Protein AF-A0A2P4P4B9-F1 (afdb_monomer)

Secondary structure (DSSP, 8-state):
--B--EEEETT---GGG-EE--B-SEEEETTEEEEGGG-BHHHHHHHHHHHHTTT---S-GGG-EEEEEEGGGGGGTTT--HHHHHHSSEE--TTSBHHHH--SHHHHHTEEEEEE-----------S-S---------B--SSSPPPGGGGGGB---PPTTHHHHHHHHHHT--EEEE--TTSSHHHHHHHHHHHHHHTT-EEEEEEGGG---SSHHHHHHHHHHHHHHHHHHHS-TTT-TTTTT----SHHHHHHHTBTTTSTT--EEEEEETGGGGGGS-HHHHHHHHHHHHHHHHTGGGBSEEEEEEEESGGGGG---SS-SS-SS-SSS-EE-PPPPHHHHHHHHHHHHHHTT-PPPHHHHHHHHHHHTT-HHHHHHGGG----------

Solvent-accessible surface area (backbone atoms only — not comparable to full-atom values): 22602 Å² total; per-residue (Å²): 105,78,50,64,43,38,31,33,54,64,88,60,52,47,64,86,69,44,49,69,41,86,43,40,52,65,35,78,49,95,89,41,82,38,43,48,94,71,32,24,35,52,46,51,34,41,54,50,34,69,74,44,51,89,80,47,100,64,95,57,44,81,61,51,44,41,29,42,31,54,37,80,55,44,81,49,33,74,82,56,52,71,69,53,54,62,70,72,31,49,73,61,54,47,89,40,48,42,54,80,79,37,76,47,67,67,51,31,72,47,27,31,33,36,39,37,67,63,77,74,72,93,64,94,68,81,77,90,81,64,83,86,66,92,69,78,84,74,61,38,81,82,72,88,68,63,53,48,82,88,51,41,82,49,33,71,72,70,86,74,79,63,54,68,60,56,49,50,41,43,73,77,32,42,30,38,35,41,24,34,62,90,53,51,49,61,63,27,49,48,52,53,49,46,53,57,42,40,79,72,69,36,46,65,42,59,38,54,47,88,74,38,46,49,85,40,51,50,50,27,29,35,30,43,27,53,42,46,50,64,42,39,64,83,73,49,68,63,86,71,36,72,50,80,88,61,71,72,21,48,34,66,65,38,47,55,54,60,39,19,30,92,59,29,62,96,43,46,28,35,41,36,34,34,49,48,43,57,53,74,81,30,47,67,69,34,42,32,51,53,47,52,49,52,32,52,46,64,78,45,37,91,55,35,18,55,42,20,41,36,39,24,28,39,67,63,50,69,73,56,66,36,97,89,41,98,69,56,59,40,38,66,90,72,49,43,68,59,66,55,47,49,70,67,49,53,48,51,45,51,47,57,52,20,63,76,70,74,46,85,74,59,67,66,56,56,49,49,51,36,69,78,44,65,29,38,54,61,56,66,67,63,52,84,81,71,82,73,80,84,86,83,88,85,135

Nearest PDB structures (foldseek):
  3bos-assembly1_A  TM=5.098E-01  e=1.929E-05  Shewanella amazonensis SB2B
  3bos-assembly1_B  TM=5.274E-01  e=2.933E-05  Shewanella amazonensis SB2B
  5x06-assembly1_F  TM=5.569E-01  e=2.527E-04  Escherichia coli O157:H7
  8btg-assembly1_A  TM=5.888E-01  e=3.618E-04  Bacillus subtilis
  3sc3-assembly1_B  TM=5.457E-01  e=7.417E-04  Shewanella amazonensis SB2B

Structure (mmCIF, N/CA/C/O backbone):
data_AF-A0A2P4P4B9-F1
#
_entry.id   AF-A0A2P4P4B9-F1
#
loop_
_atom_site.group_PDB
_atom_site.id
_atom_site.type_symbol
_atom_site.label_atom_id
_atom_site.label_alt_id
_atom_site.label_comp_id
_atom_site.label_asym_id
_atom_site.label_entity_id
_atom_site.label_seq_id
_atom_site.pdbx_PDB_ins_code
_atom_site.Cartn_x
_atom_site.Cartn_y
_atom_site.Cartn_z
_atom_site.occupancy
_atom_site.B_iso_or_equiv
_atom_site.auth_seq_id
_atom_site.auth_comp_id
_atom_site.auth_asym_id
_atom_site.auth_atom_id
_atom_site.pdbx_PDB_model_num
ATOM 1 N N . MET A 1 1 ? 18.053 9.975 49.253 1.00 69.38 1 MET A N 1
ATOM 2 C CA . MET A 1 1 ? 18.126 10.467 47.872 1.00 69.38 1 MET A CA 1
ATOM 3 C C . MET A 1 1 ? 16.889 10.008 47.125 1.00 69.38 1 MET A C 1
ATOM 5 O O . MET A 1 1 ? 16.530 8.838 47.191 1.00 69.38 1 MET A O 1
ATOM 9 N N . LEU A 1 2 ? 16.206 10.958 46.494 1.00 82.56 2 LEU A N 1
ATOM 10 C CA . LEU A 1 2 ? 15.021 10.732 45.676 1.00 82.56 2 LEU A CA 1
ATOM 11 C C . LEU A 1 2 ? 15.338 11.292 44.293 1.00 82.56 2 LEU A C 1
ATOM 13 O O . LEU A 1 2 ? 15.734 12.450 44.207 1.00 82.56 2 LEU A O 1
ATOM 17 N N . MET A 1 3 ? 15.195 10.475 43.256 1.00 89.62 3 MET A N 1
ATOM 18 C CA . MET A 1 3 ? 15.289 10.897 41.860 1.00 89.62 3 MET A CA 1
ATOM 19 C C . MET A 1 3 ? 14.052 10.405 41.114 1.00 89.62 3 MET A C 1
ATOM 21 O O . MET A 1 3 ? 13.606 9.278 41.334 1.00 89.62 3 MET A O 1
ATOM 25 N N . GLU A 1 4 ? 13.512 11.234 40.226 1.00 88.44 4 GLU A N 1
ATOM 26 C CA . GLU A 1 4 ? 12.289 10.936 39.472 1.00 88.44 4 GLU A CA 1
ATOM 27 C C . GLU A 1 4 ? 12.526 11.125 37.962 1.00 88.44 4 GLU A C 1
ATOM 29 O O . GLU A 1 4 ? 12.107 12.130 37.394 1.00 88.44 4 GLU A O 1
ATOM 34 N N . PRO A 1 5 ? 13.237 10.196 37.289 1.00 91.56 5 PRO A N 1
ATOM 35 C CA . PRO A 1 5 ? 13.447 10.255 35.846 1.00 91.56 5 PRO A CA 1
ATOM 36 C C . PRO A 1 5 ? 12.158 10.333 35.033 1.00 91.56 5 PRO A C 1
ATOM 38 O O . PRO A 1 5 ? 11.229 9.542 35.226 1.00 91.56 5 PRO A O 1
ATOM 41 N N . ASN A 1 6 ? 12.175 11.234 34.051 1.00 91.06 6 ASN A N 1
ATOM 42 C CA . ASN A 1 6 ? 11.125 11.394 33.055 1.00 91.06 6 ASN A CA 1
ATOM 43 C C . ASN A 1 6 ? 11.223 10.285 32.007 1.00 91.06 6 ASN A C 1
ATOM 45 O O . ASN A 1 6 ? 12.259 10.101 31.364 1.00 91.06 6 ASN A O 1
ATOM 49 N N . CYS A 1 7 ? 10.132 9.558 31.818 1.00 90.44 7 CYS A N 1
ATOM 50 C CA . CYS A 1 7 ? 10.021 8.442 30.894 1.00 90.44 7 CYS A CA 1
ATOM 51 C C . CYS A 1 7 ? 8.880 8.683 29.903 1.00 90.44 7 CYS A C 1
ATOM 53 O O . CYS A 1 7 ? 7.863 9.290 30.234 1.00 90.44 7 CYS A O 1
ATOM 55 N N . ILE A 1 8 ? 9.013 8.171 28.685 1.00 88.69 8 ILE A N 1
ATOM 56 C CA . ILE A 1 8 ? 7.947 8.185 27.684 1.00 88.69 8 ILE A CA 1
ATOM 57 C C . ILE A 1 8 ? 7.977 6.889 26.877 1.00 88.69 8 ILE A C 1
ATOM 59 O O . ILE A 1 8 ? 9.042 6.371 26.547 1.00 88.69 8 ILE A O 1
ATOM 63 N N . LEU A 1 9 ? 6.806 6.339 26.557 1.00 85.88 9 LEU A N 1
ATOM 64 C CA . LEU A 1 9 ? 6.720 5.173 25.676 1.00 85.88 9 LEU A CA 1
ATOM 65 C C . LEU A 1 9 ? 7.055 5.576 24.236 1.00 85.88 9 LEU A C 1
ATOM 67 O O . LEU A 1 9 ? 6.529 6.569 23.727 1.00 85.88 9 LEU A O 1
ATOM 71 N N . LEU A 1 10 ? 7.892 4.780 23.567 1.00 79.06 10 LEU A N 1
ATOM 72 C CA . LEU A 1 10 ? 8.198 4.975 22.151 1.00 79.06 10 LEU A CA 1
ATOM 73 C C . LEU A 1 10 ? 6.894 4.923 21.323 1.00 79.06 10 LEU A C 1
ATOM 75 O O . LEU A 1 10 ? 6.024 4.087 21.578 1.00 79.06 10 LEU A O 1
ATOM 79 N N . GLY A 1 11 ? 6.728 5.868 20.393 1.00 70.94 11 GLY A N 1
ATOM 80 C CA . GLY A 1 11 ? 5.506 6.036 19.590 1.00 70.94 11 GLY A CA 1
ATOM 81 C C . GLY A 1 11 ? 4.482 7.034 20.154 1.00 70.94 11 GLY A C 1
ATOM 82 O O . GLY A 1 11 ? 3.462 7.310 19.512 1.00 70.94 11 GLY A O 1
ATOM 83 N N . LYS A 1 12 ? 4.732 7.613 21.337 1.00 79.25 12 LYS A N 1
ATOM 84 C CA . LYS A 1 12 ? 3.995 8.783 21.842 1.00 79.25 12 LYS A CA 1
ATOM 85 C C . LYS A 1 12 ? 4.557 10.074 21.248 1.00 79.25 12 LYS A C 1
ATOM 87 O O . LYS A 1 12 ? 5.765 10.259 21.180 1.00 79.25 12 LYS A O 1
ATOM 92 N N . THR A 1 13 ? 3.668 10.980 20.846 1.00 71.50 13 THR A N 1
ATOM 93 C CA . THR A 1 13 ? 4.015 12.203 20.093 1.00 71.50 13 THR A CA 1
ATOM 94 C C . THR A 1 13 ? 3.854 13.485 20.915 1.00 71.50 13 THR A C 1
ATOM 96 O O . THR A 1 13 ? 3.829 14.582 20.360 1.00 71.50 13 THR A O 1
ATOM 99 N N . SER A 1 14 ? 3.652 13.379 22.230 1.00 78.06 14 SER A N 1
ATOM 100 C CA . SER A 1 14 ? 3.497 14.529 23.120 1.00 78.06 14 SER A CA 1
ATOM 101 C C . SER A 1 14 ? 4.232 14.291 24.428 1.00 78.06 14 SER A C 1
ATOM 103 O O . SER A 1 14 ? 4.079 13.238 25.038 1.00 78.06 14 SER A O 1
ATOM 105 N N . ILE A 1 15 ? 4.963 15.302 24.900 1.00 75.94 15 ILE A N 1
ATOM 106 C CA . ILE A 1 15 ? 5.608 15.267 26.216 1.00 75.94 15 ILE A CA 1
ATOM 107 C C . ILE A 1 15 ? 4.593 15.126 27.364 1.00 75.94 15 ILE A C 1
ATOM 109 O O . ILE A 1 15 ? 4.931 14.613 28.423 1.00 75.94 15 ILE A O 1
ATOM 113 N N . ASN A 1 16 ? 3.322 15.478 27.137 1.00 78.12 16 ASN A N 1
ATOM 114 C CA . ASN A 1 16 ? 2.239 15.275 28.104 1.00 78.12 16 ASN A CA 1
ATOM 115 C C . ASN A 1 16 ? 1.888 13.793 28.324 1.00 78.12 16 ASN A C 1
ATOM 117 O O . ASN A 1 16 ? 1.185 13.473 29.276 1.00 78.12 16 ASN A O 1
ATOM 121 N N . ASP A 1 17 ? 2.341 12.894 27.444 1.00 82.19 17 ASP A N 1
ATOM 122 C CA . ASP A 1 17 ? 2.237 11.444 27.630 1.00 82.19 17 ASP A CA 1
ATOM 123 C C . ASP A 1 17 ? 3.406 10.873 28.465 1.00 82.19 17 ASP A C 1
ATOM 125 O O . ASP A 1 17 ? 3.492 9.653 28.632 1.00 82.19 17 ASP A O 1
ATOM 129 N N . SER A 1 18 ? 4.331 11.718 28.943 1.00 85.75 18 SER A N 1
ATOM 130 C CA . SER A 1 18 ? 5.423 11.285 29.817 1.00 85.75 18 SER A CA 1
ATOM 131 C C . SER A 1 18 ? 4.928 10.937 31.223 1.00 85.75 18 SER A C 1
ATOM 133 O O . SER A 1 18 ? 3.874 11.383 31.678 1.00 85.75 18 SER A O 1
ATOM 135 N N . PHE A 1 19 ? 5.695 10.100 31.908 1.00 88.62 19 PHE A N 1
ATOM 136 C CA . PHE A 1 19 ? 5.468 9.688 33.286 1.00 88.62 19 PHE A CA 1
ATOM 137 C C . PHE A 1 19 ? 6.805 9.655 34.020 1.00 88.62 19 PHE A C 1
ATOM 139 O O . PHE A 1 19 ? 7.857 9.496 33.401 1.00 88.62 19 PHE A O 1
ATOM 146 N N . THR A 1 20 ? 6.778 9.796 35.339 1.00 90.12 20 THR A N 1
ATOM 147 C CA . THR A 1 20 ? 7.984 9.728 36.163 1.00 90.12 20 THR A CA 1
ATOM 148 C C . THR A 1 20 ? 8.078 8.382 36.863 1.00 90.12 20 THR A C 1
ATOM 150 O O . THR A 1 20 ? 7.068 7.762 37.192 1.00 90.12 20 THR A O 1
ATOM 153 N N . VAL A 1 21 ? 9.306 7.916 37.085 1.00 91.44 21 VAL A N 1
ATOM 154 C CA . VAL A 1 21 ? 9.569 6.692 37.851 1.00 91.44 21 VAL A CA 1
ATOM 155 C C . VAL A 1 21 ? 10.334 7.052 39.101 1.00 91.44 21 VAL A C 1
ATOM 157 O O . VAL A 1 21 ? 11.390 7.669 39.026 1.00 91.44 21 VAL A O 1
ATOM 160 N N . ARG A 1 22 ? 9.818 6.653 40.260 1.00 88.50 22 ARG A N 1
ATOM 161 C CA . ARG A 1 22 ? 10.429 7.007 41.537 1.00 88.50 22 ARG A CA 1
ATOM 162 C C . ARG A 1 22 ? 11.604 6.090 41.876 1.00 88.50 22 ARG A C 1
ATOM 164 O O . ARG A 1 22 ? 11.436 4.878 41.980 1.00 88.50 22 ARG A O 1
ATOM 171 N N . ILE A 1 23 ? 12.771 6.683 42.126 1.00 91.00 23 ILE A N 1
ATOM 172 C CA . ILE A 1 23 ? 13.977 5.996 42.600 1.00 91.00 23 ILE A CA 1
ATOM 173 C C . ILE A 1 23 ? 14.351 6.535 43.983 1.00 91.00 23 ILE A C 1
ATOM 175 O O . ILE A 1 23 ? 14.638 7.720 44.148 1.00 91.00 23 ILE A O 1
ATOM 179 N N . CYS A 1 24 ? 14.364 5.648 44.974 1.00 88.50 24 CYS A N 1
ATOM 180 C CA . CYS A 1 24 ? 14.640 5.950 46.378 1.00 88.50 24 CYS A CA 1
ATOM 181 C C . CYS A 1 24 ? 16.028 5.436 46.806 1.00 88.50 24 CYS A C 1
ATOM 183 O O . CYS A 1 24 ? 16.707 4.732 46.057 1.00 88.50 24 CYS A O 1
ATOM 185 N N . ASP A 1 25 ? 16.428 5.702 48.055 1.00 88.12 25 ASP A N 1
ATOM 186 C CA . ASP A 1 25 ? 17.650 5.124 48.651 1.00 88.12 25 ASP A CA 1
ATOM 187 C C . ASP A 1 25 ? 17.630 3.590 48.679 1.00 88.12 25 ASP A C 1
ATOM 189 O O . ASP A 1 25 ? 18.666 2.938 48.537 1.00 88.12 25 ASP A O 1
ATOM 193 N N . LYS A 1 26 ? 16.433 3.023 48.848 1.00 89.62 26 LYS A N 1
ATOM 194 C CA . LYS A 1 26 ? 16.138 1.591 48.840 1.00 89.62 26 LYS A CA 1
ATOM 195 C C . LYS A 1 26 ? 15.011 1.342 47.851 1.00 89.62 26 LYS A C 1
ATOM 197 O O . LYS A 1 26 ? 13.943 1.938 47.978 1.00 89.62 26 LYS A O 1
ATOM 202 N N . ASN A 1 27 ? 15.249 0.469 46.881 1.00 89.31 27 ASN A N 1
ATOM 203 C CA . ASN A 1 27 ? 14.307 0.163 45.809 1.00 89.31 27 ASN A CA 1
ATOM 204 C C . ASN A 1 27 ? 13.943 -1.316 45.875 1.00 89.31 27 ASN A C 1
ATOM 206 O O . ASN A 1 27 ? 14.827 -2.163 45.978 1.00 89.31 27 ASN A O 1
ATOM 210 N N . ASN A 1 28 ? 12.652 -1.629 45.808 1.00 89.00 28 ASN A N 1
ATOM 211 C CA . ASN A 1 28 ? 12.193 -3.009 45.731 1.00 89.00 28 ASN A CA 1
ATOM 212 C C . ASN A 1 28 ? 12.164 -3.444 44.262 1.00 89.00 28 ASN A C 1
ATOM 214 O O . ASN A 1 28 ? 11.324 -2.982 43.494 1.00 89.00 28 ASN A O 1
ATOM 218 N N . ILE A 1 29 ? 13.090 -4.322 43.886 1.00 88.69 29 ILE A N 1
ATOM 219 C CA . ILE A 1 29 ? 13.200 -4.900 42.550 1.00 88.69 29 ILE A CA 1
ATOM 220 C C . ILE A 1 29 ? 12.767 -6.361 42.631 1.00 88.69 29 ILE A C 1
ATOM 222 O O . ILE A 1 29 ? 13.531 -7.221 43.065 1.00 88.69 29 ILE A O 1
ATOM 226 N N . ASN A 1 30 ? 11.528 -6.639 42.231 1.00 84.62 30 ASN A N 1
ATOM 227 C CA . ASN A 1 30 ? 10.936 -7.980 42.218 1.00 84.62 30 ASN A CA 1
ATOM 228 C C . ASN A 1 30 ? 11.057 -8.729 43.565 1.00 84.62 30 ASN A C 1
ATOM 230 O O . ASN A 1 30 ? 11.437 -9.897 43.617 1.00 84.62 30 ASN A O 1
ATOM 234 N N . GLY A 1 31 ? 10.790 -8.034 44.674 1.00 82.62 31 GLY A N 1
ATOM 235 C CA . GLY A 1 31 ? 10.889 -8.574 46.033 1.00 82.62 31 GLY A CA 1
ATOM 236 C C . GLY A 1 31 ? 12.277 -8.464 46.672 1.00 82.62 31 GLY A C 1
ATOM 237 O O . GLY A 1 31 ? 12.422 -8.813 47.842 1.00 82.62 31 GLY A O 1
ATOM 238 N N . ILE A 1 32 ? 13.287 -7.970 45.948 1.00 86.88 32 ILE A N 1
ATOM 239 C CA . ILE A 1 32 ? 14.661 -7.806 46.438 1.00 86.88 32 ILE A CA 1
ATOM 240 C C . ILE A 1 32 ? 14.933 -6.326 46.711 1.00 86.88 32 ILE A C 1
ATOM 242 O O . ILE A 1 32 ? 14.761 -5.481 45.835 1.00 86.88 32 ILE A O 1
ATOM 246 N N . GLU A 1 33 ? 15.397 -6.001 47.918 1.00 92.44 33 GLU A N 1
ATOM 247 C CA . GLU A 1 33 ? 15.833 -4.643 48.253 1.00 92.44 33 GLU A CA 1
ATOM 248 C C . GLU A 1 33 ? 17.206 -4.353 47.627 1.00 92.44 33 GLU A C 1
ATOM 250 O O . GLU A 1 33 ? 18.186 -5.050 47.891 1.00 92.44 33 GLU A O 1
ATOM 255 N N . VAL A 1 34 ? 17.279 -3.307 46.805 1.00 90.81 34 VAL A N 1
ATOM 256 C CA . VAL A 1 34 ? 18.503 -2.839 46.147 1.00 90.81 34 VAL A CA 1
ATOM 257 C C . VAL A 1 34 ? 18.767 -1.390 46.552 1.00 90.81 34 VAL A C 1
ATOM 259 O O . VAL A 1 34 ? 17.910 -0.516 46.384 1.00 90.81 34 VAL A O 1
ATOM 262 N N . LEU A 1 35 ? 19.964 -1.129 47.081 1.00 91.06 35 LEU A N 1
ATOM 263 C CA . LEU A 1 35 ? 20.408 0.221 47.433 1.00 91.06 35 LEU A CA 1
ATOM 264 C C . LEU A 1 35 ? 20.628 1.070 46.179 1.00 91.06 35 LEU A C 1
ATOM 266 O O . LEU A 1 35 ? 21.072 0.561 45.152 1.00 91.06 35 LEU A O 1
ATOM 270 N N . PHE A 1 36 ? 20.391 2.376 46.286 1.00 87.62 36 PHE A N 1
ATOM 271 C CA . PHE A 1 36 ? 20.562 3.329 45.186 1.00 87.62 36 PHE A CA 1
ATOM 272 C C . PHE A 1 36 ? 21.932 3.227 44.493 1.00 87.62 36 PHE A C 1
ATOM 274 O O . PHE A 1 36 ? 22.004 3.150 43.268 1.00 87.62 36 PHE A O 1
ATOM 281 N N . ASP A 1 37 ? 23.020 3.130 45.262 1.00 87.56 37 ASP A N 1
ATOM 282 C CA . ASP A 1 37 ? 24.387 3.017 44.728 1.00 87.56 37 ASP A CA 1
ATOM 283 C C . ASP A 1 37 ? 24.634 1.732 43.927 1.00 87.56 37 ASP A C 1
ATOM 285 O O . ASP A 1 37 ? 25.538 1.672 43.093 1.00 87.56 37 ASP A O 1
ATOM 289 N N . GLN A 1 38 ? 23.823 0.705 44.171 1.00 89.56 38 GLN A N 1
ATOM 290 C CA . GLN A 1 38 ? 23.909 -0.605 43.532 1.00 89.56 38 GLN A CA 1
ATOM 291 C C . GLN A 1 38 ? 22.852 -0.782 42.433 1.00 89.56 38 GLN A C 1
ATOM 293 O O . GLN A 1 38 ? 22.834 -1.817 41.760 1.00 89.56 38 GLN A O 1
ATOM 298 N N . LEU A 1 39 ? 21.976 0.209 42.226 1.00 92.31 39 LEU A N 1
ATOM 299 C CA . LEU A 1 39 ? 20.917 0.140 41.231 1.00 92.31 39 LEU A CA 1
ATOM 300 C C . LEU A 1 39 ? 21.525 0.103 39.826 1.00 92.31 39 LEU A C 1
ATOM 302 O O . LEU A 1 39 ? 22.202 1.032 39.382 1.00 92.31 39 LEU A O 1
ATOM 306 N N . LYS A 1 40 ? 21.254 -0.983 39.106 1.00 94.25 40 LYS A N 1
ATOM 307 C CA . LYS A 1 40 ? 21.601 -1.145 37.690 1.00 94.25 40 LYS A CA 1
ATOM 308 C C . LYS A 1 40 ? 20.428 -0.766 36.795 1.00 94.25 40 LYS A C 1
ATOM 310 O O . LYS A 1 40 ? 19.279 -0.769 37.237 1.00 94.25 40 LYS A O 1
ATOM 315 N N . ILE A 1 41 ? 20.699 -0.516 35.516 1.00 94.69 41 ILE A N 1
ATOM 316 C CA . ILE A 1 41 ? 19.657 -0.248 34.516 1.00 94.69 41 ILE A CA 1
ATOM 317 C C . ILE A 1 41 ? 18.651 -1.408 34.417 1.00 94.69 41 ILE A C 1
ATOM 319 O O . ILE A 1 41 ? 17.471 -1.161 34.199 1.00 94.69 41 ILE A O 1
ATOM 323 N N . SER A 1 42 ? 19.050 -2.661 34.663 1.00 90.69 42 SER A N 1
ATOM 324 C CA . SER A 1 42 ? 18.103 -3.785 34.777 1.00 90.69 42 SER A CA 1
ATOM 325 C C . SER A 1 42 ? 17.077 -3.606 35.908 1.00 90.69 42 SER A C 1
ATOM 327 O O . SER A 1 42 ? 15.923 -3.992 35.754 1.00 90.69 42 SER A O 1
ATOM 329 N N . GLY A 1 43 ? 17.475 -2.997 37.029 1.00 90.69 43 GLY A N 1
ATOM 330 C CA . GLY A 1 43 ? 16.563 -2.625 38.112 1.00 90.69 43 GLY A CA 1
ATOM 331 C C . GLY A 1 43 ? 15.662 -1.455 37.719 1.00 90.69 43 GLY A C 1
ATOM 332 O O . GLY A 1 43 ? 14.467 -1.488 37.991 1.00 90.69 43 GLY A O 1
ATOM 333 N N . LEU A 1 44 ? 16.193 -0.468 36.988 1.00 93.62 44 LEU A N 1
ATOM 334 C CA . LEU A 1 44 ? 15.378 0.612 36.421 1.00 93.62 44 LEU A CA 1
ATOM 335 C C . LEU A 1 44 ? 14.304 0.077 35.459 1.00 93.62 44 LEU A C 1
ATOM 337 O O . LEU A 1 44 ? 13.163 0.524 35.524 1.00 93.62 44 LEU A O 1
ATOM 341 N N . LYS A 1 45 ? 14.634 -0.910 34.612 1.00 93.88 45 LYS A N 1
ATOM 342 C CA . LYS A 1 45 ? 13.652 -1.576 33.737 1.00 93.88 45 LYS A CA 1
ATOM 343 C C . LYS A 1 45 ? 12.484 -2.160 34.533 1.00 93.88 45 LYS A C 1
ATOM 345 O O . LYS A 1 45 ? 11.345 -2.002 34.113 1.00 93.88 45 LYS A O 1
ATOM 350 N N . TYR A 1 46 ? 12.753 -2.795 35.677 1.00 92.50 46 TYR A N 1
ATOM 351 C CA . TYR A 1 46 ? 11.703 -3.312 36.557 1.00 92.50 46 TYR A CA 1
ATOM 352 C C . TYR A 1 46 ? 10.831 -2.189 37.135 1.00 92.50 46 TYR A C 1
ATOM 354 O O . TYR A 1 46 ? 9.612 -2.308 37.116 1.00 92.50 46 TYR A O 1
ATOM 362 N N . LEU A 1 47 ? 11.430 -1.093 37.613 1.00 91.81 47 LEU A N 1
ATOM 363 C CA . LEU A 1 47 ? 10.672 0.035 38.173 1.00 91.81 47 LEU A CA 1
ATOM 364 C C . LEU A 1 47 ? 9.778 0.700 37.118 1.00 91.81 47 LEU A C 1
ATOM 366 O O . LEU A 1 47 ? 8.608 0.956 37.377 1.00 91.81 47 LEU A O 1
ATOM 370 N N . ILE A 1 48 ? 10.300 0.907 35.904 1.00 91.19 48 ILE A N 1
ATOM 371 C CA . ILE A 1 48 ? 9.511 1.386 34.760 1.00 91.19 48 ILE A CA 1
ATOM 372 C C . ILE A 1 48 ? 8.380 0.405 34.452 1.00 91.19 48 ILE A C 1
ATOM 374 O O . ILE A 1 48 ? 7.237 0.818 34.275 1.00 91.19 48 ILE A O 1
ATOM 378 N N . TYR A 1 49 ? 8.693 -0.891 34.392 1.00 90.44 49 TYR A N 1
ATOM 379 C CA . TYR A 1 49 ? 7.715 -1.940 34.142 1.00 90.44 49 TYR A CA 1
ATOM 380 C C . TYR A 1 49 ? 6.588 -1.938 35.177 1.00 90.44 49 TYR A C 1
ATOM 382 O O . TYR A 1 49 ? 5.430 -2.055 34.795 1.00 90.44 49 TYR A O 1
ATOM 390 N N . ASP A 1 50 ? 6.892 -1.759 36.462 1.00 87.94 50 ASP A N 1
ATOM 391 C CA . ASP A 1 50 ? 5.889 -1.746 37.529 1.00 87.94 50 ASP A CA 1
ATOM 392 C C . ASP A 1 50 ? 4.830 -0.646 37.335 1.00 87.94 50 ASP A C 1
ATOM 394 O O . ASP A 1 50 ? 3.642 -0.888 37.571 1.00 87.94 50 ASP A O 1
ATOM 398 N N . GLU A 1 51 ? 5.244 0.508 36.801 1.00 86.31 51 GLU A N 1
ATOM 399 C CA . GLU A 1 51 ? 4.362 1.625 36.444 1.00 86.31 51 GLU A CA 1
ATOM 400 C C . GLU A 1 51 ? 3.531 1.340 35.181 1.00 86.31 51 GLU A C 1
ATOM 402 O O . GLU A 1 51 ? 2.330 1.631 35.129 1.00 86.31 51 GLU A O 1
ATOM 407 N N . ILE A 1 52 ? 4.138 0.732 34.152 1.00 84.38 52 ILE A N 1
ATOM 408 C CA . ILE A 1 52 ? 3.494 0.563 32.837 1.00 84.38 52 ILE A CA 1
ATOM 409 C C . ILE A 1 52 ? 2.826 -0.797 32.612 1.00 84.38 52 ILE A C 1
ATOM 411 O O . ILE A 1 52 ? 2.078 -0.933 31.644 1.00 84.38 52 ILE A O 1
ATOM 415 N N . LYS A 1 53 ? 3.029 -1.800 33.477 1.00 83.12 53 LYS A N 1
ATOM 416 C CA . LYS A 1 53 ? 2.524 -3.184 33.311 1.00 83.12 53 LYS A CA 1
ATOM 417 C C . LYS A 1 53 ? 1.008 -3.291 33.153 1.00 83.12 53 LYS A C 1
ATOM 419 O O . LYS A 1 53 ? 0.509 -4.273 32.624 1.00 83.12 53 LYS A O 1
ATOM 424 N N . LYS A 1 54 ? 0.254 -2.277 33.591 1.00 75.69 54 LYS A N 1
ATOM 425 C CA . LYS A 1 54 ? -1.205 -2.196 33.391 1.00 75.69 54 LYS A CA 1
ATOM 426 C C . LYS A 1 54 ? -1.595 -1.820 31.957 1.00 75.69 54 LYS A C 1
ATOM 428 O O . LYS A 1 54 ? -2.742 -2.012 31.568 1.00 75.69 54 LYS A O 1
ATOM 433 N N . TYR A 1 55 ? -0.660 -1.262 31.192 1.00 68.19 55 TYR A N 1
ATOM 434 C CA . TYR A 1 55 ? -0.877 -0.694 29.862 1.00 68.19 55 TYR A CA 1
ATOM 435 C C . TYR A 1 55 ? -0.155 -1.463 28.748 1.00 68.19 55 TYR A C 1
ATOM 437 O O . TYR A 1 55 ? -0.394 -1.177 27.574 1.00 68.19 55 TYR A O 1
ATOM 445 N N . ILE A 1 56 ? 0.717 -2.422 29.086 1.00 70.19 56 ILE A N 1
ATOM 446 C CA . ILE A 1 56 ? 1.499 -3.204 28.120 1.00 70.19 56 ILE A CA 1
ATOM 447 C C . ILE A 1 56 ? 1.274 -4.711 28.305 1.00 70.19 56 ILE A C 1
ATOM 449 O O . ILE A 1 56 ? 1.233 -5.206 29.424 1.00 70.19 56 ILE A O 1
ATOM 453 N N . ASN A 1 57 ? 1.169 -5.451 27.196 1.00 63.47 57 ASN A N 1
ATOM 454 C CA . ASN A 1 57 ? 1.119 -6.920 27.185 1.00 63.47 57 ASN A CA 1
ATOM 455 C C . ASN A 1 57 ? 2.543 -7.495 27.079 1.00 63.47 57 ASN A C 1
ATOM 457 O O . ASN A 1 57 ? 2.888 -8.121 26.076 1.00 63.47 57 ASN A O 1
ATOM 461 N N . ASN A 1 58 ? 3.390 -7.218 28.067 1.00 66.12 58 ASN A N 1
ATOM 462 C CA . ASN A 1 58 ? 4.720 -7.813 28.178 1.00 66.12 58 ASN A CA 1
ATOM 463 C C . ASN A 1 58 ? 4.868 -8.398 29.585 1.00 66.12 58 ASN A C 1
ATOM 465 O O . ASN A 1 58 ? 4.656 -7.668 30.542 1.00 66.12 58 ASN A O 1
ATOM 469 N N . ASP A 1 59 ? 5.215 -9.680 29.704 1.00 63.47 59 ASP A N 1
ATOM 470 C CA . ASP A 1 59 ? 5.396 -10.340 31.006 1.00 63.47 59 ASP A CA 1
ATOM 471 C C . ASP A 1 59 ? 6.854 -10.219 31.512 1.00 63.47 59 ASP A C 1
ATOM 473 O O . ASP A 1 59 ? 7.104 -10.464 32.693 1.00 63.47 59 ASP A O 1
ATOM 477 N N . ASP A 1 60 ? 7.816 -9.841 30.651 1.00 79.50 60 ASP A N 1
ATOM 478 C CA . ASP A 1 60 ? 9.244 -9.757 30.993 1.00 79.50 60 ASP A CA 1
ATOM 479 C C . ASP A 1 60 ? 9.802 -8.332 30.828 1.00 79.50 60 ASP A C 1
ATOM 481 O O . ASP A 1 60 ? 10.007 -7.813 29.726 1.00 79.50 60 ASP A O 1
ATOM 485 N N . TYR A 1 61 ? 10.106 -7.687 31.957 1.00 81.25 61 TYR A N 1
ATOM 486 C CA . TYR A 1 61 ? 10.687 -6.343 31.987 1.00 81.25 61 TYR A CA 1
ATOM 487 C C . TYR A 1 61 ? 12.093 -6.279 31.370 1.00 81.25 61 TYR A C 1
ATOM 489 O O . TYR A 1 61 ? 12.551 -5.192 31.009 1.00 81.25 61 TYR A O 1
ATOM 497 N N . ASN A 1 62 ? 12.796 -7.410 31.229 1.00 82.75 62 ASN A N 1
ATOM 498 C CA . ASN A 1 62 ? 14.122 -7.434 30.616 1.00 82.75 62 ASN A CA 1
ATOM 499 C C . ASN A 1 62 ? 14.083 -7.087 29.127 1.00 82.75 62 ASN A C 1
ATOM 501 O O . ASN A 1 62 ? 15.065 -6.531 28.622 1.00 82.75 62 ASN A O 1
ATOM 505 N N . ASP A 1 63 ? 12.950 -7.328 28.464 1.00 83.69 63 ASP A N 1
ATOM 506 C CA . ASP A 1 63 ? 12.784 -7.064 27.038 1.00 83.69 63 ASP A CA 1
ATOM 507 C C . ASP A 1 63 ? 12.619 -5.571 26.711 1.00 83.69 63 ASP A C 1
ATOM 509 O O . ASP A 1 63 ? 12.735 -5.176 25.552 1.00 83.69 63 ASP A O 1
ATOM 513 N N . LEU A 1 64 ? 12.377 -4.715 27.712 1.00 87.94 64 LEU A N 1
ATOM 514 C CA . LEU A 1 64 ? 12.283 -3.269 27.508 1.00 87.94 64 LEU A CA 1
ATOM 515 C C . LEU A 1 64 ? 13.632 -2.704 27.055 1.00 87.94 64 LEU A C 1
ATOM 517 O O . LEU A 1 64 ? 14.627 -2.849 27.760 1.00 87.94 64 LEU A O 1
ATOM 521 N N . ASN A 1 65 ? 13.679 -1.996 25.934 1.00 89.62 65 ASN A N 1
ATOM 522 C CA . ASN A 1 65 ? 14.849 -1.213 25.543 1.00 89.62 65 ASN A CA 1
ATOM 523 C C . ASN A 1 65 ? 14.679 0.223 26.038 1.00 89.62 65 ASN A C 1
ATOM 525 O O . ASN A 1 65 ? 13.637 0.839 25.829 1.00 89.62 65 ASN A O 1
ATOM 529 N N . LEU A 1 66 ? 15.697 0.744 26.719 1.00 92.75 66 LEU A N 1
ATOM 530 C CA . LEU A 1 66 ? 15.679 2.091 27.278 1.00 92.75 66 LEU A CA 1
ATOM 531 C C . LEU A 1 66 ? 16.704 2.953 26.548 1.00 92.75 66 LEU A C 1
ATOM 533 O O . LEU A 1 66 ? 17.864 2.554 26.426 1.00 92.75 66 LEU A O 1
ATOM 537 N N . TRP A 1 67 ? 16.283 4.132 26.110 1.00 91.62 67 TRP A N 1
ATOM 538 C CA . TRP A 1 67 ? 17.137 5.093 25.421 1.00 91.62 67 TRP A CA 1
ATOM 539 C C . TRP A 1 67 ? 17.075 6.440 26.127 1.00 91.62 67 TRP A C 1
ATOM 541 O O . TRP A 1 67 ? 15.992 6.918 26.440 1.00 91.62 67 TRP A O 1
ATOM 551 N N . LYS A 1 68 ? 18.221 7.054 26.394 1.00 92.50 68 LYS A N 1
ATOM 552 C CA . LYS A 1 68 ? 18.337 8.354 27.052 1.00 92.50 68 LYS A CA 1
ATOM 553 C C . LYS A 1 68 ? 18.587 9.433 26.003 1.00 92.50 68 LYS A C 1
ATOM 555 O O . LYS A 1 68 ? 19.539 9.338 25.234 1.00 92.50 68 LYS A O 1
ATOM 560 N N . ALA A 1 69 ? 17.766 10.473 26.010 1.00 88.62 69 ALA A N 1
ATOM 561 C CA . ALA A 1 69 ? 17.953 11.678 25.209 1.00 88.62 69 ALA A CA 1
ATOM 562 C C . ALA A 1 69 ? 17.884 12.927 26.095 1.00 88.62 69 ALA A C 1
ATOM 564 O O . ALA A 1 69 ? 17.466 12.848 27.250 1.00 88.62 69 ALA A O 1
ATOM 565 N N . ASP A 1 70 ? 18.269 14.076 25.546 1.00 84.50 70 ASP A N 1
ATOM 566 C CA . ASP A 1 70 ? 18.044 15.376 26.183 1.00 84.50 70 ASP A CA 1
ATOM 567 C C . ASP A 1 70 ? 16.537 15.694 26.232 1.00 84.50 70 ASP A C 1
ATOM 569 O O . ASP A 1 70 ? 15.808 15.415 25.280 1.00 84.50 70 ASP A O 1
ATOM 573 N N . ILE A 1 71 ? 16.044 16.281 27.322 1.00 78.56 71 ILE A N 1
ATOM 574 C CA . ILE A 1 71 ? 14.627 16.628 27.485 1.00 78.56 71 ILE A CA 1
ATOM 575 C C . ILE A 1 71 ? 14.143 17.655 26.451 1.00 78.56 71 ILE A C 1
ATOM 577 O O . ILE A 1 71 ? 12.982 17.599 26.046 1.00 78.56 71 ILE A O 1
ATOM 581 N N . ALA A 1 72 ? 15.027 18.519 25.933 1.00 76.31 72 ALA A N 1
ATOM 582 C CA . ALA A 1 72 ? 14.722 19.444 24.836 1.00 76.31 72 ALA A CA 1
ATOM 583 C C . ALA A 1 72 ? 14.366 18.715 23.524 1.00 76.31 72 ALA A C 1
ATOM 585 O O . ALA A 1 72 ? 13.773 19.293 22.610 1.00 76.31 72 ALA A O 1
ATOM 586 N N . PHE A 1 73 ? 14.688 17.422 23.419 1.00 67.12 73 PHE A N 1
ATOM 587 C CA . PHE A 1 73 ? 14.239 16.553 22.333 1.00 67.12 73 PHE A CA 1
ATOM 588 C C . PHE A 1 73 ? 12.722 16.285 22.394 1.00 67.12 73 PHE A C 1
ATOM 590 O O . PHE A 1 73 ? 12.092 16.027 21.367 1.00 67.12 73 PHE A O 1
ATOM 597 N N . GLY A 1 74 ? 12.115 16.414 23.580 1.00 63.06 74 GLY A N 1
ATOM 598 C CA . GLY A 1 74 ? 10.682 16.254 23.822 1.00 63.06 74 GLY A CA 1
ATOM 599 C C . GLY A 1 74 ? 9.794 17.211 23.015 1.00 63.06 74 GLY A C 1
ATOM 600 O O . GLY A 1 74 ? 8.708 16.829 22.576 1.00 63.06 74 GLY A O 1
ATOM 601 N N . ASP A 1 75 ? 10.272 18.424 22.732 1.00 69.38 75 ASP A N 1
ATOM 602 C CA . ASP A 1 75 ? 9.520 19.424 21.960 1.00 69.38 75 ASP A CA 1
ATOM 603 C C . ASP A 1 75 ? 9.393 19.055 20.473 1.00 69.38 75 ASP A C 1
ATOM 605 O O . ASP A 1 75 ? 8.461 19.486 19.793 1.00 69.38 75 ASP A O 1
ATOM 609 N N . LYS A 1 76 ? 10.300 18.203 19.975 1.00 70.44 76 LYS A N 1
ATOM 610 C CA . LYS A 1 76 ? 10.366 17.759 18.574 1.00 70.44 76 LYS A CA 1
ATOM 611 C C . LYS A 1 76 ? 9.640 16.432 18.324 1.00 70.44 76 LYS A C 1
ATOM 613 O O . LYS A 1 76 ? 9.590 15.967 17.189 1.00 70.44 76 LYS A O 1
ATOM 618 N N . LEU A 1 77 ? 9.031 15.827 19.351 1.00 67.56 77 LEU A N 1
ATOM 619 C CA . LEU A 1 77 ? 8.392 14.501 19.277 1.00 67.56 77 LEU A CA 1
ATOM 620 C C . LEU A 1 77 ? 7.282 14.369 18.227 1.00 67.56 77 LEU A C 1
ATOM 622 O O . LEU A 1 77 ? 6.973 13.257 17.807 1.00 67.56 77 LEU A O 1
ATOM 626 N N . LYS A 1 78 ? 6.649 15.473 17.817 1.00 65.31 78 LYS A N 1
ATOM 627 C CA . LYS A 1 78 ? 5.595 15.455 16.789 1.00 65.31 78 LYS A CA 1
ATOM 628 C C . LYS A 1 78 ? 6.137 15.214 15.381 1.00 65.31 78 LYS A C 1
ATOM 630 O O . LYS A 1 78 ? 5.402 14.689 14.547 1.00 65.31 78 LYS A O 1
ATOM 635 N N . ASP A 1 79 ? 7.396 15.571 15.153 1.00 64.69 79 ASP A N 1
ATOM 636 C CA . ASP A 1 79 ? 8.011 15.628 13.827 1.00 64.69 79 ASP A CA 1
ATOM 637 C C . ASP A 1 79 ? 9.040 14.505 13.607 1.00 64.69 79 ASP A C 1
ATOM 639 O O . ASP A 1 79 ? 9.604 14.383 12.521 1.00 64.69 79 ASP A O 1
ATOM 643 N N . LEU A 1 80 ? 9.281 13.670 14.627 1.00 63.91 80 LEU A N 1
ATOM 644 C CA . LEU A 1 80 ? 10.304 12.625 14.627 1.00 63.91 80 LEU A CA 1
ATOM 645 C C . LEU A 1 80 ? 9.705 11.220 14.498 1.00 63.91 80 LEU A C 1
ATOM 647 O O . LEU A 1 80 ? 8.680 10.886 15.093 1.00 63.91 80 LEU A O 1
ATOM 651 N N . THR A 1 81 ? 10.386 10.371 13.731 1.00 69.44 81 THR A N 1
ATOM 652 C CA . THR A 1 81 ? 10.084 8.934 13.615 1.00 69.44 81 THR A CA 1
ATOM 653 C C . THR A 1 81 ? 10.786 8.129 14.713 1.00 69.44 81 THR A C 1
ATOM 655 O O . THR A 1 81 ? 11.834 8.538 15.206 1.00 69.44 81 THR A O 1
ATOM 658 N N . GLU A 1 82 ? 10.257 6.955 15.077 1.00 68.31 82 GLU A N 1
ATOM 659 C CA . GLU A 1 82 ? 10.870 6.070 16.089 1.00 68.31 82 GLU A CA 1
ATOM 660 C C . GLU A 1 82 ? 12.331 5.705 15.761 1.00 68.31 82 GLU A C 1
ATOM 662 O O . GLU A 1 82 ? 13.169 5.638 16.657 1.00 68.31 82 GLU A O 1
ATOM 667 N N . GLU A 1 83 ? 12.661 5.551 14.476 1.00 69.94 83 GLU A N 1
ATOM 668 C CA . GLU A 1 83 ? 14.023 5.271 14.002 1.00 69.94 83 GLU A CA 1
ATOM 669 C C . GLU A 1 83 ? 14.986 6.443 14.240 1.00 69.94 83 GLU A C 1
ATOM 671 O O . GLU A 1 83 ? 16.136 6.234 14.628 1.00 69.94 83 GLU A O 1
ATOM 676 N N . GLN A 1 84 ? 14.518 7.682 14.064 1.00 68.44 84 GLN A N 1
ATOM 677 C CA . GLN A 1 84 ? 15.309 8.882 14.357 1.00 68.44 84 GLN A CA 1
ATOM 678 C C . GLN A 1 84 ? 15.536 9.046 15.863 1.00 68.44 84 GLN A C 1
ATOM 680 O O . GLN A 1 84 ? 16.642 9.383 16.278 1.00 68.44 84 GLN A O 1
ATOM 685 N N . ILE A 1 85 ? 14.531 8.725 16.687 1.00 69.56 85 ILE A N 1
ATOM 686 C CA . ILE A 1 85 ? 14.659 8.744 18.152 1.00 69.56 85 ILE A CA 1
ATOM 687 C C . ILE A 1 85 ? 15.769 7.784 18.601 1.00 69.56 85 ILE A C 1
ATOM 689 O O . ILE A 1 85 ? 16.615 8.166 19.405 1.00 69.56 85 ILE A O 1
ATOM 693 N N . CYS A 1 86 ? 15.819 6.564 18.060 1.00 70.12 86 CYS A N 1
ATOM 694 C CA . CYS A 1 86 ? 16.868 5.593 18.393 1.00 70.12 86 CYS A CA 1
ATOM 695 C C . CYS A 1 86 ? 18.264 5.984 17.873 1.00 70.12 86 CYS A C 1
ATOM 697 O O . CYS A 1 86 ? 19.259 5.540 18.439 1.00 70.12 86 CYS A O 1
ATOM 699 N N . LYS A 1 87 ? 18.362 6.797 16.813 1.00 77.44 87 LYS A N 1
ATOM 700 C CA . LYS A 1 87 ? 19.649 7.255 16.263 1.00 77.44 87 LYS A CA 1
ATOM 701 C C . LYS A 1 87 ? 20.282 8.378 17.089 1.00 77.44 87 LYS A C 1
ATOM 703 O O . LYS A 1 87 ? 21.499 8.392 17.254 1.00 77.44 87 LYS A O 1
ATOM 708 N N . ASP A 1 88 ? 19.459 9.284 17.611 1.00 78.25 88 ASP A N 1
ATOM 709 C CA . ASP A 1 88 ? 19.909 10.490 18.319 1.00 78.25 88 ASP A CA 1
ATOM 710 C C . ASP A 1 88 ? 19.928 10.324 19.854 1.00 78.25 88 ASP A C 1
ATOM 712 O O . ASP A 1 88 ? 20.107 11.297 20.588 1.00 78.25 88 ASP A O 1
ATOM 716 N N . SER A 1 89 ? 19.745 9.099 20.359 1.00 84.69 89 SER A N 1
ATOM 717 C CA . SER A 1 89 ? 19.701 8.788 21.792 1.00 84.69 89 SER A CA 1
ATOM 718 C C . SER A 1 89 ? 20.740 7.746 22.213 1.00 84.69 89 SER A C 1
ATOM 720 O O . SER A 1 89 ? 21.176 6.894 21.440 1.00 84.69 89 SER A O 1
ATOM 722 N N . GLU A 1 90 ? 21.152 7.813 23.478 1.00 91.12 90 GLU A N 1
ATOM 723 C CA . GLU A 1 90 ? 22.100 6.878 24.078 1.00 91.12 90 GLU A CA 1
ATOM 724 C C . GLU A 1 90 ? 21.361 5.658 24.643 1.00 91.12 90 GLU A C 1
ATOM 726 O O . GLU A 1 90 ? 20.526 5.778 25.542 1.00 91.12 90 GLU A O 1
ATOM 731 N N . GLN A 1 91 ? 21.683 4.455 24.165 1.00 91.75 91 GLN A N 1
ATOM 732 C CA . GLN A 1 91 ? 21.089 3.231 24.701 1.00 91.75 91 GLN A CA 1
ATOM 733 C C . GLN A 1 91 ? 21.580 2.946 26.132 1.00 91.75 91 GLN A C 1
ATOM 735 O O . GLN A 1 91 ? 22.782 2.846 26.398 1.00 91.75 91 GLN A O 1
ATOM 740 N N . LEU A 1 92 ? 20.646 2.733 27.062 1.00 91.75 92 LEU A N 1
ATOM 741 C CA . LEU A 1 92 ? 20.963 2.385 28.446 1.00 91.75 92 LEU A CA 1
ATOM 742 C C . LEU A 1 92 ? 21.219 0.878 28.580 1.00 91.75 92 LEU A C 1
ATOM 744 O O . LEU A 1 92 ? 20.322 0.046 28.422 1.00 91.75 92 LEU A O 1
ATOM 748 N N . VAL A 1 93 ? 22.458 0.516 28.918 1.00 90.00 93 VAL A N 1
ATOM 749 C CA . VAL A 1 93 ? 22.899 -0.884 28.984 1.00 90.00 93 VAL A CA 1
ATOM 750 C C . VAL A 1 93 ? 22.514 -1.522 30.333 1.00 90.00 93 VAL A C 1
ATOM 752 O O . VAL A 1 93 ? 22.922 -0.999 31.372 1.00 90.00 93 VAL A O 1
ATOM 755 N N . PRO A 1 94 ? 21.821 -2.685 30.369 1.00 89.44 94 PRO A N 1
ATOM 756 C CA . PRO A 1 94 ? 21.240 -3.263 31.593 1.00 89.44 94 PRO A CA 1
ATOM 757 C C . PRO A 1 94 ? 22.211 -3.501 32.756 1.00 89.44 94 PRO A C 1
ATOM 759 O O . PRO A 1 94 ? 21.845 -3.303 33.912 1.00 89.44 94 PRO A O 1
ATOM 762 N N . ILE A 1 95 ? 23.442 -3.931 32.463 1.00 88.88 95 ILE A N 1
ATOM 763 C CA . ILE A 1 95 ? 24.452 -4.282 33.478 1.00 88.88 95 ILE A CA 1
ATOM 764 C C . ILE A 1 95 ? 25.123 -3.062 34.121 1.00 88.88 95 ILE A C 1
ATOM 766 O O . ILE A 1 95 ? 25.826 -3.200 35.124 1.00 88.88 95 ILE A O 1
ATOM 770 N N . THR A 1 96 ? 24.920 -1.883 33.541 1.00 91.50 96 THR A N 1
ATOM 771 C CA . THR A 1 96 ? 25.538 -0.637 33.977 1.00 91.50 96 THR A CA 1
ATOM 772 C C . THR A 1 96 ? 24.784 -0.044 35.169 1.00 91.50 96 THR A C 1
ATOM 774 O O . THR A 1 96 ? 23.563 -0.156 35.260 1.00 91.50 96 THR A O 1
ATOM 777 N N . HIS A 1 97 ? 25.504 0.606 36.086 1.00 92.62 97 HIS A N 1
ATOM 778 C CA . HIS A 1 97 ? 24.904 1.316 37.219 1.00 92.62 97 HIS A CA 1
ATOM 779 C C . HIS A 1 97 ? 24.144 2.561 36.752 1.00 92.62 97 HIS A C 1
ATOM 781 O O . HIS A 1 97 ? 24.639 3.311 35.911 1.00 92.62 97 HIS A O 1
ATOM 787 N N . PHE A 1 98 ? 22.978 2.812 37.346 1.00 92.81 98 PHE A N 1
ATOM 788 C CA . PHE A 1 98 ? 22.126 3.968 37.065 1.00 92.81 98 PHE A CA 1
ATOM 789 C C . PHE A 1 98 ? 22.906 5.292 37.158 1.00 92.81 98 PHE A C 1
ATOM 791 O O . PHE A 1 98 ? 22.874 6.098 36.229 1.00 92.81 98 PHE A O 1
ATOM 798 N N . LYS A 1 99 ? 23.730 5.441 38.205 1.00 91.81 99 LYS A N 1
ATOM 799 C CA . LYS A 1 99 ? 24.595 6.611 38.432 1.00 91.81 99 LYS A CA 1
ATOM 800 C C . LYS A 1 99 ? 25.566 6.939 37.300 1.00 91.81 99 LYS A C 1
ATOM 802 O O . LYS A 1 99 ? 25.995 8.080 37.192 1.00 91.81 99 LYS A O 1
ATOM 807 N N . LYS A 1 100 ? 25.941 5.965 36.462 1.00 91.88 100 LYS A N 1
ATOM 808 C CA . LYS A 1 100 ? 26.835 6.238 35.328 1.00 91.88 100 LYS A CA 1
ATOM 809 C C . LYS A 1 100 ? 26.150 7.112 34.274 1.00 91.88 100 LYS A C 1
ATOM 811 O O . LYS A 1 100 ? 26.816 7.930 33.654 1.00 91.88 100 LYS A O 1
ATOM 816 N N . TYR A 1 101 ? 24.845 6.935 34.083 1.00 91.69 101 TYR A N 1
ATOM 817 C CA . TYR A 1 101 ? 24.061 7.726 33.134 1.00 91.69 101 TYR A CA 1
ATOM 818 C C . TYR A 1 101 ? 23.420 8.954 33.789 1.00 91.69 101 TYR A C 1
ATOM 820 O O . TYR A 1 101 ? 23.219 9.960 33.107 1.00 91.69 101 TYR A O 1
ATOM 828 N N . PHE A 1 102 ? 23.132 8.870 35.091 1.00 93.44 102 PHE A N 1
ATOM 829 C CA . PHE A 1 102 ? 22.451 9.894 35.885 1.00 93.44 102 PHE A CA 1
ATOM 830 C C . PHE A 1 102 ? 23.207 10.137 37.207 1.00 93.44 102 PHE A C 1
ATOM 832 O O . PHE A 1 102 ? 22.821 9.599 38.248 1.00 93.44 102 PHE A O 1
ATOM 839 N N . PRO A 1 103 ? 24.336 10.870 37.180 1.00 90.25 103 PRO A N 1
ATOM 840 C CA . PRO A 1 103 ? 25.179 11.065 38.362 1.00 90.25 103 PRO A CA 1
ATOM 841 C C . PRO A 1 103 ? 24.529 11.943 39.443 1.00 90.25 103 PRO A C 1
ATOM 843 O O . PRO A 1 103 ? 24.797 11.745 40.629 1.00 90.25 103 PRO A O 1
ATOM 846 N N . ASP A 1 104 ? 23.670 12.882 39.046 1.00 90.56 104 ASP A N 1
ATOM 847 C CA . ASP A 1 104 ? 23.007 13.862 39.907 1.00 90.56 104 ASP A CA 1
ATOM 848 C C . ASP A 1 104 ? 21.589 14.197 39.402 1.00 90.56 104 ASP A C 1
ATOM 850 O O . ASP A 1 104 ? 21.130 13.664 38.391 1.00 90.56 104 ASP A O 1
ATOM 854 N N . GLN A 1 105 ? 20.872 15.042 40.150 1.00 87.12 105 GLN A N 1
ATOM 855 C CA . GLN A 1 105 ? 19.498 15.434 39.828 1.00 87.12 105 GLN A CA 1
ATOM 856 C C . GLN A 1 105 ? 19.414 16.265 38.537 1.00 87.12 105 GLN A C 1
ATOM 858 O O . GLN A 1 105 ? 18.477 16.086 37.769 1.00 87.12 105 GLN A O 1
ATOM 863 N N . ASP A 1 106 ? 20.409 17.111 38.254 1.00 88.94 106 ASP A N 1
ATOM 864 C CA . ASP A 1 106 ? 20.438 17.936 37.038 1.00 88.94 106 ASP A CA 1
ATOM 865 C C . ASP A 1 106 ? 20.503 17.059 35.778 1.00 88.94 106 ASP A C 1
ATOM 867 O O . ASP A 1 106 ? 19.780 17.291 34.807 1.00 88.94 106 ASP A O 1
ATOM 871 N N . ALA A 1 107 ? 21.294 15.984 35.822 1.00 88.81 107 ALA A N 1
ATOM 872 C CA . ALA A 1 107 ? 21.351 14.995 34.754 1.00 88.81 107 ALA A CA 1
ATOM 873 C C . ALA A 1 107 ? 20.019 14.252 34.560 1.00 88.81 107 ALA A C 1
ATOM 875 O O . ALA A 1 107 ? 19.703 13.868 33.434 1.00 88.81 107 ALA A O 1
ATOM 876 N N . VAL A 1 108 ? 19.245 14.033 35.627 1.00 89.75 108 VAL A N 1
ATOM 877 C CA . VAL A 1 108 ? 17.907 13.424 35.550 1.00 89.75 108 VAL A CA 1
ATOM 878 C C . VAL A 1 108 ? 16.908 14.396 34.924 1.00 89.75 108 VAL A C 1
ATOM 880 O O . VAL A 1 108 ? 16.213 14.020 33.982 1.00 89.75 108 VAL A O 1
ATOM 883 N N . ASP A 1 109 ? 16.882 15.644 35.388 1.00 86.62 109 ASP A N 1
ATOM 884 C CA . ASP A 1 109 ? 15.918 16.662 34.957 1.00 86.62 109 ASP A CA 1
ATOM 885 C C . ASP A 1 109 ? 16.107 17.055 33.484 1.00 86.62 109 ASP A C 1
ATOM 887 O O . ASP A 1 109 ? 15.137 17.320 32.775 1.00 86.62 109 ASP A O 1
ATOM 891 N N . LYS A 1 110 ? 17.353 17.038 32.996 1.00 88.94 110 LYS A N 1
ATOM 892 C CA . LYS A 1 110 ? 17.692 17.304 31.587 1.00 88.94 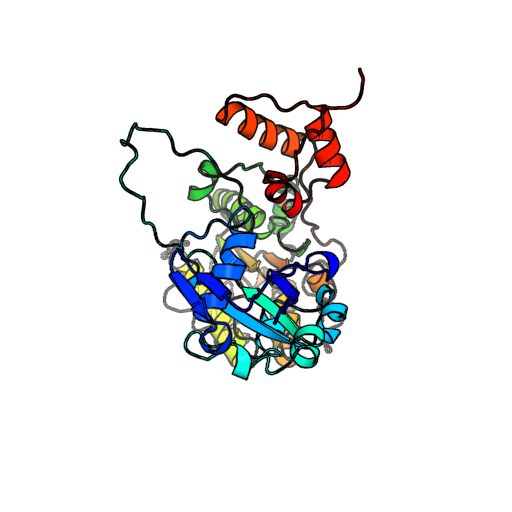110 LYS A CA 1
ATOM 893 C C . LYS A 1 110 ? 17.541 16.096 30.672 1.00 88.94 110 LYS A C 1
ATOM 895 O O . LYS A 1 110 ? 17.828 16.208 29.484 1.00 88.94 110 LYS A O 1
ATOM 900 N N . SER A 1 111 ? 17.122 14.947 31.192 1.00 90.44 111 SER A N 1
ATOM 901 C CA . SER A 1 111 ? 17.013 13.725 30.405 1.00 90.44 111 SER A CA 1
ATOM 902 C C . SER A 1 111 ? 15.570 13.273 30.230 1.00 90.44 111 SER A C 1
ATOM 904 O O . SER A 1 111 ? 14.740 13.370 31.133 1.00 90.44 111 SER A O 1
ATOM 906 N N . LEU A 1 112 ? 15.304 12.682 29.070 1.00 90.88 112 LEU A N 1
ATOM 907 C CA . LEU A 1 112 ? 14.086 11.948 28.765 1.00 90.88 112 LEU A CA 1
ATOM 908 C C . LEU A 1 112 ? 14.450 10.508 28.395 1.00 90.88 112 LEU A C 1
ATOM 910 O O . LEU A 1 112 ? 15.283 10.272 27.517 1.00 90.88 112 LEU A O 1
ATOM 914 N N . ILE A 1 113 ? 13.832 9.540 29.072 1.00 92.69 113 ILE A N 1
ATOM 915 C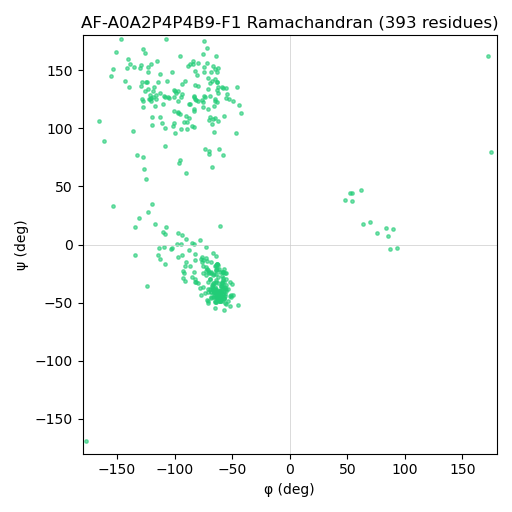 CA . ILE A 1 113 ? 14.029 8.114 28.805 1.00 92.69 113 ILE A CA 1
ATOM 916 C C . ILE A 1 113 ? 12.914 7.606 27.891 1.00 92.69 113 ILE A C 1
ATOM 918 O O . ILE A 1 113 ? 11.754 7.507 28.289 1.00 92.69 113 ILE A O 1
ATOM 922 N N . PHE A 1 114 ? 13.271 7.218 26.673 1.00 89.75 114 PHE A N 1
ATOM 923 C CA . PHE A 1 114 ? 12.389 6.493 25.771 1.00 89.75 114 PHE A CA 1
ATOM 924 C C . PHE A 1 114 ? 12.350 5.016 26.137 1.00 89.75 114 PHE A C 1
ATOM 926 O O . PHE A 1 114 ? 13.370 4.325 26.152 1.00 89.75 114 PHE A O 1
ATOM 933 N N . VAL A 1 115 ? 11.144 4.529 26.396 1.00 89.06 115 VAL A N 1
ATOM 934 C CA . VAL A 1 115 ? 10.857 3.139 26.728 1.00 89.06 115 VAL A CA 1
ATOM 935 C C . VAL A 1 115 ? 10.310 2.457 25.482 1.00 89.06 115 VAL A C 1
ATOM 937 O O . VAL A 1 115 ? 9.148 2.626 25.109 1.00 89.06 115 VAL A O 1
ATOM 940 N N . GLN A 1 116 ? 11.161 1.683 24.822 1.00 87.19 116 GLN A N 1
ATOM 941 C CA . GLN A 1 116 ? 10.789 0.843 23.696 1.00 87.19 116 GLN A CA 1
ATOM 942 C C . GLN A 1 116 ? 10.377 -0.531 24.221 1.00 87.19 116 GLN A C 1
ATOM 944 O O . GLN A 1 116 ? 11.192 -1.312 24.714 1.00 87.19 116 GLN A O 1
ATOM 949 N N . VAL A 1 117 ? 9.088 -0.829 24.105 1.00 82.19 117 VAL A N 1
ATOM 950 C CA . VAL A 1 117 ? 8.551 -2.163 24.376 1.00 82.19 117 VAL A CA 1
ATOM 951 C C . VAL A 1 117 ? 8.837 -3.026 23.144 1.00 82.19 117 VAL A C 1
ATOM 953 O O . VAL A 1 117 ? 8.656 -2.536 22.025 1.00 82.19 117 VAL A O 1
ATOM 956 N N . PRO A 1 118 ? 9.292 -4.281 23.293 1.00 69.81 118 PRO A N 1
ATOM 957 C CA . PRO A 1 118 ? 9.459 -5.168 22.150 1.00 69.81 118 PRO A CA 1
ATOM 958 C C . PRO A 1 118 ? 8.138 -5.246 21.377 1.00 69.81 118 PRO A C 1
ATOM 960 O O . PRO A 1 118 ? 7.082 -5.523 21.955 1.00 69.81 118 PRO A O 1
ATOM 963 N N . ALA A 1 119 ? 8.189 -5.038 20.059 1.00 56.62 119 ALA A N 1
ATOM 964 C CA . ALA A 1 119 ? 7.143 -5.559 19.194 1.00 56.62 119 ALA A CA 1
ATOM 965 C C . ALA A 1 119 ? 7.140 -7.060 19.463 1.00 56.62 119 ALA A C 1
ATOM 967 O O . ALA A 1 119 ? 8.150 -7.717 19.204 1.00 56.62 119 ALA A O 1
ATOM 968 N N . THR A 1 120 ? 6.081 -7.560 20.104 1.00 42.69 120 THR A N 1
ATOM 969 C CA . THR A 1 120 ? 5.950 -8.970 20.469 1.00 42.69 120 THR A CA 1
ATOM 970 C C . THR A 1 120 ? 6.442 -9.786 19.288 1.00 42.69 120 THR A C 1
ATOM 972 O O . THR A 1 120 ? 5.867 -9.706 18.199 1.00 42.69 120 THR A O 1
ATOM 975 N N . LYS A 1 121 ? 7.566 -10.498 19.475 1.00 30.86 121 LYS A N 1
ATOM 976 C CA . LYS A 1 121 ? 8.042 -11.442 18.471 1.00 30.86 121 LYS A CA 1
ATOM 977 C C . LYS A 1 121 ? 6.833 -12.285 18.125 1.00 30.86 121 LYS A C 1
ATOM 979 O O . LYS A 1 121 ? 6.189 -12.853 19.008 1.00 30.86 121 LYS A O 1
ATOM 984 N N . LEU A 1 122 ? 6.504 -12.304 16.844 1.00 31.36 122 LEU A N 1
ATOM 985 C CA . LEU A 1 122 ? 5.509 -13.177 16.255 1.00 31.36 122 LEU A CA 1
ATOM 986 C C . LEU A 1 122 ? 6.047 -14.614 16.350 1.00 31.36 122 LEU A C 1
ATOM 988 O O . LEU A 1 122 ? 6.381 -15.249 15.362 1.00 31.36 122 LEU A O 1
ATOM 992 N N . GLU A 1 123 ? 6.165 -15.127 17.571 1.00 25.47 123 GLU A N 1
ATOM 993 C CA . GLU A 1 123 ? 6.407 -16.522 17.864 1.00 25.47 123 GLU A CA 1
ATOM 994 C C . GLU A 1 123 ? 5.157 -17.074 18.531 1.00 25.47 123 GLU A C 1
ATOM 996 O O . GLU A 1 123 ? 4.787 -16.764 19.663 1.00 25.47 123 GLU A O 1
ATOM 1001 N N . ARG A 1 124 ? 4.490 -17.926 17.759 1.00 37.56 124 ARG A N 1
ATOM 1002 C CA . ARG A 1 124 ? 3.519 -18.904 18.223 1.00 37.56 124 ARG A CA 1
ATOM 1003 C C . ARG A 1 124 ? 4.080 -19.664 19.431 1.00 37.56 124 ARG A C 1
ATOM 1005 O O . ARG A 1 124 ? 4.730 -20.687 19.256 1.00 37.56 124 ARG A O 1
ATOM 1012 N N . LYS A 1 125 ? 3.743 -19.247 20.648 1.00 29.69 125 LYS A N 1
ATOM 1013 C CA . LYS A 1 125 ? 3.679 -20.145 21.805 1.00 29.69 125 LYS A CA 1
ATOM 1014 C C . LYS A 1 125 ? 2.419 -19.848 22.603 1.00 29.69 125 LYS A C 1
ATOM 1016 O O . LYS A 1 125 ? 2.359 -18.932 23.414 1.00 29.69 125 LYS A O 1
ATOM 1021 N N . ARG A 1 126 ? 1.395 -20.661 22.336 1.00 32.53 126 ARG A N 1
ATOM 1022 C CA . ARG A 1 126 ? 0.274 -20.883 23.252 1.00 32.53 126 ARG A CA 1
ATOM 1023 C C . ARG A 1 126 ? 0.865 -21.271 24.614 1.00 32.53 126 ARG A C 1
ATOM 1025 O O . ARG A 1 126 ? 1.643 -22.222 24.680 1.00 32.53 126 ARG A O 1
ATOM 1032 N N . LYS A 1 127 ? 0.504 -20.566 25.692 1.00 34.00 127 LYS A N 1
ATOM 1033 C CA . LYS A 1 127 ? 0.581 -21.148 27.038 1.00 34.00 127 LYS A CA 1
ATOM 1034 C C . LYS A 1 127 ? -0.440 -22.289 27.047 1.00 34.00 127 LYS A C 1
ATOM 1036 O O . LYS A 1 127 ? -1.640 -22.045 26.971 1.00 34.00 127 LYS A O 1
ATOM 1041 N N . ASN A 1 128 ? 0.045 -23.528 27.070 1.00 34.97 128 ASN A N 1
ATOM 1042 C CA . ASN A 1 128 ? -0.773 -24.717 27.288 1.00 34.97 128 ASN A CA 1
ATOM 1043 C C . ASN A 1 128 ? -1.253 -24.723 28.743 1.00 34.97 128 ASN A C 1
ATOM 1045 O O . ASN A 1 128 ? -0.678 -25.407 29.587 1.00 34.97 128 ASN A O 1
ATOM 1049 N N . THR A 1 129 ? -2.268 -23.922 29.059 1.00 38.28 129 THR A N 1
ATOM 1050 C CA . THR A 1 129 ? -3.110 -24.140 30.246 1.00 38.28 129 THR A CA 1
ATOM 1051 C C . THR A 1 129 ? -4.516 -23.569 30.077 1.00 38.28 129 THR A C 1
ATOM 1053 O O . THR A 1 129 ? -5.146 -23.159 31.042 1.00 38.28 129 THR A O 1
ATOM 1056 N N . GLU A 1 130 ? -5.045 -23.593 28.858 1.00 36.41 130 GLU A N 1
ATOM 1057 C CA . GLU A 1 130 ? -6.488 -23.661 28.663 1.00 36.41 130 GLU A CA 1
ATOM 1058 C C . GLU A 1 130 ? -6.760 -24.931 27.875 1.00 36.41 130 GLU A C 1
ATOM 1060 O O . GLU A 1 130 ? -6.166 -25.173 26.823 1.00 36.41 130 GLU A O 1
ATOM 1065 N N . VAL A 1 131 ? -7.599 -25.780 28.458 1.00 32.34 131 VAL A N 1
ATOM 1066 C CA . VAL A 1 131 ? -8.197 -26.935 27.801 1.00 32.34 131 VAL A CA 1
ATOM 1067 C C . VAL A 1 131 ? -8.662 -26.473 26.422 1.00 32.34 131 VAL A C 1
ATOM 1069 O O . VAL A 1 131 ? -9.471 -25.548 26.337 1.00 32.34 131 VAL A O 1
ATOM 1072 N N . GLU A 1 132 ? -8.130 -27.087 25.357 1.00 34.66 132 GLU A N 1
ATOM 1073 C CA . GLU A 1 132 ? -8.669 -26.967 24.001 1.00 34.66 132 GLU A CA 1
ATOM 1074 C C . GLU A 1 132 ? -10.098 -27.516 24.026 1.00 34.66 132 GLU A C 1
ATOM 1076 O O . GLU A 1 132 ? -10.379 -28.662 23.691 1.00 34.66 132 GLU A O 1
ATOM 1081 N N . THR A 1 133 ? -11.021 -26.669 24.461 1.00 31.84 133 THR A N 1
ATOM 1082 C CA . THR A 1 133 ? -12.362 -26.681 23.923 1.00 31.84 133 THR A CA 1
ATOM 1083 C C . THR A 1 133 ? -12.239 -26.042 22.550 1.00 31.84 133 THR A C 1
ATOM 1085 O O . THR A 1 133 ? -11.609 -25.001 22.365 1.00 31.84 133 THR A O 1
ATOM 1088 N N . THR A 1 134 ? -12.752 -26.742 21.554 1.00 39.59 134 THR A N 1
ATOM 1089 C CA . THR A 1 134 ? -12.840 -26.342 20.154 1.00 39.59 134 THR A CA 1
ATOM 1090 C C . THR A 1 134 ? -13.631 -25.036 20.015 1.00 39.59 134 THR A C 1
ATOM 1092 O O . THR A 1 134 ? -14.801 -25.058 19.648 1.00 39.59 134 THR A O 1
ATOM 1095 N N . SER A 1 135 ? -13.029 -23.889 20.336 1.00 44.62 135 SER A N 1
ATOM 1096 C CA . SER A 1 135 ? -13.615 -22.583 20.049 1.00 44.62 135 SER A CA 1
ATOM 1097 C C . SER A 1 135 ? -13.213 -22.186 18.632 1.00 44.62 135 SER A C 1
ATOM 1099 O O . SER A 1 135 ? -12.019 -22.086 18.329 1.00 44.62 135 SER A O 1
ATOM 1101 N N . GLU A 1 136 ? -14.195 -21.963 17.768 1.00 54.12 136 GLU A N 1
ATOM 1102 C CA . GLU A 1 136 ? -14.012 -21.400 16.431 1.00 54.12 136 GLU A CA 1
ATOM 1103 C C . GLU A 1 136 ? -13.073 -20.180 16.479 1.00 54.12 136 GLU A C 1
ATOM 1105 O O . GLU A 1 136 ? -13.161 -19.332 17.372 1.00 54.12 136 GLU A O 1
ATOM 1110 N N . LYS A 1 137 ? -12.120 -20.096 15.541 1.00 59.03 137 LYS A N 1
ATOM 1111 C CA . LYS A 1 137 ? -11.213 -18.943 15.456 1.00 59.03 137 LYS A CA 1
ATOM 1112 C C . LYS A 1 137 ? -12.036 -17.685 15.175 1.00 59.03 137 LYS A C 1
ATOM 1114 O O . LYS A 1 137 ? -12.455 -17.474 14.043 1.00 59.03 137 LYS A O 1
ATOM 1119 N N . LYS A 1 138 ? -12.189 -16.832 16.187 1.00 75.81 138 LYS A N 1
ATOM 1120 C CA . LYS A 1 138 ? -12.846 -15.532 16.039 1.00 75.81 138 LYS A CA 1
ATOM 1121 C C . LYS A 1 138 ? -12.092 -14.608 15.072 1.00 75.81 138 LYS A C 1
ATOM 1123 O O . LYS A 1 138 ? -10.852 -14.549 15.095 1.00 75.81 138 LYS A O 1
ATOM 1128 N N . ARG A 1 139 ? -12.842 -13.872 14.250 1.00 81.00 139 ARG A N 1
ATOM 1129 C CA . ARG A 1 139 ? -12.384 -12.827 13.333 1.00 81.00 139 ARG A CA 1
ATOM 1130 C C . ARG A 1 139 ? -11.736 -11.672 14.080 1.00 81.00 139 ARG A C 1
ATOM 1132 O O . ARG A 1 139 ? -12.041 -11.361 15.234 1.00 81.00 139 ARG A O 1
ATOM 1139 N N . ARG A 1 140 ? -10.807 -11.011 13.394 1.00 81.50 140 ARG A N 1
ATOM 1140 C CA . ARG A 1 140 ? -9.928 -9.974 13.945 1.00 81.50 140 ARG A CA 1
ATOM 1141 C C . ARG A 1 140 ? -10.016 -8.688 13.130 1.00 81.50 140 ARG A C 1
ATOM 1143 O O . ARG A 1 140 ? -10.487 -8.671 12.002 1.00 81.50 140 ARG A O 1
ATOM 1150 N N . TRP A 1 141 ? -9.517 -7.595 13.687 1.00 80.56 141 TRP A N 1
ATOM 1151 C CA . TRP A 1 141 ? -9.324 -6.351 12.938 1.00 80.56 141 TRP A CA 1
ATOM 1152 C C . TRP A 1 141 ? -7.887 -6.308 12.405 1.00 80.56 141 TRP A C 1
ATOM 1154 O O . TRP A 1 141 ? -6.968 -6.661 13.146 1.00 80.56 141 TRP A O 1
ATOM 1164 N N . ALA A 1 142 ? -7.688 -5.876 11.158 1.00 71.31 142 ALA A N 1
ATOM 1165 C CA . ALA A 1 142 ? -6.369 -5.724 10.536 1.00 71.31 142 ALA A CA 1
ATOM 1166 C C . ALA A 1 142 ? -6.060 -4.251 10.245 1.00 71.31 142 ALA A C 1
ATOM 1168 O O . ALA A 1 142 ? -6.939 -3.505 9.820 1.00 71.31 142 ALA A O 1
ATOM 1169 N N . VAL A 1 143 ? -4.806 -3.847 10.474 1.00 56.84 143 VAL A N 1
ATOM 1170 C CA . VAL A 1 143 ? -4.343 -2.453 10.294 1.00 56.84 143 VAL A CA 1
ATOM 1171 C C . VAL A 1 143 ? -3.154 -2.360 9.349 1.00 56.84 143 VAL A C 1
ATOM 1173 O O . VAL A 1 143 ? -3.057 -1.403 8.597 1.00 56.84 143 VAL A O 1
ATOM 1176 N N . ASN A 1 144 ? -2.253 -3.345 9.376 1.00 56.19 144 ASN A N 1
ATOM 1177 C CA . ASN A 1 144 ? -0.907 -3.203 8.813 1.00 56.19 144 ASN A CA 1
ATOM 1178 C C . ASN A 1 144 ? -0.580 -4.252 7.742 1.00 56.19 144 ASN A C 1
ATOM 1180 O O . ASN A 1 144 ? 0.575 -4.621 7.572 1.00 56.19 144 ASN A O 1
ATOM 1184 N N . SER A 1 145 ? -1.582 -4.757 7.028 1.00 62.41 145 SER A N 1
ATOM 1185 C CA . SER A 1 145 ? -1.345 -5.704 5.941 1.00 62.41 145 SER A CA 1
ATOM 1186 C C . SER A 1 145 ? -2.473 -5.673 4.920 1.00 62.41 145 SER A C 1
ATOM 1188 O O . SER A 1 145 ? -3.644 -5.495 5.266 1.00 62.41 145 SER A O 1
ATOM 1190 N N . ALA A 1 146 ? -2.106 -5.860 3.652 1.00 74.19 146 ALA A N 1
ATOM 1191 C CA . ALA A 1 146 ? -3.071 -6.160 2.609 1.00 74.19 146 ALA A CA 1
ATOM 1192 C C . ALA A 1 146 ? -3.757 -7.492 2.942 1.00 74.19 146 ALA A C 1
ATOM 1194 O O . ALA A 1 146 ? -3.082 -8.476 3.245 1.00 74.19 146 ALA A O 1
ATOM 1195 N N . LEU A 1 147 ? -5.088 -7.526 2.904 1.00 78.25 147 LEU A N 1
ATOM 1196 C CA . LEU A 1 147 ? -5.830 -8.765 3.133 1.00 78.25 147 LEU A CA 1
ATOM 1197 C C . LEU A 1 147 ? -5.893 -9.585 1.843 1.00 78.25 147 LEU A C 1
ATOM 1199 O O . LEU A 1 147 ? -6.507 -9.162 0.860 1.00 78.25 147 LEU A O 1
ATOM 1203 N N . MET A 1 148 ? -5.286 -10.769 1.877 1.00 77.94 148 MET A N 1
ATOM 1204 C CA . MET A 1 148 ? -5.350 -11.755 0.798 1.00 77.94 148 MET A CA 1
ATOM 1205 C C . MET A 1 148 ? -6.662 -12.539 0.854 1.00 77.94 148 MET A C 1
ATOM 1207 O O . MET A 1 148 ? -7.270 -12.643 1.921 1.00 77.94 148 MET A O 1
ATOM 1211 N N . ARG A 1 149 ? -7.088 -13.109 -0.283 1.00 77.12 149 ARG A N 1
ATOM 1212 C CA . ARG A 1 149 ? -8.328 -13.899 -0.419 1.00 77.12 149 ARG A CA 1
ATOM 1213 C C . ARG A 1 149 ? -8.516 -14.898 0.718 1.00 77.12 149 ARG A C 1
ATOM 1215 O O . ARG A 1 149 ? -9.548 -14.887 1.388 1.00 77.12 149 ARG A O 1
ATOM 1222 N N . ASP A 1 150 ? -7.483 -15.700 0.949 1.00 78.69 150 ASP A N 1
ATOM 1223 C CA . ASP A 1 150 ? -7.508 -16.818 1.887 1.00 78.69 150 ASP A CA 1
ATOM 1224 C C . ASP A 1 150 ? -7.574 -16.350 3.336 1.00 78.69 150 ASP A C 1
ATOM 1226 O O . ASP A 1 150 ? -8.094 -17.061 4.184 1.00 78.69 150 ASP A O 1
ATOM 1230 N N . ASP A 1 151 ? -7.136 -15.127 3.622 1.00 75.56 151 ASP A N 1
ATOM 1231 C CA . ASP A 1 151 ? -7.116 -14.571 4.967 1.00 75.56 151 ASP A CA 1
ATOM 1232 C C . ASP A 1 151 ? -8.399 -13.809 5.318 1.00 75.56 151 ASP A C 1
ATOM 1234 O O . ASP A 1 151 ? -8.682 -13.622 6.499 1.00 75.56 151 ASP A O 1
ATOM 1238 N N . ARG A 1 152 ? -9.216 -13.384 4.339 1.00 78.88 152 ARG A N 1
ATOM 1239 C CA . ARG A 1 152 ? -10.379 -12.500 4.589 1.00 78.88 152 ARG A CA 1
ATOM 1240 C C . ARG A 1 152 ? -11.357 -13.055 5.613 1.00 78.88 152 ARG A C 1
ATOM 1242 O O . ARG A 1 152 ? -11.881 -12.293 6.418 1.00 78.88 152 ARG A O 1
ATOM 1249 N N . HIS A 1 153 ? -11.573 -14.369 5.618 1.00 80.88 153 HIS A N 1
ATOM 1250 C CA . HIS A 1 153 ? -12.472 -15.025 6.568 1.00 80.88 153 HIS A CA 1
ATOM 1251 C C . HIS A 1 153 ? -12.006 -14.901 8.030 1.00 80.88 153 HIS A C 1
ATOM 1253 O O . HIS A 1 153 ? -12.809 -15.078 8.939 1.00 80.88 153 HIS A O 1
ATOM 1259 N N . LEU A 1 154 ? -10.730 -14.575 8.265 1.00 83.44 154 LEU A N 1
ATOM 1260 C CA . LEU A 1 154 ? -10.149 -14.350 9.589 1.00 83.44 154 LEU A CA 1
ATOM 1261 C C . LEU A 1 154 ? -10.303 -12.902 10.070 1.00 83.44 154 LEU A C 1
ATOM 1263 O O . LEU A 1 154 ? -9.920 -12.601 11.204 1.00 83.44 154 LEU A O 1
ATOM 1267 N N . PHE A 1 155 ? -10.837 -11.997 9.244 1.00 86.00 155 PHE A N 1
ATOM 1268 C CA . PHE A 1 155 ? -10.917 -10.573 9.554 1.00 86.00 155 PHE A CA 1
ATOM 1269 C C . PHE A 1 155 ? -12.320 -9.993 9.355 1.00 86.00 155 PHE A C 1
ATOM 1271 O O . PHE A 1 155 ? -13.119 -10.482 8.562 1.00 86.00 155 PHE A O 1
ATOM 1278 N N . TYR A 1 156 ? -12.617 -8.910 10.075 1.00 84.31 156 TYR A N 1
ATOM 1279 C CA . TYR A 1 156 ? -13.760 -8.057 9.756 1.00 84.31 156 TYR A CA 1
ATOM 1280 C C . TYR A 1 156 ? -13.452 -7.320 8.456 1.00 84.31 156 TYR A C 1
ATOM 1282 O O . TYR A 1 156 ? -12.598 -6.433 8.416 1.00 84.31 156 TYR A O 1
ATOM 1290 N N . TYR A 1 157 ? -14.124 -7.739 7.392 1.00 84.62 157 TYR A N 1
ATOM 1291 C CA . TYR A 1 157 ? -13.913 -7.260 6.037 1.00 84.62 157 TYR A CA 1
ATOM 1292 C C . TYR A 1 157 ? -15.227 -6.746 5.459 1.00 84.62 157 TYR A C 1
ATOM 1294 O O . TYR A 1 157 ? -16.283 -7.339 5.675 1.00 84.62 157 TYR A O 1
ATOM 1302 N N . SER A 1 158 ? -15.140 -5.640 4.728 1.00 84.62 158 SER A N 1
ATOM 1303 C CA . SER A 1 158 ? -16.233 -5.098 3.935 1.00 84.62 158 SER A CA 1
ATOM 1304 C C . SER A 1 158 ? -15.713 -4.834 2.532 1.00 84.62 158 SER A C 1
ATOM 1306 O O . SER A 1 158 ? -14.596 -4.332 2.370 1.00 84.62 158 SER A O 1
ATOM 1308 N N . GLU A 1 159 ? -16.514 -5.201 1.539 1.00 83.25 159 GLU A N 1
ATOM 1309 C CA . GLU A 1 159 ? -16.178 -5.057 0.128 1.00 83.25 159 GLU A CA 1
ATOM 1310 C C . GLU A 1 159 ? -16.025 -3.565 -0.214 1.00 83.25 159 GLU A C 1
ATOM 1312 O O . GLU A 1 159 ? -16.968 -2.812 0.033 1.00 83.25 159 GLU A O 1
ATOM 1317 N N . PRO A 1 160 ? -14.874 -3.102 -0.739 1.00 81.38 160 PRO A N 1
ATOM 1318 C CA . PRO A 1 160 ? -14.675 -1.693 -1.059 1.00 81.38 160 PRO A CA 1
ATOM 1319 C C . PRO A 1 160 ? -15.655 -1.201 -2.130 1.00 81.38 160 PRO A C 1
ATOM 1321 O O . PRO A 1 160 ? -15.827 -1.845 -3.162 1.00 81.38 160 PRO A O 1
ATOM 1324 N N . GLU A 1 161 ? -16.240 -0.020 -1.927 1.00 84.19 161 GLU A N 1
ATOM 1325 C CA . GLU A 1 161 ? -17.048 0.629 -2.963 1.00 84.19 161 GLU A CA 1
ATOM 1326 C C . GLU A 1 161 ? -16.161 1.219 -4.069 1.00 84.19 161 GLU A C 1
ATOM 1328 O O . GLU A 1 161 ? -15.005 1.594 -3.831 1.00 84.19 161 GLU A O 1
ATOM 1333 N N . GLY A 1 162 ? -16.717 1.310 -5.281 1.00 84.94 162 GLY A N 1
ATOM 1334 C CA . GLY A 1 162 ? -16.064 1.904 -6.451 1.00 84.94 162 GLY A CA 1
ATOM 1335 C C . GLY A 1 162 ? -15.159 0.956 -7.248 1.00 84.94 162 GLY A C 1
ATOM 1336 O O . GLY A 1 162 ? -14.484 1.409 -8.172 1.00 84.94 162 GLY A O 1
ATOM 1337 N N . ASN A 1 163 ? -15.129 -0.345 -6.931 1.00 88.12 163 ASN A N 1
ATOM 1338 C CA . ASN A 1 163 ? -14.350 -1.326 -7.700 1.00 88.12 163 ASN A CA 1
ATOM 1339 C C . ASN A 1 163 ? -14.775 -1.392 -9.178 1.00 88.12 163 ASN A C 1
ATOM 1341 O O . ASN A 1 163 ? -13.912 -1.583 -10.032 1.00 88.12 163 ASN A O 1
ATOM 1345 N N . ASP A 1 164 ? -16.057 -1.180 -9.489 1.00 89.81 164 ASP A N 1
ATOM 1346 C CA . ASP A 1 164 ? -16.566 -1.177 -10.868 1.00 89.81 164 ASP A CA 1
ATOM 1347 C C . ASP A 1 164 ? -15.957 -0.042 -11.703 1.00 89.81 164 ASP A C 1
ATOM 1349 O O . ASP A 1 164 ? -15.545 -0.243 -12.845 1.00 89.81 164 ASP A O 1
ATOM 1353 N N . GLU A 1 165 ? -15.840 1.152 -11.117 1.00 91.12 165 GLU A N 1
ATOM 1354 C CA . GLU A 1 165 ? -15.230 2.314 -11.765 1.00 91.12 165 GLU A CA 1
ATOM 1355 C C . GLU A 1 165 ? -13.741 2.075 -12.028 1.00 91.12 165 GLU A C 1
ATOM 1357 O O . GLU A 1 165 ? -13.277 2.241 -13.157 1.00 91.12 165 GLU A O 1
ATOM 1362 N N . LEU A 1 166 ? -13.003 1.599 -11.018 1.00 92.44 166 LEU A N 1
ATOM 1363 C CA . LEU A 1 166 ? -11.579 1.296 -11.168 1.00 92.44 166 LEU A CA 1
ATOM 1364 C C . LEU A 1 166 ? -11.348 0.183 -12.204 1.00 92.44 166 LEU A C 1
ATOM 1366 O O . LEU A 1 166 ? -10.454 0.295 -13.042 1.00 92.44 166 LEU A O 1
ATOM 1370 N N . SER A 1 167 ? -12.185 -0.857 -12.206 1.00 92.25 167 SER A N 1
ATOM 1371 C CA . SER A 1 167 ? -12.118 -1.935 -13.202 1.00 92.25 167 SER A CA 1
ATOM 1372 C C . SER A 1 167 ? -12.419 -1.411 -14.609 1.00 92.25 167 SER A C 1
ATOM 1374 O O . SER A 1 167 ? -11.712 -1.750 -15.555 1.00 92.25 167 SER A O 1
ATOM 1376 N N . SER A 1 168 ? -13.394 -0.507 -14.756 1.00 92.38 168 SER A N 1
ATOM 1377 C CA . SER A 1 168 ? -13.719 0.152 -16.029 1.00 92.38 168 SER A CA 1
ATOM 1378 C C . SER A 1 168 ? -12.542 0.960 -16.592 1.00 92.38 168 SER A C 1
ATOM 1380 O O . SER A 1 168 ? -12.226 0.839 -17.778 1.00 92.38 168 SER A O 1
ATOM 1382 N N . MET A 1 169 ? -11.838 1.729 -15.752 1.00 93.56 169 MET A N 1
ATOM 1383 C CA . MET A 1 169 ? -10.625 2.460 -16.158 1.00 93.56 169 MET A CA 1
ATOM 1384 C C . MET A 1 169 ? -9.521 1.503 -16.641 1.00 93.56 169 MET A C 1
ATOM 1386 O O . MET A 1 169 ? -8.883 1.738 -17.672 1.00 93.56 169 MET A O 1
ATOM 1390 N N . ILE A 1 170 ? -9.325 0.384 -15.936 1.00 94.19 170 ILE A N 1
ATOM 1391 C CA . ILE A 1 170 ? -8.346 -0.653 -16.296 1.00 94.19 170 ILE A CA 1
ATOM 1392 C C . ILE A 1 170 ? -8.721 -1.341 -17.618 1.00 94.19 170 ILE A C 1
ATOM 1394 O O . ILE A 1 170 ? -7.849 -1.582 -18.454 1.00 94.19 170 ILE A O 1
ATOM 1398 N N . TRP A 1 171 ? -10.006 -1.593 -17.868 1.00 91.38 171 TRP A N 1
ATOM 1399 C CA . TRP A 1 171 ? -10.486 -2.184 -19.122 1.00 91.38 171 TRP A CA 1
ATOM 1400 C C . TRP A 1 171 ? -10.331 -1.261 -20.325 1.00 91.38 171 TRP A C 1
ATOM 1402 O O . TRP A 1 171 ? -9.858 -1.694 -21.376 1.00 91.38 171 TRP A O 1
ATOM 1412 N N . LYS A 1 172 ? -10.615 0.036 -20.163 1.00 92.00 172 LYS A N 1
ATOM 1413 C CA . LYS A 1 172 ? -10.246 1.073 -21.151 1.00 92.00 172 LYS A CA 1
ATOM 1414 C C . LYS A 1 172 ? -8.723 1.166 -21.328 1.00 92.00 172 LYS A C 1
ATOM 1416 O O . LYS A 1 172 ? -8.211 1.656 -22.337 1.00 92.00 172 LYS A O 1
ATOM 1421 N N . GLY A 1 173 ? -8.000 0.619 -20.353 1.00 91.25 173 GLY A N 1
ATOM 1422 C CA . GLY A 1 173 ? -6.557 0.555 -20.229 1.00 91.25 173 GLY A CA 1
ATOM 1423 C C . GLY A 1 173 ? -5.932 1.927 -20.148 1.00 91.25 173 GLY A C 1
ATOM 1424 O O . GLY A 1 173 ? -4.953 2.241 -20.828 1.00 91.25 173 GLY A O 1
ATOM 1425 N N . GLU A 1 174 ? -6.558 2.727 -19.297 1.00 93.06 174 GLU A N 1
ATOM 1426 C CA . GLU A 1 174 ? -5.977 3.909 -18.707 1.00 93.06 174 GLU A CA 1
ATOM 1427 C C . GLU A 1 174 ? -4.843 3.504 -17.767 1.00 93.06 174 GLU A C 1
ATOM 1429 O O . GLU A 1 174 ? -4.806 2.395 -17.231 1.00 93.06 174 GLU A O 1
ATOM 1434 N N . TYR A 1 175 ? -3.891 4.411 -17.571 1.00 94.25 175 TYR A N 1
ATOM 1435 C CA . TYR A 1 175 ? -2.860 4.250 -16.553 1.00 94.25 175 TYR A CA 1
ATOM 1436 C C . TYR A 1 175 ? -3.339 5.007 -15.325 1.00 94.25 175 TYR A C 1
ATOM 1438 O O . TYR A 1 175 ? -3.463 6.232 -15.369 1.00 94.25 175 TYR A O 1
ATOM 1446 N N . VAL A 1 176 ? -3.651 4.284 -14.259 1.00 94.81 176 VAL A N 1
ATOM 1447 C CA . VAL A 1 176 ? -4.398 4.815 -13.119 1.00 94.81 176 VAL A CA 1
ATOM 1448 C C . VAL A 1 176 ? -3.444 5.151 -11.980 1.00 94.81 176 VAL A C 1
ATOM 1450 O O . VAL A 1 176 ? -2.601 4.337 -11.610 1.00 94.81 176 VAL A O 1
ATOM 1453 N N . ALA A 1 177 ? -3.592 6.339 -11.397 1.00 93.88 177 ALA A N 1
ATOM 1454 C CA . ALA A 1 177 ? -2.977 6.674 -10.117 1.00 93.88 177 ALA A CA 1
ATOM 1455 C C . ALA A 1 177 ? -3.990 6.412 -8.992 1.00 93.88 177 ALA A C 1
ATOM 1457 O O . ALA A 1 177 ? -4.883 7.227 -8.758 1.00 93.88 177 ALA A O 1
ATOM 1458 N N . LEU A 1 178 ? -3.866 5.267 -8.316 1.00 94.44 178 LEU A N 1
ATOM 1459 C CA . LEU A 1 178 ? -4.656 4.902 -7.142 1.00 94.44 178 LEU A CA 1
ATOM 1460 C C . LEU A 1 178 ? -4.015 5.502 -5.886 1.00 94.44 178 LEU A C 1
ATOM 1462 O O . LEU A 1 178 ? -3.046 4.965 -5.345 1.00 94.44 178 LEU A O 1
ATOM 1466 N N . TYR A 1 179 ? -4.574 6.600 -5.385 1.00 89.81 179 TYR A N 1
ATOM 1467 C CA . TYR A 1 179 ? -4.006 7.310 -4.242 1.00 89.81 179 TYR A CA 1
ATOM 1468 C C . TYR A 1 179 ? -4.917 7.287 -3.017 1.00 89.81 179 TYR A C 1
ATOM 1470 O O . TYR A 1 179 ? -6.129 7.101 -3.082 1.00 89.81 179 TYR A O 1
ATOM 1478 N N . GLY A 1 180 ? -4.318 7.482 -1.852 1.00 84.50 180 GLY A N 1
ATOM 1479 C CA . GLY A 1 180 ? -5.033 7.541 -0.584 1.00 84.50 180 GLY A CA 1
ATOM 1480 C C . GLY A 1 180 ? -4.058 7.592 0.577 1.00 84.50 180 GLY A C 1
ATOM 1481 O O . GLY A 1 180 ? -2.879 7.257 0.432 1.00 84.50 180 GLY A O 1
ATOM 1482 N N . ALA A 1 181 ? -4.523 8.000 1.750 1.00 78.50 181 ALA A N 1
ATOM 1483 C CA . ALA A 1 181 ? -3.641 8.119 2.903 1.00 78.50 181 ALA A CA 1
ATOM 1484 C C . ALA A 1 181 ? -3.065 6.755 3.350 1.00 78.50 181 ALA A C 1
ATOM 1486 O O . ALA A 1 181 ? -3.532 5.676 2.960 1.00 78.50 181 ALA A O 1
ATOM 1487 N N . ARG A 1 182 ? -1.980 6.780 4.135 1.00 75.25 182 ARG A N 1
ATOM 1488 C CA . ARG A 1 182 ? -1.345 5.549 4.638 1.00 75.25 182 ARG A CA 1
ATOM 1489 C C . ARG A 1 182 ? -2.351 4.750 5.461 1.00 75.25 182 ARG A C 1
ATOM 1491 O O . ARG A 1 182 ? -3.034 5.318 6.312 1.00 75.25 182 ARG A O 1
ATOM 1498 N N . VAL A 1 183 ? -2.400 3.434 5.247 1.00 72.00 183 VAL A N 1
ATOM 1499 C CA . VAL A 1 183 ? -3.341 2.534 5.940 1.00 72.00 183 VAL A CA 1
ATOM 1500 C C . VAL A 1 183 ? -4.812 2.737 5.519 1.00 72.00 183 VAL A C 1
ATOM 1502 O O . VAL A 1 183 ? -5.724 2.297 6.203 1.00 72.00 183 VAL A O 1
ATOM 1505 N N . SER A 1 184 ? -5.095 3.355 4.366 1.00 78.50 184 SER A N 1
ATOM 1506 C CA . SER A 1 184 ? -6.477 3.489 3.862 1.00 78.50 184 SER A CA 1
ATOM 1507 C C . SER A 1 184 ? -7.048 2.218 3.206 1.00 78.50 184 SER A C 1
ATOM 1509 O O . SER A 1 184 ? -8.146 2.254 2.661 1.00 78.50 184 SER A O 1
ATOM 1511 N N . GLY A 1 185 ? -6.307 1.103 3.209 1.00 83.12 185 GLY A N 1
ATOM 1512 C CA . GLY A 1 185 ? -6.742 -0.161 2.603 1.00 83.12 185 GLY A CA 1
ATOM 1513 C C . GLY A 1 185 ? -6.506 -0.288 1.092 1.00 83.12 185 GLY A C 1
ATOM 1514 O O . GLY A 1 185 ? -7.046 -1.210 0.488 1.00 83.12 185 GLY A O 1
ATOM 1515 N N . LYS A 1 186 ? -5.687 0.584 0.478 1.00 88.88 186 LYS A N 1
ATOM 1516 C CA . LYS A 1 186 ? -5.378 0.543 -0.970 1.00 88.88 186 LYS A CA 1
ATOM 1517 C C . LYS A 1 186 ? -4.902 -0.833 -1.434 1.00 88.88 186 LYS A C 1
ATOM 1519 O O . LYS A 1 186 ? -5.493 -1.411 -2.336 1.00 88.88 186 LYS A O 1
ATOM 1524 N N . SER A 1 187 ? -3.883 -1.381 -0.774 1.00 88.31 187 SER A N 1
ATOM 1525 C CA . SER A 1 187 ? -3.307 -2.680 -1.126 1.00 88.31 187 SER A CA 1
ATOM 1526 C C . SER A 1 187 ? -4.346 -3.800 -0.988 1.00 88.31 187 SER A C 1
ATOM 1528 O O . SER A 1 187 ? -4.460 -4.642 -1.871 1.00 88.31 187 SER A O 1
ATOM 1530 N N . THR A 1 188 ? -5.193 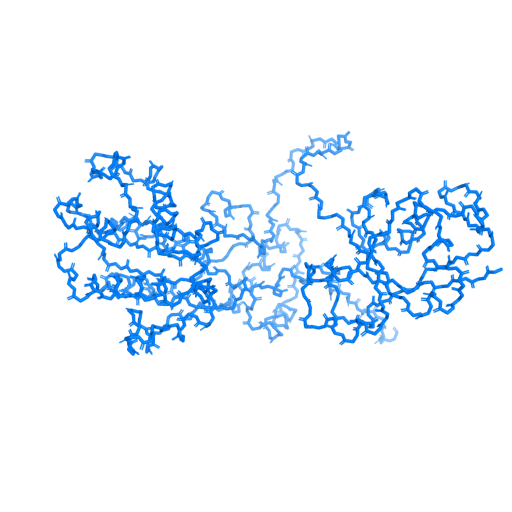-3.762 0.051 1.00 88.38 188 THR A N 1
ATOM 1531 C CA . THR A 1 188 ? -6.328 -4.693 0.214 1.00 88.38 188 THR A CA 1
ATOM 1532 C C . THR A 1 188 ? -7.332 -4.595 -0.937 1.00 88.38 188 THR A C 1
ATOM 1534 O O . THR A 1 188 ? -7.761 -5.623 -1.460 1.00 88.38 188 THR A O 1
ATOM 1537 N N . ARG A 1 189 ? -7.699 -3.377 -1.361 1.00 90.19 189 ARG A N 1
ATOM 1538 C CA . ARG A 1 189 ? -8.576 -3.160 -2.523 1.00 90.19 189 ARG A CA 1
ATOM 1539 C C . ARG A 1 189 ? -7.957 -3.728 -3.794 1.00 90.19 189 ARG A C 1
ATOM 1541 O O . ARG A 1 189 ? -8.641 -4.400 -4.554 1.00 90.19 189 ARG A O 1
ATOM 1548 N N . VAL A 1 190 ? -6.666 -3.496 -4.011 1.00 91.69 190 VAL A N 1
ATOM 1549 C CA . VAL A 1 190 ? -5.961 -3.997 -5.194 1.00 91.69 190 VAL A CA 1
ATOM 1550 C C . VAL A 1 190 ? -5.960 -5.517 -5.232 1.00 91.69 190 VAL A C 1
ATOM 1552 O O . VAL A 1 190 ? -6.276 -6.075 -6.274 1.00 91.69 190 VAL A O 1
ATOM 1555 N N . GLN A 1 191 ? -5.702 -6.202 -4.112 1.00 89.25 191 GLN A N 1
ATOM 1556 C CA . GLN A 1 191 ? -5.801 -7.667 -4.085 1.00 89.25 191 GLN A CA 1
ATOM 1557 C C . GLN A 1 191 ? -7.205 -8.153 -4.463 1.00 89.25 191 GLN A C 1
ATOM 1559 O O . GLN A 1 191 ? -7.340 -9.149 -5.167 1.00 89.25 191 GLN A O 1
ATOM 1564 N N . ARG A 1 192 ? -8.254 -7.421 -4.067 1.00 88.81 192 ARG A N 1
ATOM 1565 C CA . ARG A 1 192 ? -9.625 -7.738 -4.473 1.00 88.81 192 ARG A CA 1
ATOM 1566 C C . ARG A 1 192 ? -9.871 -7.518 -5.966 1.00 88.81 192 ARG A C 1
ATOM 1568 O O . ARG A 1 192 ? -10.438 -8.385 -6.618 1.00 88.81 192 ARG A O 1
ATOM 1575 N N . ILE A 1 193 ? -9.417 -6.395 -6.513 1.00 91.62 193 ILE A N 1
ATOM 1576 C CA . ILE A 1 193 ? -9.560 -6.087 -7.942 1.00 91.62 193 ILE A CA 1
ATOM 1577 C C . ILE A 1 193 ? -8.780 -7.079 -8.802 1.00 91.62 193 ILE A C 1
ATOM 1579 O O . ILE A 1 193 ? -9.288 -7.515 -9.827 1.00 91.62 193 ILE A O 1
ATOM 1583 N N . ARG A 1 194 ? -7.588 -7.501 -8.370 1.00 90.50 194 ARG A N 1
ATOM 1584 C CA . ARG A 1 194 ? -6.816 -8.543 -9.063 1.00 90.50 194 ARG A CA 1
ATOM 1585 C C . ARG A 1 194 ? -7.617 -9.830 -9.247 1.00 90.50 194 ARG A C 1
ATOM 1587 O O . ARG A 1 194 ? -7.506 -10.448 -10.296 1.00 90.50 194 ARG A O 1
ATOM 1594 N N . GLU A 1 195 ? -8.404 -10.233 -8.249 1.00 87.19 195 GLU A N 1
ATOM 1595 C CA . GLU A 1 195 ? -9.281 -11.406 -8.363 1.00 87.19 195 GLU A CA 1
ATOM 1596 C C . GLU A 1 195 ? -10.370 -11.187 -9.411 1.00 87.19 195 GLU A C 1
ATOM 1598 O O . GLU A 1 195 ? -10.524 -12.023 -10.293 1.00 87.19 195 GLU A O 1
ATOM 1603 N N . LEU A 1 196 ? -11.070 -10.049 -9.343 1.00 88.75 196 LEU A N 1
ATOM 1604 C CA . LEU A 1 196 ? -12.149 -9.712 -10.276 1.00 88.75 196 LEU A CA 1
ATOM 1605 C C . LEU A 1 196 ? -11.649 -9.686 -11.726 1.00 88.75 196 LEU A C 1
ATOM 1607 O O . LEU A 1 196 ? -12.213 -10.345 -12.588 1.00 88.75 196 LEU A O 1
ATOM 1611 N N . LEU A 1 197 ? -10.533 -9.002 -11.980 1.00 90.50 197 LEU A N 1
ATOM 1612 C CA . LEU A 1 197 ? -9.951 -8.902 -13.319 1.00 90.50 197 LEU A CA 1
ATOM 1613 C C . LEU A 1 197 ? -9.420 -10.250 -13.826 1.00 90.50 197 LEU A C 1
ATOM 1615 O O . LEU A 1 197 ? -9.475 -10.518 -15.026 1.00 90.50 197 LEU A O 1
ATOM 1619 N N . LYS A 1 198 ? -8.904 -11.106 -12.932 1.00 85.12 198 LYS A N 1
ATOM 1620 C CA . LYS A 1 198 ? -8.456 -12.457 -13.299 1.00 85.12 198 LYS A CA 1
ATOM 1621 C C . LYS A 1 198 ? -9.630 -13.325 -13.745 1.00 85.12 198 LYS A C 1
ATOM 1623 O O . LYS A 1 198 ? -9.500 -14.026 -14.746 1.00 85.12 198 LYS A O 1
ATOM 1628 N N . ASP A 1 199 ? -10.767 -13.234 -13.056 1.00 84.06 199 ASP A N 1
ATOM 1629 C CA . ASP A 1 199 ? -12.001 -13.933 -13.437 1.00 84.06 199 ASP A CA 1
ATOM 1630 C C . ASP A 1 199 ? -12.540 -13.446 -14.801 1.00 84.06 199 ASP A C 1
ATOM 1632 O O . ASP A 1 199 ? -13.181 -14.206 -15.526 1.00 84.06 199 ASP A O 1
ATOM 1636 N N . GLU A 1 200 ? -12.217 -12.212 -15.199 1.00 85.50 200 GLU A N 1
ATOM 1637 C CA . GLU A 1 200 ? -12.555 -11.629 -16.506 1.00 85.50 200 GLU A CA 1
ATOM 1638 C C . GLU A 1 200 ? -11.484 -11.868 -17.598 1.00 85.50 200 GLU A C 1
ATOM 1640 O O . GLU A 1 200 ? -11.610 -11.374 -18.721 1.00 85.50 200 GLU A O 1
ATOM 1645 N N . GLY A 1 201 ? -10.429 -12.638 -17.301 1.00 82.62 201 GLY A N 1
ATOM 1646 C CA . GLY A 1 201 ? -9.403 -13.045 -18.270 1.00 82.62 201 GLY A CA 1
ATOM 1647 C C . GLY A 1 201 ? -8.200 -12.102 -18.409 1.00 82.62 201 GLY A C 1
ATOM 1648 O O . GLY A 1 201 ? -7.427 -12.235 -19.361 1.00 82.62 201 GLY A O 1
ATOM 1649 N N . LEU A 1 202 ? -8.006 -11.154 -17.485 1.00 86.31 202 LEU A N 1
ATOM 1650 C CA . LEU A 1 202 ? -6.815 -10.299 -17.443 1.00 86.31 202 LEU A CA 1
ATOM 1651 C C . LEU A 1 202 ? -5.707 -10.900 -16.569 1.00 86.31 202 LEU A C 1
ATOM 1653 O O . LEU A 1 202 ? -5.933 -11.414 -15.473 1.00 86.31 202 LEU A O 1
ATOM 1657 N N . ASN A 1 203 ? -4.464 -10.756 -17.024 1.00 87.62 203 ASN A N 1
ATOM 1658 C CA . ASN A 1 203 ? -3.288 -11.249 -16.314 1.00 87.62 203 ASN A CA 1
ATOM 1659 C C . ASN A 1 203 ? -2.733 -10.154 -15.401 1.00 87.62 203 ASN A C 1
ATOM 1661 O O . ASN A 1 203 ? -2.118 -9.194 -15.862 1.00 87.62 203 ASN A O 1
ATOM 1665 N N . CYS A 1 204 ? -2.960 -10.284 -14.096 1.00 90.69 204 CYS A N 1
ATOM 1666 C CA . CYS A 1 204 ? -2.595 -9.255 -13.126 1.00 90.69 204 CYS A CA 1
ATOM 1667 C C . CYS A 1 204 ? -1.249 -9.545 -12.453 1.00 90.69 204 CYS A C 1
ATOM 1669 O O . CYS A 1 204 ? -1.154 -10.460 -11.631 1.00 90.69 204 CYS A O 1
ATOM 1671 N N . ILE A 1 205 ? -0.249 -8.705 -12.720 1.00 91.00 205 ILE A N 1
ATOM 1672 C CA . ILE A 1 205 ? 1.054 -8.740 -12.048 1.00 91.00 205 ILE A CA 1
ATOM 1673 C C . ILE A 1 205 ? 1.067 -7.681 -10.947 1.00 91.00 205 ILE A C 1
ATOM 1675 O O . ILE A 1 205 ? 0.721 -6.528 -11.193 1.00 91.00 205 ILE A O 1
ATOM 1679 N N . TYR A 1 206 ? 1.471 -8.057 -9.739 1.00 92.38 206 TYR A N 1
ATOM 1680 C CA . TYR A 1 206 ? 1.593 -7.158 -8.596 1.00 92.38 206 TYR A CA 1
ATOM 1681 C C . TYR A 1 206 ? 3.026 -7.095 -8.095 1.00 92.38 206 TYR A C 1
ATOM 1683 O O . TYR A 1 206 ? 3.636 -8.107 -7.758 1.00 92.38 206 TYR A O 1
ATOM 1691 N N . VAL A 1 207 ? 3.541 -5.879 -7.984 1.00 93.50 207 VAL A N 1
ATOM 1692 C CA . VAL A 1 207 ? 4.854 -5.598 -7.413 1.00 93.50 207 VAL A CA 1
ATOM 1693 C C . VAL A 1 207 ? 4.738 -4.495 -6.376 1.00 93.50 207 VAL A C 1
ATOM 1695 O O . VAL A 1 207 ? 3.863 -3.642 -6.461 1.00 93.50 207 VAL A O 1
ATOM 1698 N N . THR A 1 208 ? 5.634 -4.511 -5.397 1.00 93.62 208 THR A N 1
ATOM 1699 C CA . THR A 1 208 ? 5.790 -3.431 -4.419 1.00 93.62 208 THR A CA 1
ATOM 1700 C C . THR A 1 208 ? 7.185 -2.842 -4.553 1.00 93.62 208 THR A C 1
ATOM 1702 O O . THR A 1 208 ? 8.166 -3.588 -4.650 1.00 93.62 208 THR A O 1
ATOM 1705 N N . PHE A 1 209 ? 7.282 -1.515 -4.542 1.00 93.94 209 PHE A N 1
ATOM 1706 C CA . PHE A 1 209 ? 8.558 -0.806 -4.488 1.00 93.94 209 PHE A CA 1
ATOM 1707 C C . PHE A 1 209 ? 9.233 -0.894 -3.116 1.00 93.94 209 PHE A C 1
ATOM 1709 O O . PHE A 1 209 ? 10.378 -0.478 -2.976 1.00 93.94 209 PHE A O 1
ATOM 1716 N N . GLU A 1 210 ? 8.604 -1.536 -2.127 1.00 88.62 210 GLU A N 1
ATOM 1717 C CA . GLU A 1 210 ? 9.231 -1.826 -0.836 1.00 88.62 210 GLU A CA 1
ATOM 1718 C C . GLU A 1 210 ? 10.503 -2.668 -0.938 1.00 88.62 210 GLU A C 1
ATOM 1720 O O . GLU A 1 210 ? 11.390 -2.578 -0.093 1.00 88.62 210 GLU A O 1
ATOM 1725 N N . HIS A 1 211 ? 10.596 -3.484 -1.986 1.00 84.69 211 HIS A N 1
ATOM 1726 C CA . HIS A 1 211 ? 11.711 -4.397 -2.217 1.00 84.69 211 HIS A CA 1
ATOM 1727 C C . HIS A 1 211 ? 12.487 -4.071 -3.500 1.00 84.69 211 HIS A C 1
ATOM 1729 O O . HIS A 1 211 ? 13.190 -4.936 -4.020 1.00 84.69 211 HIS A O 1
ATOM 1735 N N . VAL A 1 212 ? 12.326 -2.856 -4.033 1.00 91.69 212 VAL A N 1
ATOM 1736 C CA . VAL A 1 212 ? 13.001 -2.388 -5.250 1.00 91.69 212 VAL A CA 1
ATOM 1737 C C . VAL A 1 212 ? 14.034 -1.336 -4.860 1.00 91.69 212 VAL A C 1
ATOM 1739 O O . VAL A 1 212 ? 13.721 -0.372 -4.167 1.00 91.69 212 VAL A O 1
ATOM 1742 N N . THR A 1 213 ? 15.276 -1.524 -5.299 1.00 92.31 213 THR A N 1
ATOM 1743 C CA . THR A 1 213 ? 16.388 -0.617 -4.994 1.00 92.31 213 THR A CA 1
ATOM 1744 C C . THR A 1 213 ? 16.382 0.560 -5.963 1.00 92.31 213 THR A C 1
ATOM 1746 O O . THR A 1 213 ? 16.391 0.362 -7.171 1.00 92.31 213 THR A O 1
ATOM 1749 N N . MET A 1 214 ? 16.418 1.787 -5.440 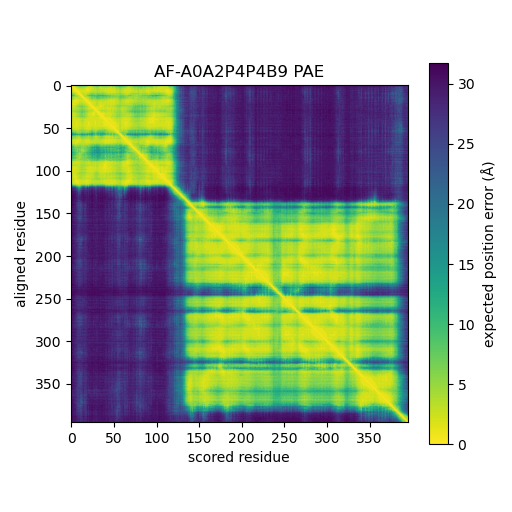1.00 91.56 214 MET A N 1
ATOM 1750 C CA . MET A 1 214 ? 16.267 3.023 -6.225 1.00 91.56 214 MET A CA 1
ATOM 1751 C C . MET A 1 214 ? 17.574 3.825 -6.394 1.00 91.56 214 MET A C 1
ATOM 1753 O O . MET A 1 214 ? 17.537 4.993 -6.769 1.00 91.56 214 MET A O 1
ATOM 1757 N N . GLU A 1 215 ? 18.732 3.221 -6.107 1.00 90.88 215 GLU A N 1
ATOM 1758 C CA . GLU A 1 215 ? 20.037 3.907 -6.112 1.00 90.88 215 GLU A CA 1
ATOM 1759 C C . GLU A 1 215 ? 20.532 4.264 -7.522 1.00 90.88 215 GLU A C 1
ATOM 1761 O O . GLU A 1 215 ? 21.075 5.343 -7.745 1.00 90.88 215 GLU A O 1
ATOM 1766 N N . THR A 1 216 ? 20.355 3.359 -8.487 1.00 92.81 216 THR A N 1
ATOM 1767 C CA . THR A 1 216 ? 20.755 3.554 -9.887 1.00 92.81 216 THR A CA 1
ATOM 1768 C C . THR A 1 216 ? 19.701 2.979 -10.823 1.00 92.81 216 THR A C 1
ATOM 1770 O O . THR A 1 216 ? 18.915 2.114 -10.435 1.00 92.81 216 THR A O 1
ATOM 1773 N N . SER A 1 217 ? 19.686 3.427 -12.084 1.00 92.38 217 SER A N 1
ATOM 1774 C CA . SER A 1 217 ? 18.732 2.912 -13.079 1.00 92.38 217 SER A CA 1
ATOM 1775 C C . SER A 1 217 ? 18.894 1.402 -13.301 1.00 92.38 217 SER A C 1
ATOM 1777 O O . SER A 1 217 ? 17.901 0.689 -13.393 1.00 92.38 217 SER A O 1
ATOM 1779 N N . GLU A 1 218 ? 20.129 0.900 -13.318 1.00 92.81 218 GLU A N 1
ATOM 1780 C CA . GLU A 1 218 ? 20.419 -0.531 -13.460 1.00 92.81 218 GLU A CA 1
ATOM 1781 C C . GLU A 1 218 ? 19.881 -1.346 -12.274 1.00 92.81 218 GLU A C 1
ATOM 1783 O O . GLU A 1 218 ? 19.160 -2.326 -12.475 1.00 92.81 218 GLU A O 1
ATOM 1788 N N . LEU A 1 219 ? 20.162 -0.918 -11.036 1.00 94.12 219 LEU A N 1
ATOM 1789 C CA . LEU A 1 219 ? 19.665 -1.596 -9.834 1.00 94.12 219 LEU A CA 1
ATOM 1790 C C . LEU A 1 219 ? 18.137 -1.548 -9.752 1.00 94.12 219 LEU A C 1
ATOM 1792 O O . LEU A 1 219 ? 17.513 -2.556 -9.412 1.00 94.12 219 LEU A O 1
ATOM 1796 N N . PHE A 1 220 ? 17.534 -0.420 -10.127 1.00 96.19 220 PHE A N 1
ATOM 1797 C CA . PHE A 1 220 ? 16.085 -0.269 -10.211 1.00 96.19 220 PHE A CA 1
ATOM 1798 C C . PHE A 1 220 ? 15.462 -1.304 -11.143 1.00 96.19 220 PHE A C 1
ATOM 1800 O O . PHE A 1 220 ? 14.610 -2.082 -10.714 1.00 96.19 220 PHE A O 1
ATOM 1807 N N . TRP A 1 221 ? 15.906 -1.366 -12.400 1.00 95.56 221 TRP A N 1
ATOM 1808 C CA . TRP A 1 221 ? 15.326 -2.292 -13.370 1.00 95.56 221 TRP A CA 1
ATOM 1809 C C . TRP A 1 221 ? 15.588 -3.753 -13.005 1.00 95.56 221 TRP A C 1
ATOM 1811 O O . TRP A 1 221 ? 14.669 -4.561 -13.113 1.00 95.56 221 TRP A O 1
ATOM 1821 N N . THR A 1 222 ? 16.779 -4.074 -12.496 1.00 93.81 222 THR A N 1
ATOM 1822 C CA . THR A 1 222 ? 17.151 -5.435 -12.069 1.00 93.81 222 THR A CA 1
ATOM 1823 C C . THR A 1 222 ? 16.300 -5.927 -10.893 1.00 93.81 222 THR A C 1
ATOM 1825 O O . THR A 1 222 ? 15.784 -7.053 -10.892 1.00 93.81 222 THR A O 1
ATOM 1828 N N . THR A 1 223 ? 16.102 -5.081 -9.878 1.00 94.19 223 THR A N 1
ATOM 1829 C CA . THR A 1 223 ? 15.301 -5.439 -8.695 1.00 94.19 223 THR A CA 1
ATOM 1830 C C . THR A 1 223 ? 13.801 -5.433 -8.991 1.00 94.19 223 THR A C 1
ATOM 1832 O O . THR A 1 223 ? 13.095 -6.343 -8.549 1.00 94.19 223 THR A O 1
ATOM 1835 N N . LEU A 1 224 ? 13.316 -4.504 -9.824 1.00 94.12 224 LEU A N 1
ATOM 1836 C CA . LEU A 1 224 ? 11.949 -4.525 -10.351 1.00 94.12 224 LEU A CA 1
ATOM 1837 C C . LEU A 1 224 ? 11.691 -5.789 -11.184 1.00 94.12 224 LEU A C 1
ATOM 1839 O O . LEU A 1 224 ? 10.691 -6.471 -10.972 1.00 94.12 224 LEU A O 1
ATOM 1843 N N . GLY A 1 225 ? 12.610 -6.143 -12.083 1.00 91.38 225 GLY A N 1
ATOM 1844 C CA . GLY A 1 225 ? 12.579 -7.376 -12.869 1.00 91.38 225 GLY A CA 1
ATOM 1845 C C . GLY A 1 225 ? 12.436 -8.617 -11.994 1.00 91.38 225 GLY A C 1
ATOM 1846 O O . GLY A 1 225 ? 11.539 -9.436 -12.196 1.00 91.38 225 GLY A O 1
ATOM 1847 N N . SER A 1 226 ? 13.265 -8.707 -10.955 1.00 88.69 226 SER A N 1
ATOM 1848 C CA . SER A 1 226 ? 13.211 -9.791 -9.969 1.00 88.69 226 SER A CA 1
ATOM 1849 C C . SER A 1 226 ? 11.867 -9.844 -9.229 1.00 88.69 226 SER A C 1
ATOM 1851 O O . SER A 1 226 ? 11.316 -10.929 -9.018 1.00 88.69 226 SER A O 1
ATOM 1853 N N . ALA A 1 227 ? 11.303 -8.687 -8.866 1.00 90.44 227 ALA A N 1
ATOM 1854 C CA . ALA A 1 227 ? 9.996 -8.602 -8.218 1.00 90.44 227 ALA A CA 1
ATOM 1855 C C . ALA A 1 227 ? 8.855 -9.069 -9.140 1.00 90.44 227 ALA A C 1
ATOM 1857 O O . ALA A 1 227 ? 7.987 -9.815 -8.685 1.00 90.44 227 ALA A O 1
ATOM 1858 N N . LEU A 1 228 ? 8.892 -8.701 -10.426 1.00 89.06 228 LEU A N 1
ATOM 1859 C CA . LEU A 1 228 ? 7.925 -9.145 -11.438 1.00 89.06 228 LEU A CA 1
ATOM 1860 C C . LEU A 1 228 ? 7.954 -10.668 -11.598 1.00 89.06 228 LEU A C 1
ATOM 1862 O O . LEU A 1 228 ? 6.915 -11.321 -11.541 1.00 89.06 228 LEU A O 1
ATOM 1866 N N . VAL A 1 229 ? 9.149 -11.252 -11.738 1.00 83.50 229 VAL A N 1
ATOM 1867 C CA . VAL A 1 229 ? 9.320 -12.708 -11.887 1.00 83.50 229 VAL A CA 1
ATOM 1868 C C . VAL A 1 229 ? 8.745 -13.468 -10.695 1.00 83.50 229 VAL A C 1
ATOM 1870 O O . VAL A 1 229 ? 8.139 -14.527 -10.872 1.00 83.50 229 VAL A O 1
ATOM 1873 N N . ARG A 1 230 ? 8.921 -12.934 -9.482 1.00 84.06 230 ARG A N 1
ATOM 1874 C CA . ARG A 1 230 ? 8.423 -13.551 -8.249 1.00 84.06 230 ARG A CA 1
ATOM 1875 C C . ARG A 1 230 ? 6.896 -13.612 -8.193 1.00 84.06 230 ARG A C 1
ATOM 1877 O O . ARG A 1 230 ? 6.384 -14.601 -7.681 1.00 84.06 230 ARG A O 1
ATOM 1884 N N . ASP A 1 231 ? 6.189 -12.603 -8.700 1.00 84.56 231 ASP A N 1
ATOM 1885 C CA . ASP A 1 231 ? 4.719 -12.616 -8.741 1.00 84.56 231 ASP A CA 1
ATOM 1886 C C . ASP A 1 231 ? 4.179 -13.421 -9.933 1.00 84.56 231 ASP A C 1
ATOM 1888 O O . ASP A 1 231 ? 3.165 -14.096 -9.794 1.00 84.56 231 ASP A O 1
ATOM 1892 N N . VAL A 1 232 ? 4.879 -13.442 -11.072 1.00 79.00 232 VAL A N 1
ATOM 1893 C CA . VAL A 1 232 ? 4.449 -14.190 -12.266 1.00 79.00 232 VAL A CA 1
ATOM 1894 C C . VAL A 1 232 ? 4.561 -15.705 -12.093 1.00 79.00 232 VAL A C 1
ATOM 1896 O O . VAL A 1 232 ? 3.597 -16.416 -12.370 1.00 79.00 232 VAL A O 1
ATOM 1899 N N . LYS A 1 233 ? 5.719 -16.209 -11.636 1.00 72.50 233 LYS A N 1
ATOM 1900 C CA . LYS A 1 233 ? 6.001 -17.657 -11.535 1.00 72.50 233 LYS A CA 1
ATOM 1901 C C . LYS A 1 233 ? 4.909 -18.482 -10.832 1.00 72.50 233 LYS A C 1
ATOM 1903 O O . LYS A 1 233 ? 4.632 -19.573 -11.318 1.00 72.50 233 LYS A O 1
ATOM 1908 N N . PRO A 1 234 ? 4.319 -18.034 -9.707 1.00 70.00 234 PRO A N 1
ATOM 1909 C CA . PRO A 1 234 ? 3.265 -18.791 -9.036 1.00 70.00 234 PRO A CA 1
ATOM 1910 C C . PRO A 1 234 ? 1.849 -18.522 -9.572 1.00 70.00 234 PRO A C 1
ATOM 1912 O O . PRO A 1 234 ? 0.954 -19.309 -9.280 1.00 70.00 234 PRO A O 1
ATOM 1915 N N . ASN A 1 235 ? 1.610 -17.419 -10.295 1.00 63.03 235 ASN A N 1
ATOM 1916 C CA . ASN A 1 235 ? 0.250 -16.910 -10.533 1.00 63.03 235 ASN A CA 1
ATOM 1917 C C . ASN A 1 235 ? -0.241 -16.991 -11.984 1.00 63.03 235 ASN A C 1
ATOM 1919 O O . ASN A 1 235 ? -1.443 -16.790 -12.206 1.00 63.03 235 ASN A O 1
ATOM 1923 N N . ILE A 1 236 ? 0.653 -17.255 -12.940 1.00 64.38 236 ILE A N 1
ATOM 1924 C CA . ILE A 1 236 ? 0.348 -17.291 -14.373 1.00 64.38 236 ILE A CA 1
ATOM 1925 C C . ILE A 1 236 ? 0.743 -18.650 -14.951 1.00 64.38 236 ILE A C 1
ATOM 1927 O O . ILE A 1 236 ? 1.836 -19.146 -14.678 1.00 64.38 236 ILE A O 1
ATOM 1931 N N . ASP A 1 237 ? -0.156 -19.237 -15.743 1.00 57.22 237 ASP A N 1
ATOM 1932 C CA . ASP A 1 237 ? 0.063 -20.529 -16.386 1.00 57.22 237 ASP A CA 1
ATOM 1933 C C . ASP A 1 237 ? 1.210 -20.424 -17.406 1.00 57.22 237 ASP A C 1
ATOM 1935 O O . ASP A 1 237 ? 1.227 -19.552 -18.281 1.00 57.22 237 ASP A O 1
ATOM 1939 N N . THR A 1 238 ? 2.231 -21.262 -17.238 1.00 53.47 238 THR A N 1
ATOM 1940 C CA . THR A 1 238 ? 3.537 -21.103 -17.896 1.00 53.47 238 THR A CA 1
ATOM 1941 C C . THR A 1 238 ? 3.526 -21.420 -19.389 1.00 53.47 238 THR A C 1
ATOM 1943 O O . THR A 1 238 ? 4.491 -21.092 -20.076 1.00 53.47 238 THR A O 1
ATOM 1946 N N . ASP A 1 239 ? 2.451 -22.025 -19.892 1.00 54.62 239 ASP A N 1
ATOM 1947 C CA . ASP A 1 239 ? 2.329 -22.403 -21.302 1.00 54.62 239 ASP A CA 1
ATOM 1948 C C . ASP A 1 239 ? 1.879 -21.229 -22.194 1.00 54.62 239 ASP A C 1
ATOM 1950 O O . ASP A 1 239 ? 2.324 -21.126 -23.339 1.00 54.62 239 ASP A O 1
ATOM 1954 N N . ASP A 1 240 ? 1.101 -20.281 -21.654 1.00 51.06 240 ASP A N 1
ATOM 1955 C CA . ASP A 1 240 ? 0.734 -19.027 -22.339 1.00 51.06 240 ASP A CA 1
ATOM 1956 C C . ASP A 1 240 ? 1.804 -17.939 -22.156 1.00 51.06 240 ASP A C 1
ATOM 1958 O O . ASP A 1 240 ? 2.004 -17.060 -23.000 1.00 51.06 240 ASP A O 1
ATOM 1962 N N . PHE A 1 241 ? 2.537 -18.016 -21.047 1.00 55.91 241 PHE A N 1
ATOM 1963 C CA . PHE A 1 241 ? 3.620 -17.113 -20.694 1.00 55.91 241 PHE A CA 1
ATOM 1964 C C . PHE A 1 241 ? 4.976 -17.771 -21.027 1.00 55.91 241 PHE A C 1
ATOM 1966 O O . PHE A 1 241 ? 5.608 -18.380 -20.164 1.00 55.91 241 PHE A O 1
ATOM 1973 N N . LYS A 1 242 ? 5.563 -17.488 -22.207 1.00 54.09 242 LYS A N 1
ATOM 1974 C CA . LYS A 1 242 ? 7.022 -17.681 -22.490 1.00 54.09 242 LYS A CA 1
ATOM 1975 C C . LYS A 1 242 ? 7.958 -16.860 -21.568 1.00 54.09 242 LYS A C 1
ATOM 1977 O O . LYS A 1 242 ? 9.133 -16.639 -21.845 1.00 54.09 242 LYS A O 1
ATOM 1982 N N . PHE A 1 243 ? 7.416 -16.364 -20.473 1.00 50.66 243 PHE A N 1
ATOM 1983 C CA . PHE A 1 243 ? 7.927 -15.357 -19.568 1.00 50.66 243 PHE A CA 1
ATOM 1984 C C . PHE A 1 243 ? 8.749 -15.978 -18.429 1.00 50.66 243 PHE A C 1
ATOM 1986 O O . PHE A 1 243 ? 9.694 -15.360 -17.941 1.00 50.66 243 PHE A O 1
ATOM 1993 N N . SER A 1 244 ? 8.409 -17.202 -17.993 1.00 46.50 244 SER A N 1
ATOM 1994 C CA . SER A 1 244 ? 8.927 -17.791 -16.744 1.00 46.50 244 SER A CA 1
ATOM 1995 C C . SER A 1 244 ? 10.402 -18.213 -16.810 1.00 46.50 244 SER A C 1
ATOM 1997 O O . SER A 1 244 ? 11.061 -18.276 -15.768 1.00 46.50 244 SER A O 1
ATOM 1999 N N . SER A 1 245 ? 10.945 -18.422 -18.017 1.00 47.53 245 SER A N 1
ATOM 2000 C CA . SER A 1 245 ? 12.358 -18.747 -18.251 1.00 47.53 245 SER A CA 1
ATOM 2001 C C . SER A 1 245 ? 13.216 -17.578 -18.772 1.00 47.53 245 SER A C 1
ATOM 2003 O O . SER A 1 245 ? 14.414 -17.781 -18.946 1.00 47.53 245 SER A O 1
ATOM 2005 N N . VAL A 1 246 ? 12.654 -16.382 -19.050 1.00 50.81 246 VAL A N 1
ATOM 2006 C CA . VAL A 1 246 ? 13.303 -15.378 -19.943 1.00 50.81 246 VAL A CA 1
ATOM 2007 C C . VAL A 1 246 ? 13.316 -13.924 -19.433 1.00 50.81 246 VAL A C 1
ATOM 2009 O O . VAL A 1 246 ? 14.005 -13.093 -20.022 1.00 50.81 246 VAL A O 1
ATOM 2012 N N . LEU A 1 247 ? 12.627 -13.564 -18.345 1.00 63.41 247 LEU A N 1
ATOM 2013 C CA . LEU A 1 247 ? 12.682 -12.183 -17.840 1.00 63.41 247 LEU A CA 1
ATOM 2014 C C . LEU A 1 247 ? 14.017 -11.853 -17.157 1.00 63.41 247 LEU A C 1
ATOM 2016 O O . LEU A 1 247 ? 14.133 -11.851 -15.933 1.00 63.41 247 LEU A O 1
ATOM 2020 N N . ASN A 1 248 ? 15.019 -11.524 -17.959 1.00 76.25 248 ASN A N 1
ATOM 2021 C CA . ASN A 1 248 ? 16.230 -10.867 -17.500 1.00 76.25 248 ASN A CA 1
ATOM 2022 C C . ASN A 1 248 ? 16.077 -9.355 -17.718 1.00 76.25 248 ASN A C 1
ATOM 2024 O O . ASN A 1 248 ? 16.654 -8.790 -18.645 1.00 76.25 248 ASN A O 1
ATOM 2028 N N . ILE A 1 249 ? 15.207 -8.720 -16.926 1.00 88.25 249 ILE A N 1
ATOM 2029 C CA . ILE A 1 249 ? 14.998 -7.271 -16.991 1.00 88.25 249 ILE A CA 1
ATOM 2030 C C . ILE A 1 249 ? 16.091 -6.604 -16.160 1.00 88.25 249 ILE A C 1
ATOM 2032 O O . ILE A 1 249 ? 15.969 -6.566 -14.943 1.00 88.25 249 ILE A O 1
ATOM 2036 N N . ASN A 1 250 ? 17.130 -6.075 -16.810 1.00 90.12 250 ASN A N 1
ATOM 2037 C CA . ASN A 1 250 ? 18.191 -5.298 -16.148 1.00 90.12 250 ASN A CA 1
ATOM 2038 C C . ASN A 1 250 ? 18.192 -3.827 -16.590 1.00 90.12 250 ASN A C 1
ATOM 2040 O O . ASN A 1 250 ? 18.971 -3.011 -16.104 1.00 90.12 250 ASN A O 1
ATOM 2044 N N . SER A 1 251 ? 17.313 -3.472 -17.528 1.00 93.69 251 SER A N 1
ATOM 2045 C CA . SER A 1 251 ? 17.192 -2.126 -18.073 1.00 93.69 251 SER A CA 1
ATOM 2046 C C . SER A 1 251 ? 15.766 -1.819 -18.538 1.00 93.69 251 SER A C 1
ATOM 2048 O O . SER A 1 251 ? 14.954 -2.719 -18.770 1.00 93.69 251 SER A O 1
ATOM 2050 N N . ALA A 1 252 ? 15.485 -0.535 -18.773 1.00 93.56 252 ALA A N 1
ATOM 2051 C CA . ALA A 1 252 ? 14.254 -0.072 -19.416 1.00 93.56 252 ALA A CA 1
ATOM 2052 C C . ALA A 1 252 ? 14.003 -0.762 -20.767 1.00 93.56 252 ALA A C 1
ATOM 2054 O O . ALA A 1 252 ? 12.871 -1.107 -21.104 1.00 93.56 252 ALA A O 1
ATOM 2055 N N . ARG A 1 253 ? 15.068 -0.996 -21.545 1.00 92.12 253 ARG A N 1
ATOM 2056 C CA . ARG A 1 253 ? 14.983 -1.669 -22.846 1.00 92.12 253 ARG A CA 1
ATOM 2057 C C . ARG A 1 253 ? 14.546 -3.121 -22.694 1.00 92.12 253 ARG A C 1
ATOM 2059 O O . ARG A 1 253 ? 13.724 -3.585 -23.481 1.00 92.12 253 ARG A O 1
ATOM 2066 N N . ASP A 1 254 ? 15.068 -3.815 -21.689 1.00 90.94 254 ASP A N 1
ATOM 2067 C CA . ASP A 1 254 ? 14.681 -5.197 -21.412 1.00 90.94 254 ASP A CA 1
ATOM 2068 C C . ASP A 1 254 ? 13.229 -5.270 -20.940 1.00 90.94 254 ASP A C 1
ATOM 2070 O O . ASP A 1 254 ? 12.501 -6.159 -21.367 1.00 90.94 254 ASP A O 1
ATOM 2074 N N . PHE A 1 255 ? 12.775 -4.300 -20.136 1.00 92.12 255 PHE A N 1
ATOM 2075 C CA . PHE A 1 255 ? 11.371 -4.184 -19.732 1.00 92.12 255 PHE A CA 1
ATOM 2076 C C . PHE A 1 255 ? 10.451 -3.991 -20.949 1.00 92.12 255 PHE A C 1
ATOM 2078 O O . PHE A 1 255 ? 9.467 -4.710 -21.116 1.00 92.12 255 PHE A O 1
ATOM 2085 N N . ILE A 1 256 ? 10.800 -3.064 -21.845 1.00 91.12 256 ILE A N 1
ATOM 2086 C CA . ILE A 1 256 ? 10.082 -2.827 -23.108 1.00 91.12 256 ILE A CA 1
ATOM 2087 C C . ILE A 1 256 ? 10.024 -4.108 -23.952 1.00 91.12 256 ILE A C 1
ATOM 2089 O O . ILE A 1 256 ? 8.959 -4.474 -24.448 1.00 91.12 256 ILE A O 1
ATOM 2093 N N . GLY A 1 257 ? 11.156 -4.803 -24.100 1.00 88.44 257 GLY A N 1
ATOM 2094 C CA . GLY A 1 257 ? 11.236 -6.055 -24.850 1.00 88.44 257 GLY A CA 1
ATOM 2095 C C . GLY A 1 257 ? 10.395 -7.166 -24.223 1.00 88.44 257 GLY A C 1
ATOM 2096 O O . GLY A 1 257 ? 9.642 -7.837 -24.927 1.00 88.44 257 GLY A O 1
ATOM 2097 N N . ALA A 1 258 ? 10.471 -7.324 -22.903 1.00 85.81 258 ALA A N 1
ATOM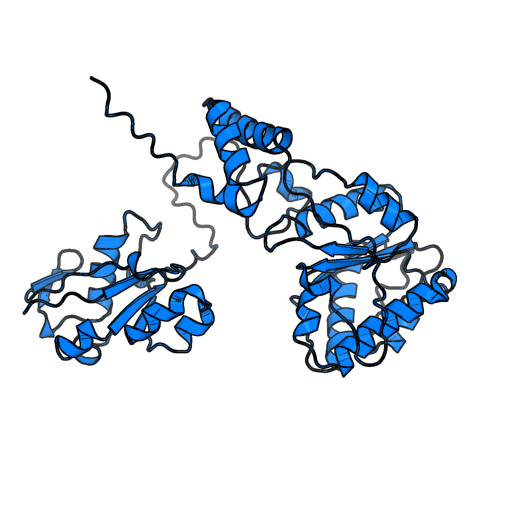 2098 C CA . ALA A 1 258 ? 9.731 -8.323 -22.139 1.00 85.81 258 ALA A CA 1
ATOM 2099 C C . ALA A 1 258 ? 8.217 -8.229 -22.360 1.00 85.81 258 ALA A C 1
ATOM 2101 O O . ALA A 1 258 ? 7.566 -9.243 -22.596 1.00 85.81 258 ALA A O 1
ATOM 2102 N N . PHE A 1 259 ? 7.669 -7.013 -22.341 1.00 88.00 259 PHE A N 1
ATOM 2103 C CA . PHE A 1 259 ? 6.234 -6.771 -22.501 1.00 88.00 259 PHE A CA 1
ATOM 2104 C C . PHE A 1 259 ? 5.798 -6.488 -23.947 1.00 88.00 259 PHE A C 1
ATOM 2106 O O . PHE A 1 259 ? 4.641 -6.128 -24.178 1.00 88.00 259 PHE A O 1
ATOM 2113 N N . GLY A 1 260 ? 6.678 -6.645 -24.939 1.00 88.50 260 GLY A N 1
ATOM 2114 C CA . GLY A 1 260 ? 6.307 -6.554 -26.353 1.00 88.50 260 GLY A CA 1
ATOM 2115 C C . GLY A 1 260 ? 5.338 -7.671 -26.761 1.00 88.50 260 GLY A C 1
ATOM 2116 O O . GLY A 1 260 ? 5.482 -8.817 -26.329 1.00 88.50 260 GLY A O 1
ATOM 2117 N N . LYS A 1 261 ? 4.357 -7.372 -27.625 1.00 83.56 261 LYS A N 1
ATOM 2118 C CA . LYS A 1 261 ? 3.345 -8.359 -28.063 1.00 83.56 261 LYS A CA 1
ATOM 2119 C C . LYS A 1 261 ? 3.930 -9.601 -28.728 1.00 83.56 261 LYS A C 1
ATOM 2121 O O . LYS A 1 261 ? 3.338 -10.671 -28.625 1.00 83.56 261 LYS A O 1
ATOM 2126 N N . ASP A 1 262 ? 5.084 -9.482 -29.380 1.00 78.00 262 ASP A N 1
ATOM 2127 C CA . ASP A 1 262 ? 5.760 -10.626 -29.998 1.00 78.00 262 ASP A CA 1
ATOM 2128 C C . ASP A 1 262 ? 6.206 -11.675 -28.970 1.00 78.00 262 ASP A C 1
ATOM 2130 O O . ASP A 1 262 ? 6.197 -12.869 -29.274 1.00 78.00 262 ASP A O 1
ATOM 2134 N N . ASN A 1 263 ? 6.526 -11.234 -27.749 1.00 72.88 263 ASN A N 1
ATOM 2135 C CA . ASN A 1 263 ? 6.944 -12.085 -26.633 1.00 72.88 263 ASN A CA 1
ATOM 2136 C C . ASN A 1 263 ? 5.771 -12.504 -25.732 1.00 72.88 263 ASN A C 1
ATOM 2138 O O . ASN A 1 263 ? 5.847 -13.539 -25.075 1.00 72.88 263 ASN A O 1
ATOM 2142 N N . CYS A 1 264 ? 4.683 -11.729 -25.741 1.00 69.81 264 CYS A N 1
ATOM 2143 C CA . CYS A 1 264 ? 3.493 -11.911 -24.908 1.00 69.81 264 CYS A CA 1
ATOM 2144 C C . CYS A 1 264 ? 2.216 -11.998 -25.762 1.00 69.81 264 CYS A C 1
ATOM 2146 O O . CYS A 1 264 ? 1.301 -11.178 -25.631 1.00 69.81 264 CYS A O 1
ATOM 2148 N N . ARG A 1 265 ? 2.165 -12.945 -26.705 1.00 62.25 265 ARG A N 1
ATOM 2149 C CA . ARG A 1 265 ? 1.041 -13.052 -27.650 1.00 62.25 265 ARG A CA 1
ATOM 2150 C C . ARG A 1 265 ? -0.264 -13.362 -26.912 1.00 62.25 265 ARG A C 1
ATOM 2152 O O . ARG A 1 265 ? -0.304 -14.280 -26.109 1.00 62.25 265 ARG A O 1
ATOM 2159 N N . ASN A 1 266 ? -1.329 -12.629 -27.249 1.00 64.69 266 ASN A N 1
ATOM 2160 C CA . ASN A 1 266 ? -2.693 -12.788 -26.714 1.00 64.69 266 ASN A CA 1
ATOM 2161 C C . ASN A 1 266 ? -2.859 -12.528 -25.206 1.00 64.69 266 ASN A C 1
ATOM 2163 O O . ASN A 1 266 ? -3.876 -12.904 -24.630 1.00 64.69 266 ASN A O 1
ATOM 2167 N N . LEU A 1 267 ? -1.901 -11.847 -24.576 1.00 75.69 267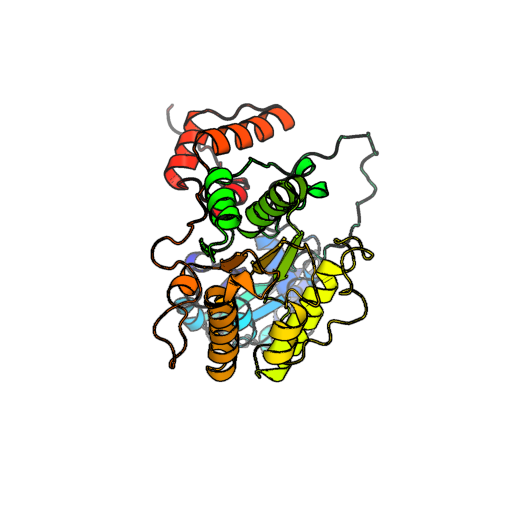 LEU A N 1
ATOM 2168 C CA . LEU A 1 267 ? -1.952 -11.539 -23.152 1.00 75.69 267 LEU A CA 1
ATOM 2169 C C . LEU A 1 267 ? -2.312 -10.072 -22.937 1.00 75.69 267 LEU A C 1
ATOM 2171 O O . LEU A 1 267 ? -1.639 -9.177 -23.443 1.00 75.69 267 LEU A O 1
ATOM 2175 N N . ASN A 1 268 ? -3.353 -9.841 -22.142 1.00 85.94 268 ASN A N 1
ATOM 2176 C CA . ASN A 1 268 ? -3.681 -8.526 -21.610 1.00 85.94 268 ASN A CA 1
ATOM 2177 C C . ASN A 1 268 ? -3.175 -8.458 -20.170 1.00 85.94 268 ASN A C 1
ATOM 2179 O O . ASN A 1 268 ? -3.752 -9.073 -19.270 1.00 85.94 268 ASN A O 1
ATOM 2183 N N . VAL A 1 269 ? -2.070 -7.746 -19.968 1.00 89.88 269 VAL A N 1
ATOM 2184 C CA . VAL A 1 269 ? -1.400 -7.628 -18.673 1.00 89.88 269 VAL A CA 1
ATOM 2185 C C . VAL A 1 269 ? -1.822 -6.345 -17.969 1.00 89.88 269 VAL A C 1
ATOM 2187 O O . VAL A 1 269 ? -1.763 -5.261 -18.549 1.00 89.88 269 VAL A O 1
ATOM 2190 N N . VAL A 1 270 ? -2.186 -6.454 -16.696 1.00 93.75 270 VAL A N 1
ATOM 2191 C CA . VAL A 1 270 ? -2.377 -5.310 -15.801 1.00 93.75 270 VAL A CA 1
ATOM 2192 C C . VAL A 1 270 ? -1.253 -5.315 -14.777 1.00 93.75 270 VAL A C 1
ATOM 2194 O O . VAL A 1 270 ? -1.086 -6.291 -14.045 1.00 93.75 270 VAL A O 1
ATOM 2197 N N . LEU A 1 271 ? -0.477 -4.234 -14.731 1.00 95.12 271 LEU A N 1
ATOM 2198 C CA . LEU A 1 271 ? 0.621 -4.085 -13.781 1.00 95.12 271 LEU A CA 1
ATOM 2199 C C . LEU A 1 271 ? 0.188 -3.208 -12.605 1.00 95.12 271 LEU A C 1
ATOM 2201 O O . LEU A 1 271 ? -0.055 -2.016 -12.769 1.00 95.12 271 LEU A O 1
ATOM 2205 N N . PHE A 1 272 ? 0.136 -3.789 -11.414 1.00 96.31 272 PHE A N 1
ATOM 2206 C CA . PHE A 1 272 ? -0.080 -3.078 -10.160 1.00 96.31 272 PHE A CA 1
ATOM 2207 C C . PHE A 1 272 ? 1.264 -2.813 -9.488 1.00 96.31 272 PHE A C 1
ATOM 2209 O O . PHE A 1 272 ? 2.016 -3.751 -9.224 1.00 96.31 272 PHE A O 1
ATOM 2216 N N . ILE A 1 273 ? 1.552 -1.545 -9.203 1.00 96.44 273 ILE A N 1
ATOM 2217 C CA . ILE A 1 273 ? 2.798 -1.118 -8.563 1.00 96.44 273 ILE A CA 1
ATOM 2218 C C . ILE A 1 273 ? 2.459 -0.436 -7.243 1.00 96.44 273 ILE A C 1
ATOM 2220 O O . ILE A 1 273 ? 1.998 0.705 -7.239 1.00 96.44 273 ILE A O 1
ATOM 2224 N N . ASP A 1 274 ? 2.657 -1.145 -6.135 1.00 94.94 274 ASP A N 1
ATOM 2225 C CA . ASP A 1 274 ? 2.456 -0.623 -4.785 1.00 94.94 274 ASP A CA 1
ATOM 2226 C C . ASP A 1 274 ? 3.670 0.136 -4.258 1.00 94.94 274 ASP A C 1
ATOM 2228 O O . ASP A 1 274 ? 4.798 -0.073 -4.707 1.00 94.94 274 ASP A O 1
ATOM 2232 N N . GLU A 1 275 ? 3.410 1.039 -3.316 1.00 92.31 275 GLU A N 1
ATOM 2233 C CA . GLU A 1 275 ? 4.377 1.998 -2.773 1.00 92.31 275 GLU A CA 1
ATOM 2234 C C . GLU A 1 275 ? 5.078 2.843 -3.845 1.00 92.31 275 GLU A C 1
ATOM 2236 O O . GLU A 1 275 ? 6.260 3.174 -3.740 1.00 92.31 275 GLU A O 1
ATOM 2241 N N . PHE A 1 276 ? 4.340 3.234 -4.884 1.00 93.94 276 PHE A N 1
ATOM 2242 C CA . PHE A 1 276 ? 4.871 4.040 -5.980 1.00 93.94 276 PHE A CA 1
ATOM 2243 C C . PHE A 1 276 ? 5.438 5.388 -5.504 1.00 93.94 276 PHE A C 1
ATOM 2245 O O . PHE A 1 276 ? 6.328 5.948 -6.143 1.00 93.94 276 PHE A O 1
ATOM 2252 N N . ASP A 1 277 ? 4.984 5.897 -4.352 1.00 90.75 277 ASP A N 1
ATOM 2253 C CA . ASP A 1 277 ? 5.543 7.096 -3.729 1.00 90.75 277 ASP A CA 1
ATOM 2254 C C . ASP A 1 277 ? 7.010 6.961 -3.295 1.00 90.75 277 ASP A C 1
ATOM 2256 O O . ASP A 1 277 ? 7.673 7.986 -3.170 1.00 90.75 277 ASP A O 1
ATOM 2260 N N . LYS A 1 278 ? 7.568 5.748 -3.178 1.00 91.19 278 LYS A N 1
ATOM 2261 C CA . LYS A 1 278 ? 9.015 5.557 -2.954 1.00 91.19 278 LYS A CA 1
ATOM 2262 C C . LYS A 1 278 ? 9.882 6.059 -4.099 1.00 91.19 278 LYS A C 1
ATOM 2264 O O . LYS A 1 278 ? 11.048 6.375 -3.891 1.00 91.19 278 LYS A O 1
ATOM 2269 N N . LEU A 1 279 ? 9.323 6.199 -5.301 1.00 91.69 279 LEU A N 1
ATOM 2270 C CA . LEU A 1 279 ? 10.066 6.732 -6.441 1.00 91.69 279 LEU A CA 1
ATOM 2271 C C . LEU A 1 279 ? 10.506 8.197 -6.216 1.00 91.69 279 LEU A C 1
ATOM 2273 O O . LEU A 1 279 ? 11.428 8.650 -6.881 1.00 91.69 279 LEU A O 1
ATOM 2277 N N . TYR A 1 280 ? 9.914 8.918 -5.252 1.00 87.12 280 TYR A N 1
ATOM 2278 C CA . TYR A 1 280 ? 10.384 10.245 -4.826 1.00 87.12 280 TYR A CA 1
ATOM 2279 C C . TYR A 1 280 ? 11.753 10.247 -4.148 1.00 87.12 280 TYR A C 1
ATOM 2281 O O . TYR A 1 280 ? 12.420 11.277 -4.139 1.00 87.12 280 TYR A O 1
ATOM 2289 N N . GLU A 1 281 ? 12.147 9.127 -3.549 1.00 87.31 281 GLU A N 1
ATOM 2290 C CA . GLU A 1 281 ? 13.436 8.985 -2.868 1.00 87.31 281 GLU A CA 1
ATOM 2291 C C . GLU A 1 281 ? 14.566 8.662 -3.862 1.00 87.31 281 GLU A C 1
ATOM 2293 O O . GLU A 1 281 ? 15.737 8.653 -3.492 1.00 87.31 281 GLU A O 1
ATOM 2298 N N . ALA A 1 282 ? 14.219 8.395 -5.126 1.00 89.81 282 ALA A N 1
ATOM 2299 C CA . ALA A 1 282 ? 15.144 8.009 -6.177 1.00 89.81 282 ALA A CA 1
ATOM 2300 C C . ALA A 1 282 ? 15.815 9.217 -6.851 1.00 89.81 282 ALA A C 1
ATOM 2302 O O . ALA A 1 282 ? 15.275 10.324 -6.889 1.00 89.81 282 ALA A O 1
ATOM 2303 N N . ASP A 1 283 ? 16.969 8.977 -7.474 1.00 90.56 283 ASP A N 1
ATOM 2304 C CA . ASP A 1 283 ? 17.607 9.966 -8.345 1.00 90.56 283 ASP A CA 1
ATOM 2305 C C . ASP A 1 283 ? 16.741 10.261 -9.591 1.00 90.56 283 ASP A C 1
ATOM 2307 O O . ASP A 1 283 ? 16.023 9.392 -10.106 1.00 90.56 283 ASP A O 1
ATOM 2311 N N . GLN A 1 284 ? 16.842 11.480 -10.131 1.00 89.56 284 GLN A N 1
ATOM 2312 C CA . GLN A 1 284 ? 16.117 11.900 -11.335 1.00 89.56 284 GLN A CA 1
ATOM 2313 C C . GLN A 1 284 ? 16.365 10.993 -12.543 1.00 89.56 284 GLN A C 1
ATOM 2315 O O . GLN A 1 284 ? 15.466 10.832 -13.374 1.00 89.56 284 GLN A O 1
ATOM 2320 N N . ALA A 1 285 ? 17.534 10.357 -12.648 1.00 91.44 285 ALA A N 1
ATOM 2321 C CA . ALA A 1 285 ? 17.810 9.371 -13.686 1.00 91.44 285 ALA A CA 1
ATOM 2322 C C . ALA A 1 285 ? 16.875 8.150 -13.591 1.00 91.44 285 ALA A C 1
ATOM 2324 O O . ALA A 1 285 ? 16.378 7.676 -14.614 1.00 91.44 285 ALA A O 1
ATOM 2325 N N . VAL A 1 286 ? 16.589 7.667 -12.377 1.00 94.19 286 VAL A N 1
ATOM 2326 C CA . VAL A 1 286 ? 15.679 6.536 -12.128 1.00 94.19 286 VAL A CA 1
ATOM 2327 C C . VAL A 1 286 ? 14.234 6.947 -12.391 1.00 94.19 286 VAL A C 1
ATOM 2329 O O . VAL A 1 286 ? 13.534 6.262 -13.141 1.00 94.19 286 VAL A O 1
ATOM 2332 N N . ILE A 1 287 ? 13.811 8.094 -11.844 1.00 92.25 287 ILE A N 1
ATOM 2333 C CA . ILE A 1 287 ? 12.463 8.652 -12.045 1.00 92.25 287 ILE A CA 1
ATOM 2334 C C . ILE A 1 287 ? 12.183 8.815 -13.541 1.00 92.25 287 ILE A C 1
ATOM 2336 O O . ILE A 1 287 ? 11.178 8.319 -14.051 1.00 92.25 287 ILE A O 1
ATOM 2340 N N . THR A 1 288 ? 13.099 9.473 -14.255 1.00 91.56 288 THR A N 1
ATOM 2341 C CA . THR A 1 288 ? 12.991 9.713 -15.698 1.00 91.56 288 THR A CA 1
ATOM 2342 C C . THR A 1 288 ? 12.943 8.400 -16.464 1.00 91.56 288 THR A C 1
ATOM 2344 O O . THR A 1 288 ? 12.027 8.199 -17.256 1.00 91.56 288 THR A O 1
ATOM 2347 N N . SER A 1 289 ? 13.856 7.468 -16.174 1.00 94.06 289 SER A N 1
ATOM 2348 C CA . SER A 1 289 ? 13.887 6.164 -16.838 1.00 94.06 289 SER A CA 1
ATOM 2349 C C . SER A 1 289 ? 12.568 5.400 -16.676 1.00 94.06 289 SER A C 1
ATOM 2351 O O . SER A 1 289 ? 12.023 4.898 -17.660 1.00 94.06 289 SER A O 1
ATOM 2353 N N . CYS A 1 290 ? 12.018 5.348 -15.461 1.00 94.50 290 CYS A N 1
ATOM 2354 C CA . CYS A 1 290 ? 10.756 4.676 -15.157 1.00 94.50 290 CYS A CA 1
ATOM 2355 C C . CYS A 1 290 ? 9.561 5.340 -15.868 1.00 94.50 290 CYS A C 1
ATOM 2357 O O . CYS A 1 290 ? 8.834 4.686 -16.622 1.00 94.50 290 CYS A O 1
ATOM 2359 N N . LEU A 1 291 ? 9.380 6.652 -15.676 1.00 92.88 291 LEU A N 1
ATOM 2360 C CA . LEU A 1 291 ? 8.217 7.377 -16.194 1.00 92.88 291 LEU A CA 1
ATOM 2361 C C . LEU A 1 291 ? 8.218 7.472 -17.724 1.00 92.88 291 LEU A C 1
ATOM 2363 O O . LEU A 1 291 ? 7.165 7.276 -18.332 1.00 92.88 291 LEU A O 1
ATOM 2367 N N . GLU A 1 292 ? 9.370 7.715 -18.356 1.00 92.06 292 GLU A N 1
ATOM 2368 C CA . GLU A 1 292 ? 9.479 7.745 -19.821 1.00 92.06 292 GLU A CA 1
ATOM 2369 C C . GLU A 1 292 ? 9.195 6.369 -20.429 1.00 92.06 292 GLU A C 1
ATOM 2371 O O . GLU A 1 292 ? 8.504 6.281 -21.446 1.00 92.06 292 GLU A O 1
ATOM 2376 N N . THR A 1 293 ? 9.644 5.288 -19.782 1.00 94.12 293 THR A N 1
ATOM 2377 C CA . THR A 1 293 ? 9.351 3.916 -20.223 1.00 94.12 293 THR A CA 1
ATOM 2378 C C . THR A 1 293 ? 7.850 3.643 -20.196 1.00 94.12 293 THR A C 1
ATOM 2380 O O . THR A 1 293 ? 7.276 3.199 -21.192 1.00 94.12 293 THR A O 1
ATOM 2383 N N . PHE A 1 294 ? 7.176 3.967 -19.090 1.00 94.38 294 PHE A N 1
ATOM 2384 C CA . PHE A 1 294 ? 5.728 3.776 -18.973 1.00 94.38 294 PHE A CA 1
ATOM 2385 C C . PHE A 1 294 ? 4.952 4.658 -19.953 1.00 94.38 294 PHE A C 1
ATOM 2387 O O . PHE A 1 294 ? 4.008 4.188 -20.591 1.00 94.38 294 PHE A O 1
ATOM 2394 N N . HIS A 1 295 ? 5.371 5.913 -20.122 1.00 91.25 295 HIS A N 1
ATOM 2395 C CA . HIS A 1 295 ? 4.767 6.842 -21.072 1.00 91.25 295 HIS A CA 1
ATOM 2396 C C . HIS A 1 295 ? 4.932 6.365 -22.524 1.00 91.25 295 HIS A C 1
ATOM 2398 O O . HIS A 1 295 ? 3.977 6.397 -23.301 1.00 91.25 295 HIS A O 1
ATOM 2404 N N . GLY A 1 296 ? 6.114 5.856 -22.883 1.00 91.69 296 GLY A N 1
ATOM 2405 C CA . GLY A 1 296 ? 6.388 5.282 -24.200 1.00 91.69 296 GLY A CA 1
ATOM 2406 C C . GLY A 1 296 ? 5.492 4.083 -24.513 1.00 91.69 296 GLY A C 1
ATOM 2407 O O . GLY A 1 296 ? 4.911 4.014 -25.598 1.00 91.69 296 GLY A O 1
ATOM 2408 N N . ILE A 1 297 ? 5.310 3.181 -23.542 1.00 92.31 297 ILE A N 1
ATOM 2409 C CA . ILE A 1 297 ? 4.407 2.027 -23.673 1.00 92.31 297 ILE A CA 1
ATOM 2410 C C . ILE A 1 297 ? 2.960 2.494 -23.856 1.00 92.31 297 ILE A C 1
ATOM 2412 O O . ILE A 1 297 ? 2.289 2.038 -24.780 1.00 92.31 297 ILE A O 1
ATOM 2416 N N . LYS A 1 298 ? 2.500 3.457 -23.045 1.00 90.75 298 LYS A N 1
ATOM 2417 C CA . LYS A 1 298 ? 1.143 4.018 -23.135 1.00 90.75 298 LYS A CA 1
ATOM 2418 C C . LYS A 1 298 ? 0.846 4.600 -24.520 1.00 90.75 298 LYS A C 1
ATOM 2420 O O . LYS A 1 298 ? -0.201 4.314 -25.096 1.00 90.75 298 LYS A O 1
ATOM 2425 N N . ASN A 1 299 ? 1.776 5.374 -25.078 1.00 90.00 299 ASN A N 1
ATOM 2426 C CA . ASN A 1 299 ? 1.601 6.018 -26.385 1.00 90.00 299 ASN A CA 1
ATOM 2427 C C . ASN A 1 299 ? 1.679 5.037 -27.563 1.00 90.00 299 ASN A C 1
ATOM 2429 O O . ASN A 1 299 ? 1.201 5.341 -28.651 1.00 90.00 299 ASN A O 1
ATOM 2433 N N . SER A 1 300 ? 2.264 3.858 -27.352 1.00 89.88 300 SER A N 1
ATOM 2434 C CA . SER A 1 300 ? 2.414 2.803 -28.359 1.00 89.88 300 SER A CA 1
ATOM 2435 C C . SER A 1 300 ? 1.716 1.507 -27.933 1.00 89.88 300 SER A C 1
ATOM 2437 O O . SER A 1 300 ? 2.188 0.413 -28.242 1.00 89.88 300 SER A O 1
ATOM 2439 N N . LYS A 1 301 ? 0.577 1.622 -27.235 1.00 85.50 301 LYS A N 1
ATOM 2440 C CA . LYS A 1 301 ? -0.132 0.515 -26.567 1.00 85.50 301 LYS A CA 1
ATOM 2441 C C . LYS A 1 301 ? -0.382 -0.704 -27.462 1.00 85.50 301 LYS A C 1
ATOM 2443 O O . LYS A 1 301 ? -0.307 -1.837 -27.002 1.00 85.50 301 LYS A O 1
ATOM 2448 N N . TYR A 1 302 ? -0.612 -0.502 -28.760 1.00 86.38 302 TYR A N 1
ATOM 2449 C CA . TYR A 1 302 ? -0.838 -1.597 -29.709 1.00 86.38 302 TYR A CA 1
ATOM 2450 C C . TYR A 1 302 ? 0.360 -2.539 -29.895 1.00 86.38 302 TYR A C 1
ATOM 2452 O O . TYR A 1 302 ? 0.139 -3.656 -30.359 1.00 86.38 302 TYR A O 1
ATOM 2460 N N . ASN A 1 303 ? 1.576 -2.135 -29.514 1.00 89.25 303 ASN A N 1
ATOM 2461 C CA . ASN A 1 303 ? 2.802 -2.932 -29.639 1.00 89.25 303 ASN A CA 1
ATOM 2462 C C . ASN A 1 303 ? 3.138 -3.739 -28.374 1.00 89.25 303 ASN A C 1
ATOM 2464 O O . ASN A 1 303 ? 4.032 -4.585 -28.408 1.00 89.25 303 ASN A O 1
ATOM 2468 N N . TYR A 1 304 ? 2.425 -3.505 -27.270 1.00 90.56 304 TYR A N 1
ATOM 2469 C CA . TYR A 1 304 ? 2.718 -4.101 -25.967 1.00 90.56 304 TYR A CA 1
ATOM 2470 C C . TYR A 1 304 ? 1.545 -4.929 -25.440 1.00 90.56 304 TYR A C 1
ATOM 2472 O O . TYR A 1 304 ? 0.393 -4.715 -25.814 1.00 90.56 304 TYR A O 1
ATOM 2480 N N . ALA A 1 305 ? 1.852 -5.892 -24.576 1.00 89.81 305 ALA A N 1
ATOM 2481 C CA . ALA A 1 305 ? 0.870 -6.705 -23.861 1.00 89.81 305 ALA A CA 1
ATOM 2482 C C . ALA A 1 305 ? 0.318 -6.006 -22.607 1.00 89.81 305 ALA A C 1
ATOM 2484 O O . ALA A 1 305 ? -0.683 -6.442 -22.044 1.00 89.81 305 ALA A O 1
ATOM 2485 N N . ILE A 1 306 ? 0.949 -4.916 -22.157 1.00 92.19 306 ILE A N 1
ATOM 2486 C CA . ILE A 1 306 ? 0.453 -4.117 -21.031 1.00 92.19 306 ILE A CA 1
ATOM 2487 C C . ILE A 1 306 ? -0.825 -3.388 -21.459 1.00 92.19 306 ILE A C 1
ATOM 2489 O O . ILE A 1 306 ? -0.793 -2.443 -22.247 1.00 92.19 306 ILE A O 1
ATOM 2493 N N . GLN A 1 307 ? -1.949 -3.823 -20.897 1.00 92.31 307 GLN A N 1
ATOM 2494 C CA . GLN A 1 307 ? -3.252 -3.190 -21.048 1.00 92.31 307 GLN A CA 1
ATOM 2495 C C . GLN A 1 307 ? -3.359 -1.936 -20.174 1.00 92.31 307 GLN A C 1
ATOM 2497 O O . GLN A 1 307 ? -3.869 -0.915 -20.632 1.00 92.31 307 GLN A O 1
ATOM 2502 N N . SER A 1 308 ? -2.890 -2.008 -18.927 1.00 94.94 308 SER A N 1
ATOM 2503 C CA . SER A 1 308 ? -2.986 -0.928 -17.940 1.00 94.94 308 SER A CA 1
ATOM 2504 C C . SER A 1 308 ? -1.856 -1.023 -16.912 1.00 94.94 308 SER A C 1
ATOM 2506 O O . SER A 1 308 ? -1.374 -2.116 -16.605 1.00 94.94 308 SER A O 1
ATOM 2508 N N . ILE A 1 309 ? -1.457 0.126 -16.363 1.00 96.06 309 ILE A N 1
ATOM 2509 C CA . ILE A 1 309 ? -0.590 0.217 -15.185 1.00 96.06 309 ILE A CA 1
ATOM 2510 C C . ILE A 1 309 ? -1.338 0.993 -14.103 1.00 96.06 309 ILE A C 1
ATOM 2512 O O . ILE A 1 309 ? -1.807 2.104 -14.347 1.00 96.06 309 ILE A O 1
ATOM 2516 N N . VAL A 1 310 ? -1.413 0.425 -12.904 1.00 96.62 310 VAL A N 1
ATOM 2517 C CA . VAL A 1 310 ? -2.005 1.047 -11.720 1.00 96.62 310 VAL A CA 1
ATOM 2518 C C . VAL A 1 310 ? -0.884 1.360 -10.732 1.00 96.62 310 VAL A C 1
ATOM 2520 O O . VAL A 1 310 ? -0.354 0.460 -10.081 1.00 96.62 310 VAL A O 1
ATOM 2523 N N . ALA A 1 311 ? -0.516 2.636 -10.628 1.00 95.62 311 ALA A N 1
ATOM 2524 C CA . ALA A 1 311 ? 0.403 3.124 -9.605 1.00 95.62 311 ALA A CA 1
ATOM 2525 C C . ALA A 1 311 ? -0.364 3.369 -8.308 1.00 95.62 311 ALA A C 1
ATOM 2527 O O . 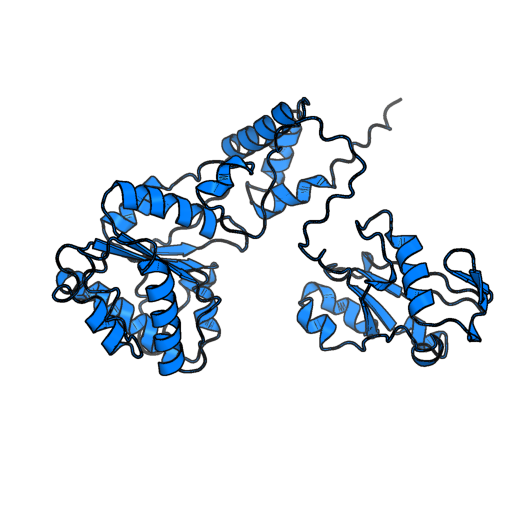ALA A 1 311 ? -1.346 4.111 -8.298 1.00 95.62 311 ALA A O 1
ATOM 2528 N N . ILE A 1 312 ? 0.080 2.754 -7.219 1.00 94.94 312 ILE A N 1
ATOM 2529 C CA . ILE A 1 312 ? -0.591 2.789 -5.925 1.00 94.94 312 ILE A CA 1
ATOM 2530 C C . ILE A 1 312 ? 0.331 3.487 -4.939 1.00 94.94 312 ILE A C 1
ATOM 2532 O O . ILE A 1 312 ? 1.502 3.138 -4.813 1.00 94.94 312 ILE A O 1
ATOM 2536 N N . GLY A 1 313 ? -0.185 4.480 -4.226 1.00 90.56 313 GLY A N 1
ATOM 2537 C CA . GLY A 1 313 ? 0.649 5.226 -3.294 1.00 90.56 313 GLY A CA 1
ATOM 2538 C C . GLY A 1 313 ? -0.103 6.272 -2.499 1.00 90.56 313 GLY A C 1
ATOM 2539 O O . GLY A 1 313 ? -1.339 6.301 -2.436 1.00 90.56 313 GLY A O 1
ATOM 2540 N N . THR A 1 314 ? 0.652 7.119 -1.815 1.00 89.00 314 THR A N 1
ATOM 2541 C CA . THR A 1 314 ? 0.092 8.296 -1.147 1.00 89.00 314 THR A CA 1
ATOM 2542 C C . THR A 1 314 ? -0.261 9.397 -2.153 1.00 89.00 314 THR A C 1
ATOM 2544 O O . THR A 1 314 ? -0.020 9.268 -3.348 1.00 89.00 314 THR A O 1
ATOM 2547 N N . PHE A 1 315 ? -0.872 10.493 -1.688 1.00 84.50 315 PHE A N 1
ATOM 2548 C CA . PHE A 1 315 ? -1.250 11.625 -2.549 1.00 84.50 315 PHE A CA 1
ATOM 2549 C C . PHE A 1 315 ? -0.066 12.203 -3.347 1.00 84.50 315 PHE A C 1
ATOM 2551 O O . PHE A 1 315 ? -0.262 12.768 -4.420 1.00 84.50 315 PHE A O 1
ATOM 2558 N N . SER A 1 316 ? 1.166 12.020 -2.861 1.00 84.19 316 SER A N 1
ATOM 2559 C CA . SER A 1 316 ? 2.367 12.507 -3.532 1.00 84.19 316 SER A CA 1
ATOM 2560 C C . SER A 1 316 ? 2.499 11.973 -4.960 1.00 84.19 316 SER A C 1
ATOM 2562 O O . SER A 1 316 ? 2.962 12.714 -5.818 1.00 84.19 316 SER A O 1
ATOM 2564 N N . ILE A 1 317 ? 2.046 10.754 -5.280 1.00 87.00 317 ILE A N 1
ATOM 2565 C CA . ILE A 1 317 ? 2.234 10.163 -6.621 1.00 87.00 317 ILE A CA 1
ATOM 2566 C C . ILE A 1 317 ? 1.631 11.008 -7.755 1.00 87.00 317 ILE A C 1
ATOM 2568 O O . ILE A 1 317 ? 2.091 10.927 -8.891 1.00 87.00 317 ILE A O 1
ATOM 2572 N N . LEU A 1 318 ? 0.639 11.854 -7.454 1.00 84.75 318 LEU A N 1
ATOM 2573 C CA . LEU A 1 318 ? -0.003 12.744 -8.428 1.00 84.75 318 LEU A CA 1
ATOM 2574 C C . LEU A 1 318 ? 0.909 13.884 -8.895 1.00 84.75 318 LEU A C 1
ATOM 2576 O O . LEU A 1 318 ? 0.738 14.421 -9.989 1.00 84.75 318 LEU A O 1
ATOM 2580 N N . HIS A 1 319 ? 1.889 14.246 -8.072 1.00 82.69 319 HIS A N 1
ATOM 2581 C CA . HIS A 1 319 ? 2.854 15.303 -8.359 1.00 82.69 319 HIS A CA 1
ATOM 2582 C C . HIS A 1 319 ? 4.179 14.766 -8.908 1.00 82.69 319 HIS A C 1
ATOM 2584 O O . HIS A 1 319 ? 5.071 15.558 -9.213 1.00 82.69 319 HIS A O 1
ATOM 2590 N N . LEU A 1 320 ? 4.304 13.443 -9.062 1.00 81.25 320 LEU A N 1
ATOM 2591 C CA . LEU A 1 320 ? 5.552 12.823 -9.474 1.00 81.25 320 LEU A CA 1
ATOM 2592 C C . LEU A 1 320 ? 5.762 13.054 -10.971 1.00 81.25 320 LEU A C 1
ATOM 2594 O O . LEU A 1 320 ? 4.953 12.632 -11.802 1.00 81.25 320 LEU A O 1
ATOM 2598 N N . LYS A 1 321 ? 6.844 13.752 -11.311 1.00 77.75 321 LYS A N 1
ATOM 2599 C CA . LYS A 1 321 ? 7.201 14.119 -12.683 1.00 77.75 321 LYS A CA 1
ATOM 2600 C C . LYS A 1 321 ? 8.708 14.008 -12.873 1.00 77.75 321 LYS A C 1
ATOM 2602 O O . LYS A 1 321 ? 9.464 14.189 -11.925 1.00 77.75 321 LYS A O 1
ATOM 2607 N N . SER A 1 322 ? 9.120 13.737 -14.106 1.00 74.31 322 SER A N 1
ATOM 2608 C CA . SER A 1 322 ? 10.513 13.892 -14.525 1.00 74.31 322 SER A CA 1
ATOM 2609 C C . SER A 1 322 ? 10.782 15.355 -14.877 1.00 74.31 322 SER A C 1
ATOM 2611 O O . SER A 1 322 ? 9.905 16.046 -15.396 1.00 74.31 322 SER A O 1
ATOM 2613 N N . GLU A 1 323 ? 12.015 15.813 -14.669 1.00 70.75 323 GLU A N 1
ATOM 2614 C CA . GLU A 1 323 ? 12.480 17.124 -15.139 1.00 70.75 323 GLU A CA 1
ATOM 2615 C C . GLU A 1 323 ? 12.416 17.282 -16.671 1.00 70.75 323 GLU A C 1
ATOM 2617 O O . GLU A 1 323 ? 12.335 18.403 -17.172 1.00 70.75 323 GLU A O 1
ATOM 2622 N N . ARG A 1 324 ? 12.433 16.176 -17.431 1.00 62.66 324 ARG A N 1
ATOM 2623 C CA . ARG A 1 324 ? 12.451 16.188 -18.906 1.00 62.66 324 ARG A CA 1
ATOM 2624 C C . ARG A 1 324 ? 11.069 16.128 -19.546 1.00 62.66 324 ARG A C 1
ATOM 2626 O O . ARG A 1 324 ? 10.899 16.578 -20.677 1.00 62.66 324 ARG A O 1
ATOM 2633 N N . THR A 1 325 ? 10.077 15.596 -18.838 1.00 60.94 325 THR A N 1
ATOM 2634 C CA . THR A 1 325 ? 8.713 15.425 -19.352 1.00 60.94 325 THR A CA 1
ATOM 2635 C C . THR A 1 325 ? 7.703 16.042 -18.396 1.00 60.94 325 THR A C 1
ATOM 2637 O O . THR A 1 325 ? 7.537 15.586 -17.266 1.00 60.94 325 THR A O 1
ATOM 2640 N N . SER A 1 326 ? 6.966 17.049 -18.868 1.00 61.25 326 SER A N 1
ATOM 2641 C CA . SER A 1 326 ? 5.971 17.765 -18.057 1.00 61.25 326 SER A CA 1
ATOM 2642 C C . SER A 1 326 ? 4.701 16.950 -17.758 1.00 61.25 326 SER A C 1
ATOM 2644 O O . SER A 1 326 ? 3.920 17.328 -16.873 1.00 61.25 326 SER A O 1
ATOM 2646 N N . THR A 1 327 ? 4.494 15.840 -18.477 1.00 67.06 327 THR A N 1
ATOM 2647 C CA . THR A 1 327 ? 3.295 14.995 -18.425 1.00 67.06 327 THR A CA 1
ATOM 2648 C C . THR A 1 327 ? 3.567 13.660 -17.735 1.00 67.06 327 THR A C 1
ATOM 2650 O O . THR A 1 327 ? 4.460 12.914 -18.128 1.00 67.06 327 THR A O 1
ATOM 2653 N N . SER A 1 328 ? 2.757 13.337 -16.723 1.00 80.50 328 SER A N 1
ATOM 2654 C CA . SER A 1 328 ? 2.780 12.025 -16.071 1.00 80.50 328 SER A CA 1
ATOM 2655 C C . SER A 1 328 ? 2.205 10.953 -17.009 1.00 80.50 328 SER A C 1
ATOM 2657 O O . SER A 1 328 ? 1.232 11.229 -17.719 1.00 80.50 328 SER A O 1
ATOM 2659 N N . PRO A 1 329 ? 2.744 9.718 -17.016 1.00 81.50 329 PRO A N 1
ATOM 2660 C CA . PRO A 1 329 ? 2.111 8.608 -17.722 1.00 81.50 329 PRO A CA 1
ATOM 2661 C C . PRO A 1 329 ? 0.743 8.242 -17.129 1.00 81.50 329 PRO A C 1
ATOM 2663 O O . PRO A 1 329 ? -0.089 7.671 -17.836 1.00 81.50 329 PRO A O 1
ATOM 2666 N N . PHE A 1 330 ? 0.474 8.596 -15.873 1.00 85.56 330 PHE A N 1
ATOM 2667 C CA . PHE A 1 330 ? -0.783 8.298 -15.191 1.00 85.56 330 PHE A CA 1
ATOM 2668 C C . PHE A 1 330 ? -1.831 9.391 -15.418 1.00 85.56 330 PHE A C 1
ATOM 2670 O O . PHE A 1 330 ? -1.498 10.549 -15.676 1.00 85.56 330 PHE A O 1
ATOM 2677 N N . ASN A 1 331 ? -3.110 9.020 -15.336 1.00 73.25 331 ASN A N 1
ATOM 2678 C CA . ASN A 1 331 ? -4.234 9.944 -15.442 1.00 73.25 331 ASN A CA 1
ATOM 2679 C C . ASN A 1 331 ? -4.292 10.841 -14.191 1.00 73.25 331 ASN A C 1
ATOM 2681 O O . ASN A 1 331 ? -5.008 10.569 -13.238 1.00 73.25 331 ASN A O 1
ATOM 2685 N N . VAL A 1 332 ? -3.464 11.889 -14.166 1.00 69.50 332 VAL A N 1
ATOM 2686 C CA . VAL A 1 332 ? -3.389 12.852 -13.051 1.00 69.50 332 VAL A CA 1
ATOM 2687 C C . VAL A 1 332 ? -4.549 13.847 -13.039 1.00 69.50 332 VAL A C 1
ATOM 2689 O O . VAL A 1 332 ? -4.754 14.510 -12.027 1.00 69.50 332 VAL A O 1
ATOM 2692 N N . ASN A 1 333 ? -5.297 13.955 -14.142 1.00 65.06 333 ASN A N 1
ATOM 2693 C CA . ASN A 1 333 ? -6.491 14.798 -14.227 1.00 65.06 333 ASN A CA 1
ATOM 2694 C C . ASN A 1 333 ? -7.723 14.086 -13.653 1.00 65.06 333 ASN A C 1
ATOM 2696 O O . ASN A 1 333 ? -8.572 14.737 -13.055 1.00 65.06 333 ASN A O 1
ATOM 2700 N N . GLU A 1 334 ? -7.783 12.760 -13.789 1.00 77.81 334 GLU A N 1
ATOM 2701 C CA . GLU A 1 334 ? -8.818 11.907 -13.193 1.00 77.81 334 GLU A CA 1
ATOM 2702 C C . GLU A 1 334 ? -8.157 10.774 -12.382 1.00 77.81 334 GLU A C 1
ATOM 2704 O O . GLU A 1 334 ? -8.224 9.600 -12.755 1.00 77.81 334 GLU A O 1
ATOM 2709 N N . PRO A 1 335 ? -7.437 11.104 -11.293 1.00 85.88 335 PRO A N 1
ATOM 2710 C CA . PRO A 1 335 ? -6.816 10.094 -10.456 1.00 85.88 335 PRO A CA 1
ATOM 2711 C C . PRO A 1 335 ? -7.874 9.385 -9.613 1.00 85.88 335 PRO A C 1
ATOM 2713 O O . PRO A 1 335 ? -8.851 9.989 -9.170 1.00 85.88 335 PRO A O 1
ATOM 2716 N N . TYR A 1 336 ? -7.647 8.109 -9.316 1.00 90.31 336 TYR A N 1
ATOM 2717 C CA . TYR A 1 336 ? -8.592 7.341 -8.520 1.00 90.31 336 TYR A CA 1
ATOM 2718 C C . TYR A 1 336 ? -8.258 7.487 -7.032 1.00 90.31 336 TYR A C 1
ATOM 2720 O O . TYR A 1 336 ? -7.295 6.902 -6.523 1.00 90.31 336 TYR A O 1
ATOM 2728 N N . GLN A 1 337 ? -9.060 8.268 -6.309 1.00 89.75 337 GLN A N 1
ATOM 2729 C CA . GLN A 1 337 ? -8.970 8.333 -4.854 1.00 89.75 337 GLN A CA 1
ATOM 2730 C C . GLN A 1 337 ? -9.558 7.058 -4.260 1.00 89.75 337 GLN A C 1
ATOM 2732 O O . GLN A 1 337 ? -10.705 6.737 -4.521 1.00 89.75 337 GLN A O 1
ATOM 2737 N N . ASN A 1 338 ? -8.820 6.354 -3.406 1.00 88.50 338 ASN A N 1
ATOM 2738 C CA . ASN A 1 338 ? -9.351 5.226 -2.646 1.00 88.50 338 ASN A CA 1
ATOM 2739 C C . ASN A 1 338 ? -10.407 5.728 -1.635 1.00 88.50 338 ASN A C 1
ATOM 2741 O O . ASN A 1 338 ? -9.998 6.331 -0.632 1.00 88.50 338 ASN A O 1
ATOM 2745 N N . PRO A 1 339 ? -11.720 5.478 -1.836 1.00 86.69 339 PRO A N 1
ATOM 2746 C CA . PRO A 1 339 ? -12.745 5.935 -0.914 1.00 86.69 339 PRO A CA 1
ATOM 2747 C C . PRO A 1 339 ? -12.582 5.303 0.469 1.00 86.69 339 PRO A C 1
ATOM 2749 O O . PRO A 1 339 ? -12.104 4.173 0.623 1.00 86.69 339 PRO A O 1
ATOM 2752 N N . ASN A 1 340 ? -12.982 6.077 1.475 1.00 85.06 340 ASN A N 1
ATOM 2753 C CA . ASN A 1 340 ? -13.142 5.613 2.847 1.00 85.06 340 ASN A CA 1
ATOM 2754 C C . ASN A 1 340 ? -14.370 4.699 2.957 1.00 85.06 340 ASN A C 1
ATOM 2756 O O . ASN A 1 340 ? -15.187 4.640 2.041 1.00 85.06 340 ASN A O 1
ATOM 2760 N N . PHE A 1 341 ? -14.520 4.013 4.092 1.00 85.06 341 PHE A N 1
ATOM 2761 C CA . PHE A 1 341 ? -15.735 3.241 4.328 1.00 85.06 341 PHE A CA 1
ATOM 2762 C C . PHE A 1 341 ? -16.964 4.147 4.385 1.00 85.06 341 PHE A C 1
ATOM 2764 O O . PHE A 1 341 ? -16.922 5.205 5.010 1.00 85.06 341 PHE A O 1
ATOM 2771 N N . THR A 1 342 ? -18.068 3.704 3.797 1.00 88.62 342 THR A N 1
ATOM 2772 C CA . THR A 1 342 ? -19.380 4.324 3.976 1.00 88.62 342 THR A CA 1
ATOM 2773 C C . THR A 1 342 ? -19.961 3.981 5.341 1.00 88.62 342 THR A C 1
ATOM 2775 O O . THR A 1 342 ? -19.518 3.052 6.026 1.00 88.62 342 THR A O 1
ATOM 2778 N N . PHE A 1 343 ? -20.978 4.734 5.761 1.00 89.38 343 PHE A N 1
ATOM 2779 C CA . PHE A 1 343 ? -21.647 4.479 7.034 1.00 89.38 343 PHE A CA 1
ATOM 2780 C C . PHE A 1 343 ? -22.214 3.052 7.113 1.00 89.38 343 PHE A C 1
ATOM 2782 O O . PHE A 1 343 ? -22.060 2.390 8.140 1.00 89.38 343 PHE A O 1
ATOM 2789 N N . ASP A 1 344 ? -22.788 2.544 6.021 1.00 90.81 344 ASP A N 1
ATOM 2790 C CA . ASP A 1 344 ? -23.347 1.190 5.964 1.00 90.81 344 ASP A CA 1
ATOM 2791 C C . ASP A 1 344 ? -22.269 0.104 6.054 1.00 90.81 344 ASP A C 1
ATOM 2793 O O . ASP A 1 344 ? -22.465 -0.908 6.735 1.00 90.81 344 ASP A O 1
ATOM 2797 N N . GLN A 1 345 ? -21.095 0.326 5.455 1.00 89.44 345 GLN A N 1
ATOM 2798 C CA . GLN A 1 345 ? -19.953 -0.575 5.614 1.00 89.44 345 GLN A CA 1
ATOM 2799 C C . GLN A 1 345 ? -19.448 -0.581 7.063 1.00 89.44 345 GLN A C 1
ATOM 2801 O O . GLN A 1 345 ? -19.244 -1.652 7.635 1.00 89.44 345 GLN A O 1
ATOM 2806 N N . VAL A 1 346 ? -19.310 0.592 7.695 1.00 89.44 346 VAL A N 1
ATOM 2807 C CA . VAL A 1 346 ? -18.923 0.702 9.115 1.00 89.44 346 VAL A CA 1
ATOM 2808 C C . VAL A 1 346 ? -19.942 0.000 10.015 1.00 89.44 346 VAL A C 1
ATOM 2810 O O . VAL A 1 346 ? -19.566 -0.797 10.876 1.00 89.44 346 VAL A O 1
ATOM 2813 N N . LYS A 1 347 ? -21.237 0.219 9.776 1.00 90.62 347 LYS A N 1
ATOM 2814 C CA . LYS A 1 347 ? -22.330 -0.448 10.492 1.00 90.62 347 LYS A CA 1
ATOM 2815 C C . LYS A 1 347 ? -22.275 -1.964 10.333 1.00 90.62 347 LYS A C 1
ATOM 2817 O O . LYS A 1 347 ? -22.415 -2.679 11.321 1.00 90.62 347 LYS A O 1
ATOM 2822 N N . THR A 1 348 ? -22.035 -2.455 9.120 1.00 90.62 348 THR A N 1
ATOM 2823 C CA . THR A 1 348 ? -21.917 -3.892 8.830 1.00 90.62 348 THR A CA 1
ATOM 2824 C C . THR A 1 348 ? -20.746 -4.518 9.585 1.00 90.62 348 THR A C 1
ATOM 2826 O O . THR A 1 348 ? -20.914 -5.562 10.215 1.00 90.62 348 THR A O 1
ATOM 2829 N N . LEU A 1 349 ? -19.585 -3.856 9.597 1.00 90.19 349 LEU A N 1
ATOM 2830 C CA . LEU A 1 349 ? -18.396 -4.320 10.314 1.00 90.19 349 LEU A CA 1
ATOM 2831 C C . LEU A 1 349 ? -18.629 -4.398 11.831 1.00 90.19 349 LEU A C 1
ATOM 2833 O O . LEU A 1 349 ? -18.322 -5.416 12.451 1.00 90.19 349 LEU A O 1
ATOM 2837 N N . TYR A 1 350 ? -19.202 -3.350 12.433 1.00 89.00 350 TYR A N 1
ATOM 2838 C CA . TYR A 1 350 ? -19.480 -3.329 13.874 1.00 89.00 350 TYR A CA 1
ATOM 2839 C C . TYR A 1 350 ? -20.614 -4.268 14.281 1.00 89.00 350 TYR A C 1
ATOM 2841 O O . TYR A 1 350 ? -20.546 -4.850 15.361 1.00 89.00 350 TYR A O 1
ATOM 2849 N N . LYS A 1 351 ? -21.616 -4.473 13.418 1.00 89.31 351 LYS A N 1
ATOM 2850 C CA . LYS A 1 351 ? -22.651 -5.486 13.637 1.00 89.31 351 LYS A CA 1
ATOM 2851 C C . LYS A 1 351 ? -22.044 -6.889 13.637 1.00 89.31 351 LYS A C 1
ATOM 2853 O O . LYS A 1 351 ? -22.241 -7.624 14.594 1.00 89.31 351 LYS A O 1
ATOM 2858 N N . ALA A 1 352 ? -21.233 -7.220 12.630 1.00 86.81 352 ALA A N 1
ATOM 2859 C CA . ALA A 1 352 ? -20.540 -8.506 12.562 1.00 86.81 352 ALA A CA 1
ATOM 2860 C C . ALA A 1 352 ? -19.647 -8.754 13.790 1.00 86.81 352 ALA A C 1
ATOM 2862 O O . ALA A 1 352 ? -19.558 -9.881 14.269 1.00 86.81 352 ALA A O 1
ATOM 2863 N N . PHE A 1 353 ? -19.008 -7.701 14.307 1.00 89.00 353 PHE A N 1
ATOM 2864 C CA . PHE A 1 353 ? -18.233 -7.753 15.545 1.00 89.00 353 PHE A CA 1
ATOM 2865 C C . PHE A 1 353 ? -19.111 -7.965 16.787 1.00 89.00 353 PHE A C 1
ATOM 2867 O O . PHE A 1 353 ? -18.788 -8.817 17.610 1.00 89.00 353 PHE A O 1
ATOM 2874 N N . GLY A 1 354 ? -20.221 -7.238 16.924 1.00 85.56 354 GLY A N 1
ATOM 2875 C CA . GLY A 1 354 ? -21.161 -7.415 18.035 1.00 85.56 354 GLY A CA 1
ATOM 2876 C C . GLY A 1 354 ? -21.781 -8.814 18.062 1.00 85.56 354 GLY A C 1
ATOM 2877 O O . GLY A 1 354 ? -21.739 -9.482 19.094 1.00 85.56 354 GLY A O 1
ATOM 2878 N N . ASP A 1 355 ? -22.257 -9.293 16.909 1.00 87.94 355 ASP A N 1
ATOM 2879 C CA . ASP A 1 355 ? -22.877 -10.614 16.747 1.00 87.94 355 ASP A CA 1
ATOM 2880 C C . ASP A 1 355 ? -21.916 -11.740 17.186 1.00 87.94 355 ASP A C 1
ATOM 2882 O O . ASP A 1 355 ? -22.292 -12.656 17.913 1.00 87.94 355 ASP A O 1
ATOM 2886 N N . GLU A 1 356 ? -20.636 -11.642 16.820 1.00 87.06 356 GLU A N 1
ATOM 2887 C CA . GLU A 1 356 ? -19.614 -12.658 17.109 1.00 87.06 356 GLU A CA 1
ATOM 2888 C C . GLU A 1 356 ? -19.164 -12.716 18.583 1.00 87.06 356 GLU A C 1
ATOM 2890 O O . GLU A 1 356 ? -18.650 -13.728 19.085 1.00 87.06 356 GLU A O 1
ATOM 2895 N N . TYR A 1 357 ? -19.355 -11.618 19.304 1.00 84.81 357 TYR A N 1
ATOM 2896 C CA . TYR A 1 357 ? -19.082 -11.518 20.736 1.00 84.81 357 TYR A CA 1
ATOM 2897 C C . TYR A 1 357 ? -20.365 -11.452 21.573 1.00 84.81 357 TYR A C 1
ATOM 2899 O O . TYR A 1 357 ? -20.286 -11.261 22.785 1.00 84.81 357 TYR A O 1
ATOM 2907 N N . ASN A 1 358 ? -21.518 -11.677 20.939 1.00 85.69 358 ASN A N 1
ATOM 2908 C CA . ASN A 1 358 ? -22.841 -11.708 21.547 1.00 85.69 358 ASN A CA 1
ATOM 2909 C C . ASN A 1 358 ? -23.176 -10.444 22.363 1.00 85.69 358 ASN A C 1
ATOM 2911 O O . ASN A 1 358 ? -23.695 -10.525 23.477 1.00 85.69 358 ASN A O 1
ATOM 2915 N N . PHE A 1 359 ? -22.865 -9.269 21.813 1.00 84.25 359 PHE A N 1
ATOM 2916 C CA . PHE A 1 359 ? -23.281 -7.986 22.374 1.00 84.25 359 PHE A CA 1
ATOM 2917 C C . PHE A 1 359 ? -23.798 -7.045 21.288 1.00 84.25 359 PHE A C 1
ATOM 2919 O O . PHE A 1 359 ? -23.412 -7.117 20.125 1.00 84.25 359 PHE A O 1
ATOM 2926 N N . THR A 1 360 ? -24.682 -6.128 21.673 1.00 87.56 360 THR A N 1
ATOM 2927 C CA . THR A 1 360 ? -25.215 -5.110 20.763 1.00 87.56 360 THR A CA 1
ATOM 2928 C C . THR A 1 360 ? -24.483 -3.793 20.981 1.00 87.56 360 THR A C 1
ATOM 2930 O O . THR A 1 360 ? -24.327 -3.346 22.116 1.00 87.56 360 THR A O 1
ATOM 2933 N N . ILE A 1 361 ? -24.040 -3.169 19.892 1.00 85.19 361 ILE A N 1
ATOM 2934 C CA . ILE A 1 361 ? -23.509 -1.805 19.908 1.00 85.19 361 ILE A CA 1
ATOM 2935 C C . ILE A 1 361 ? -24.656 -0.867 19.564 1.00 85.19 361 ILE A C 1
ATOM 2937 O O . ILE A 1 361 ? -25.318 -1.058 18.543 1.00 85.19 361 ILE A O 1
ATOM 2941 N N . ASP A 1 362 ? -24.878 0.139 20.406 1.00 87.88 362 ASP A N 1
ATOM 2942 C CA . ASP A 1 362 ? -25.872 1.177 20.149 1.00 87.88 362 ASP A CA 1
ATOM 2943 C C . ASP A 1 362 ? -25.606 1.836 18.774 1.00 87.88 362 ASP A C 1
ATOM 2945 O O . ASP A 1 362 ? -24.482 2.292 18.520 1.00 87.88 362 ASP A O 1
ATOM 2949 N N . PRO A 1 363 ? -26.602 1.895 17.869 1.00 88.12 363 PRO A N 1
ATOM 2950 C CA . PRO A 1 363 ? -26.470 2.564 16.578 1.00 88.12 363 PRO A CA 1
ATOM 2951 C C . PRO A 1 363 ? -25.949 4.006 16.660 1.00 88.12 363 PRO A C 1
ATOM 2953 O O . PRO A 1 363 ? -25.214 4.425 15.763 1.00 88.12 363 PRO A O 1
ATOM 2956 N N . GLU A 1 364 ? -26.266 4.754 17.723 1.00 87.25 364 GLU A N 1
ATOM 2957 C CA . GLU A 1 364 ? -25.758 6.120 17.906 1.00 87.25 364 GLU A CA 1
ATOM 2958 C C . GLU A 1 364 ? -24.249 6.139 18.201 1.00 87.25 364 GLU A C 1
ATOM 2960 O O . GLU A 1 364 ? -23.556 7.053 17.757 1.00 87.25 364 GLU A O 1
ATOM 2965 N N . ILE A 1 365 ? -23.692 5.097 18.835 1.00 86.44 365 ILE A N 1
ATOM 2966 C CA . ILE A 1 365 ? -22.233 4.946 18.992 1.00 86.44 365 ILE A CA 1
ATOM 2967 C C . ILE A 1 365 ? -21.580 4.716 17.627 1.00 86.44 365 ILE A C 1
ATOM 2969 O O . ILE A 1 365 ? -20.566 5.336 17.314 1.00 86.44 365 ILE A O 1
ATOM 2973 N N . ILE A 1 366 ? -22.155 3.848 16.789 1.00 86.56 366 ILE A N 1
ATOM 2974 C CA . ILE A 1 366 ? -21.630 3.576 15.438 1.00 86.56 366 ILE A CA 1
ATOM 2975 C C . ILE A 1 366 ? -21.659 4.858 14.593 1.00 86.56 366 ILE A C 1
ATOM 2977 O O . ILE A 1 366 ? -20.707 5.157 13.869 1.00 86.56 366 ILE A O 1
ATOM 2981 N N . LYS A 1 367 ? -22.732 5.643 14.713 1.00 86.19 367 LYS A N 1
ATOM 2982 C CA . LYS A 1 367 ? -22.887 6.938 14.047 1.00 86.19 367 LYS A CA 1
ATOM 2983 C C . LYS A 1 367 ? -21.893 7.983 14.550 1.00 86.19 367 LYS A C 1
ATOM 2985 O O . LYS A 1 367 ? -21.308 8.684 13.724 1.00 86.19 367 LYS A O 1
ATOM 2990 N N . ASP A 1 368 ? -21.648 8.070 15.856 1.00 85.19 368 ASP A N 1
ATOM 2991 C CA . ASP A 1 368 ? -20.618 8.949 16.428 1.00 85.19 368 ASP A CA 1
ATOM 2992 C C . ASP A 1 368 ? -19.213 8.540 15.954 1.00 85.19 368 ASP A C 1
ATOM 2994 O O . ASP A 1 368 ? -18.451 9.389 15.484 1.00 85.19 368 ASP A O 1
ATOM 2998 N N . ILE A 1 369 ? -18.896 7.237 15.951 1.00 83.12 369 ILE A N 1
ATOM 2999 C CA . ILE A 1 369 ? -17.644 6.706 15.389 1.00 83.12 369 ILE A CA 1
ATOM 3000 C C . ILE A 1 369 ? -17.501 7.126 13.925 1.00 83.12 369 ILE A C 1
ATOM 3002 O O . ILE A 1 369 ? -16.465 7.673 13.543 1.00 83.12 369 ILE A O 1
ATOM 3006 N N . TYR A 1 370 ? -18.524 6.915 13.097 1.00 84.25 370 TYR A N 1
ATOM 3007 C CA . TYR A 1 370 ? -18.471 7.308 11.692 1.00 84.25 370 TYR A CA 1
ATOM 3008 C C . TYR A 1 370 ? -18.279 8.819 11.529 1.00 84.25 370 TYR A C 1
ATOM 3010 O O . TYR A 1 370 ? -17.397 9.245 10.789 1.00 84.25 370 TYR A O 1
ATOM 3018 N N . THR A 1 371 ? -19.027 9.631 12.276 1.00 82.69 371 THR A N 1
ATOM 3019 C CA . THR A 1 371 ? -18.954 11.099 12.215 1.00 82.69 371 THR A CA 1
ATOM 3020 C C . THR A 1 371 ? -17.556 11.609 12.571 1.00 82.69 371 THR A C 1
ATOM 3022 O O . THR A 1 371 ? -17.017 12.476 11.886 1.00 82.69 371 THR A O 1
ATOM 3025 N N . ARG A 1 372 ? -16.916 11.033 13.597 1.00 80.12 372 ARG A N 1
ATOM 3026 C CA . ARG A 1 372 ? -15.562 11.425 14.030 1.00 80.12 372 ARG A CA 1
ATOM 3027 C C . ARG A 1 372 ? -14.449 10.924 13.117 1.00 80.12 372 ARG A C 1
ATOM 3029 O O . ARG A 1 372 ? -13.358 11.487 13.126 1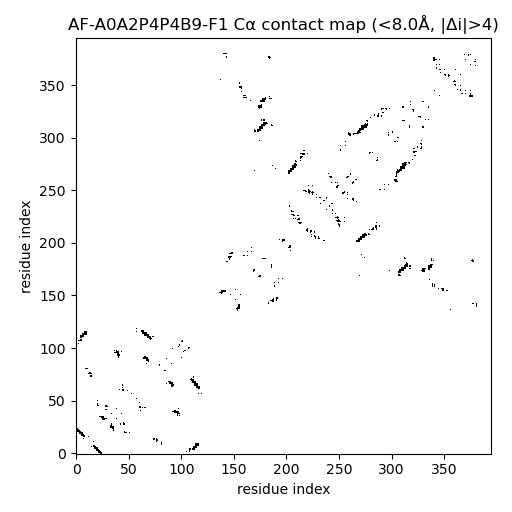.00 80.12 372 ARG A O 1
ATOM 3036 N N . THR A 1 373 ? -14.683 9.842 12.379 1.00 79.06 373 THR A N 1
ATOM 3037 C CA . THR A 1 373 ? -13.639 9.174 11.584 1.00 79.06 373 THR A CA 1
ATOM 3038 C C . THR A 1 373 ? -13.794 9.359 10.086 1.00 79.06 373 THR A C 1
ATOM 3040 O O . THR A 1 373 ? -12.845 9.087 9.353 1.00 79.06 373 THR A O 1
ATOM 3043 N N . SER A 1 374 ? -14.971 9.783 9.622 1.00 79.62 374 SER A N 1
ATOM 3044 C CA . SER A 1 374 ? -15.335 9.868 8.203 1.00 79.62 374 SER A CA 1
ATOM 3045 C C . SER A 1 374 ? -14.987 8.588 7.425 1.00 79.62 374 SER A C 1
ATOM 3047 O O . SER A 1 374 ? -14.474 8.649 6.307 1.00 79.62 374 SER A O 1
ATOM 3049 N N . GLY A 1 375 ? -15.170 7.419 8.058 1.00 73.88 375 GLY A N 1
ATOM 3050 C CA . GLY A 1 375 ? -14.888 6.118 7.442 1.00 73.88 375 GLY A CA 1
ATOM 3051 C C . GLY A 1 375 ? -13.403 5.737 7.344 1.00 73.88 375 GLY A C 1
ATOM 3052 O O . GLY A 1 375 ? -13.062 4.764 6.670 1.00 73.88 375 GLY A O 1
ATOM 3053 N N . TYR A 1 376 ? -12.491 6.477 7.987 1.00 72.75 376 TYR A N 1
ATOM 3054 C CA . TYR A 1 376 ? -11.052 6.239 7.859 1.00 72.75 376 TYR A CA 1
ATOM 3055 C C . TYR A 1 376 ? -10.584 4.953 8.561 1.00 72.75 376 TYR A C 1
ATOM 3057 O O . TYR A 1 376 ? -10.615 4.848 9.793 1.00 72.75 376 TYR A O 1
ATOM 3065 N N . VAL A 1 377 ? -10.075 3.991 7.784 1.00 62.81 377 VAL A N 1
ATOM 3066 C CA . VAL A 1 377 ? -9.709 2.625 8.221 1.00 62.81 377 VAL A CA 1
ATOM 3067 C C . VAL A 1 377 ? -8.807 2.604 9.466 1.00 62.81 377 VAL A C 1
ATOM 3069 O O . VAL A 1 377 ? -9.054 1.847 10.406 1.00 62.81 377 VAL A O 1
ATOM 3072 N N . LYS A 1 378 ? -7.795 3.481 9.535 1.00 59.38 378 LYS A N 1
ATOM 3073 C CA . LYS A 1 378 ? -6.815 3.501 10.641 1.00 59.38 378 LYS A CA 1
ATOM 3074 C C . LYS A 1 378 ? -7.444 3.800 12.008 1.00 59.38 378 LYS A C 1
ATOM 3076 O O . LYS A 1 378 ? -6.948 3.307 13.021 1.00 59.38 378 LYS A O 1
ATOM 3081 N N . ILE A 1 379 ? -8.500 4.619 12.067 1.00 52.12 379 ILE A N 1
ATOM 3082 C CA . ILE A 1 379 ? -9.113 5.007 13.351 1.00 52.12 379 ILE A CA 1
ATOM 3083 C C . ILE A 1 379 ? -10.040 3.900 13.867 1.00 52.12 379 ILE A C 1
ATOM 3085 O O . ILE A 1 379 ? -10.073 3.648 15.072 1.00 52.12 379 ILE A O 1
ATOM 3089 N N . HIS A 1 380 ? -10.702 3.169 12.966 1.00 53.12 380 HIS A N 1
ATOM 3090 C CA . HIS A 1 380 ? -11.619 2.081 13.317 1.00 53.12 380 HIS A CA 1
ATOM 3091 C C . HIS A 1 380 ? -10.930 1.004 14.160 1.00 53.12 380 HIS A C 1
ATOM 3093 O O . HIS A 1 380 ? -11.489 0.539 15.151 1.00 53.12 380 HIS A O 1
ATOM 3099 N N . VAL A 1 381 ? -9.669 0.680 13.861 1.00 48.53 381 VAL A N 1
ATOM 3100 C CA . VAL A 1 381 ? -8.959 -0.379 14.593 1.00 48.53 381 VAL A CA 1
ATOM 3101 C C . VAL A 1 381 ? -8.341 0.092 15.916 1.00 48.53 381 VAL A C 1
ATOM 3103 O O . VAL A 1 381 ? -8.199 -0.705 16.845 1.00 48.53 381 VAL A O 1
ATOM 3106 N N . LYS A 1 382 ? -8.054 1.394 16.070 1.00 45.25 382 LYS A N 1
ATOM 3107 C CA . LYS A 1 382 ? -7.638 1.981 17.360 1.00 45.25 382 LYS A CA 1
ATOM 3108 C C . LYS A 1 382 ? -8.797 2.174 18.348 1.00 45.25 382 LYS A C 1
ATOM 3110 O O . LYS A 1 382 ? -8.543 2.441 19.519 1.00 45.25 382 LYS A O 1
ATOM 3115 N N . SER A 1 383 ? -10.051 2.013 17.921 1.00 46.72 383 SER A N 1
ATOM 3116 C CA . SER A 1 383 ? -11.225 2.193 18.793 1.00 46.72 383 SER A CA 1
ATOM 3117 C C . SER A 1 383 ? -11.349 1.157 19.924 1.00 46.72 383 SER A C 1
ATOM 3119 O O . SER A 1 383 ? -12.155 1.343 20.832 1.00 46.72 383 SER A O 1
ATOM 3121 N N . LYS A 1 384 ? -10.507 0.113 19.945 1.00 41.56 384 LYS A N 1
ATOM 3122 C CA . LYS A 1 384 ? -10.535 -0.950 20.964 1.00 41.56 384 LYS A CA 1
ATOM 3123 C C . LYS A 1 384 ? -10.221 -0.511 22.403 1.00 41.56 384 LYS A C 1
ATOM 3125 O O . LYS A 1 384 ? -10.411 -1.315 23.307 1.00 41.56 384 LYS A O 1
ATOM 3130 N N . SER A 1 385 ? -9.759 0.717 22.642 1.00 29.70 385 SER A N 1
ATOM 3131 C CA . SER A 1 385 ? -9.293 1.141 23.976 1.00 29.70 385 SER A CA 1
ATOM 3132 C C . SER A 1 385 ? -9.798 2.506 24.459 1.00 29.70 385 SER A C 1
ATOM 3134 O O . SER A 1 385 ? -9.274 3.031 25.437 1.00 29.70 385 SER A O 1
ATOM 3136 N N . LYS A 1 386 ? -10.833 3.092 23.837 1.00 29.22 386 LYS A N 1
ATOM 3137 C CA . LYS A 1 386 ? -11.412 4.378 24.294 1.00 29.22 386 LYS A CA 1
ATOM 3138 C C . LYS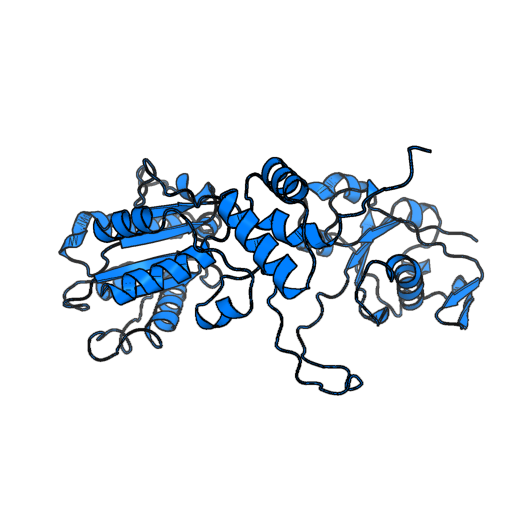 A 1 386 ? -12.935 4.413 24.436 1.00 29.22 386 LYS A C 1
ATOM 3140 O O . LYS A 1 386 ? -13.516 5.491 24.469 1.00 29.22 386 LYS A O 1
ATOM 3145 N N . ILE A 1 387 ? -13.580 3.263 24.609 1.00 29.17 387 ILE A N 1
ATOM 3146 C CA . ILE A 1 387 ? -14.966 3.226 25.094 1.00 29.17 387 ILE A CA 1
ATOM 3147 C C . ILE A 1 387 ? -14.919 3.011 26.613 1.00 29.17 387 ILE A C 1
ATOM 3149 O O . ILE A 1 387 ? -15.162 1.925 27.125 1.00 29.17 387 ILE A O 1
ATOM 3153 N N . HIS A 1 388 ? -14.519 4.052 27.344 1.00 21.75 388 HIS A N 1
ATOM 3154 C CA . HIS A 1 388 ? -14.908 4.204 28.743 1.00 21.75 388 HIS A CA 1
ATOM 3155 C C . HIS A 1 388 ? -16.217 4.985 28.739 1.00 21.75 388 HIS A C 1
ATOM 3157 O O . HIS A 1 388 ? -16.219 6.205 28.590 1.00 21.75 388 HIS A O 1
ATOM 3163 N N . PHE A 1 389 ? -17.337 4.275 28.867 1.00 22.20 389 PHE A N 1
ATOM 3164 C CA . PHE A 1 389 ? -18.570 4.917 29.295 1.00 22.20 389 PHE A CA 1
ATOM 3165 C C . PHE A 1 389 ? -18.382 5.344 30.750 1.00 22.20 389 PHE A C 1
ATOM 3167 O O . PHE A 1 389 ? -18.418 4.528 31.666 1.00 22.20 389 PHE A O 1
ATOM 3174 N N . SER A 1 390 ? -18.159 6.642 30.943 1.00 21.48 390 SER A N 1
ATOM 3175 C CA . SER A 1 390 ? -18.518 7.315 32.183 1.00 21.48 390 SER A CA 1
ATOM 3176 C C . SER A 1 390 ? -20.043 7.289 32.282 1.00 21.48 390 SER A C 1
ATOM 3178 O O . SER A 1 390 ? -20.724 8.102 31.664 1.00 21.48 390 SER A O 1
ATOM 3180 N N . TYR A 1 391 ? -20.583 6.320 33.014 1.00 25.41 391 TYR A N 1
ATOM 3181 C CA . TYR A 1 391 ? -21.891 6.454 33.645 1.00 25.41 391 TYR A CA 1
ATOM 3182 C C . TYR A 1 391 ? -21.639 6.586 35.140 1.00 25.41 391 TYR A C 1
ATOM 3184 O O . TYR A 1 391 ? -21.588 5.603 35.866 1.00 25.41 391 TYR A O 1
ATOM 3192 N N . ASN A 1 392 ? -21.380 7.817 35.565 1.00 25.98 392 ASN A N 1
ATOM 3193 C CA . ASN A 1 392 ? -21.636 8.287 36.919 1.00 25.98 392 ASN A CA 1
ATOM 3194 C C . ASN A 1 392 ? -21.641 9.807 36.870 1.00 25.98 392 ASN A C 1
ATOM 3196 O O . ASN A 1 392 ? -20.587 10.426 36.988 1.00 25.98 392 ASN A O 1
ATOM 3200 N N . SER A 1 393 ? -22.818 10.379 36.612 1.00 23.77 393 SER A N 1
ATOM 3201 C CA . SER A 1 393 ? -23.254 11.722 37.020 1.00 23.77 393 SER A CA 1
ATOM 3202 C C . SER A 1 393 ? -24.622 11.999 36.391 1.00 23.77 393 SER A C 1
ATOM 3204 O O . SER A 1 393 ? -24.670 12.649 35.359 1.00 23.77 393 SER A O 1
ATOM 3206 N N . VAL A 1 394 ? -25.706 11.466 36.963 1.00 25.08 394 VAL A N 1
ATOM 3207 C CA . VAL A 1 394 ? -26.961 12.187 37.265 1.00 25.08 394 VAL A CA 1
ATOM 3208 C C . VAL A 1 394 ? -27.752 11.285 38.228 1.00 25.08 394 VAL A C 1
ATOM 3210 O O . VAL A 1 394 ? -28.324 10.285 37.804 1.00 25.08 394 VAL A O 1
ATOM 3213 N N . ILE A 1 395 ? -27.753 11.731 39.493 1.00 28.39 395 ILE A N 1
ATOM 3214 C CA . ILE A 1 395 ? -28.430 11.249 40.717 1.00 28.39 395 ILE A CA 1
ATOM 3215 C C . ILE A 1 395 ? -27.866 9.970 41.340 1.00 28.39 395 ILE A C 1
ATOM 3217 O O . ILE A 1 395 ? -28.113 8.863 40.818 1.00 28.39 395 ILE A O 1
#

pLDDT: mean 79.73, std 17.24, range [21.48, 96.62]

Organism: Rhizophagus irregularis (strain DAOM 181602 / DAOM 197198 / MUCL 43194) (NCBI:txid747089)

Foldseek 3Di:
DWAWFWEAEQPDQASVRIDTFIDDQWDQQPNDTDGLQRAFVLSVLRSVCVVCVVPDPDPDSVQKKKWKDFCVVNVCSNPDHSVRSVVRTHTRDRGHRPCVQPVDRVSRVRIYIYIYHDPPPPDDDDPPDDPPPPDDQAADDDQPDQDAPVCPVNHLDDQFPPLVVVLVCLQQAAAAAAAEDPRQNQSNNVNVSCVVVVVVPAAEFEFECVQQDQEDQQSRQQRVLVRRLVRDVVRDDVVQQPQNVDSRGRHLVSVLVSFFCVRRPPHQYEYEYHALVCNVVHDLNNLCRVFVSLLVCLVVVVGGNHSYYYYYHYPCVLVRDHPVDPDGSHPSVDHHYRDADDLVSLVSSVVSVCVSVVHDDDSVVSVVQCVVCVRRSNVSNVPPPPPPPPPDDDD

InterPro domains:
  IPR027417 P-loop containing nucleoside triphosphate hydrolase [G3DSA:3.40.50.300] (150-331)
  IPR027417 P-loop containing nucleoside triphosphate hydrolase [SSF52540] (164-377)

Sequence (395 aa):
MLMEPNCILLGKTSINDSFTVRICDKNNINGIEVLFDQLKISGLKYLIYDEIKKYINNDDYNDLNLWKADIAFGDKLKDLTEEQICKDSEQLVPITHFKKYFPDQDAVDKSLIFVQVPATKLERKRKNTEVETTSEKKRRWAVNSALMRDDRHLFYYSEPEGNDELSSMIWKGEYVALYGARVSGKSTRVQRIRELLKDEGLNCIYVTFEHVTMETSELFWTTLGSALVRDVKPNIDTDDFKFSSVLNINSARDFIGAFGKDNCRNLNVVLFIDEFDKLYEADQAVITSCLETFHGIKNSKYNYAIQSIVAIGTFSILHLKSERTSTSPFNVNEPYQNPNFTFDQVKTLYKAFGDEYNFTIDPEIIKDIYTRTSGYVKIHVKSKSKIHFSYNSVI

Radius of gyration: 26.79 Å; Cα contacts (8 Å, |Δi|>4): 597; chains: 1; bounding box: 55×46×79 Å

Mean predicted aligned error: 17.13 Å